Protein 9GTU (pdb70)

Solvent-accessible surface area: 28976 Å² total; per-residue (Å²): 134,22,54,63,14,94,44,62,94,16,34,59,7,8,94,52,0,64,77,100,0,32,35,31,129,49,127,179,76,15,0,28,6,1,1,0,0,0,0,0,4,1,1,1,72,65,11,84,142,96,37,12,26,81,14,67,68,4,2,24,36,0,0,75,68,0,52,10,9,96,62,69,8,7,44,2,0,32,0,1,1,1,1,0,13,62,61,9,30,36,47,1,45,15,48,23,6,125,112,53,76,56,1,32,80,64,2,119,90,26,145,40,81,63,38,88,107,115,23,22,2,33,49,0,0,27,31,0,5,35,15,20,10,5,36,5,23,34,27,101,2,23,11,47,2,0,0,0,1,5,14,32,81,13,173,86,47,100,120,3,90,39,2,7,8,21,1,6,17,24,22,0,15,13,3,0,0,2,116,104,97,5,146,57,0,39,71,10,5,108,18,69,0,16,2,38,12,84,10,12,71,20,45,88,52,172,62,18,113,97,16,29,95,63,0,13,36,5,12,1,21,46,4,5,24,117,13,62,127,108,27,75,42,63,94,109,4,51,22,74,28,46,29,35,80,72,80,42,74,32,34,0,1,2,0,0,0,0,1,0,33,78,56,0,84,127,115,27,4,46,11,0,20,65,2,0,7,20,5,1,86,84,24,26,29,0,110,70,10,114,77,28,109,99,56,0,2,4,0,0,0,0,0,2,26,69,119,19,107,146,73,79,98,53,62,26,2,89,52,24,2,31,4,24,88,54,28,44,64,114,114,4,21,39,43,0,69,180,40,14,77,37,29,124,6,49,23,31,1,1,42,0,0,82,53,0,8,96,75,0,3,78,85,7,42,55,86,6,106,34,21,0,0,2,0,0,2,4,0,75,7,54,146,154,21,22,99,57,0,62,117,8,2,83,86,0,70,111,101,30,10,59,0,2,0,1,2,0,24,126,128,3,33,28,84,98,0,10,88,5,0,16,109,12,17,22,0,3,2,24,36,3,31,92,4,58,33,0,15,81,79,96,11,26,28,1,2,7,0,1,17,22,11,38,86,41,25,10,53,104,30,29,0,33,12,16,0,22,3,9,14,17,47,35,142,86,84,82,43,54,138,55,87,45,49,25,44,50,27,23,6,15,16,2,0,0,0,1,1,2,0,0,10,114,94,22,23,120,107,24,7,60,61,6,43,128,5,0,37,90,1,1,102,67,14,41,12,4,108,108,56,98,0,61,46,5,8,1,1,0,3,1,4,1,1,21,88,58,140,9,104,65,22,13,47,0,11,42,76,72,106,32,2,59,90,14,6,112,98,19,143,39,58,56,38,127,4,54,0,0,21,1,0,48,23,0,3,80,28,0,33,144,19,150,133,6,24,20,23,111,74,7,17,8,1,0,0,0,8,1,11,3,68,22,26,88,93,41,26,129,90,3,15,104,21,1,73,120,43,35,0,41,4,1,1,0,1,20,8,106,75,19,72,106,101,13,3,51,48,5,2,12,38,41,172,51,3,15,32,86,14,154,66,86,63,5,6,81,71,106,43,11,23,33,131,0,10,77,20,0,12,96,123,96,6,75,60,14,15,65,81,101,38,23,41,83,17,5,104,138,39,6,80,77,44,108

Foldseek 3Di:
DDDDDDDDAPLVVVVVDCVVDPPRPDDQAQQFLEEAEEEAAELEPPQDPVNSVVSLVLVLVQLVSWADDQDLDRDTYQYWYWYFFPHIGTQGASVNPNDSVVVSVSSVPPDPDRDHGHHPVLNVLLCCLPPRLPDDDDDQSYAAEYEYEEEDADDQDVSLLLSLVSCVLSRYQYEYQYQDDHPNNQVSLPLAWLRGYHYHHDDPDDPCPVVSVLCRQCGRRDVASPRVVVNPCNRSHYGPTFGDDPVPQQQEEEEEEEEAPAQCPPVLLLLVLVLVLLLLVLAWAALQQQPDQIGYFYWYKYAAAAPPPVHPPDPRIDTQAARRRDNDSVVVSVCSNPVDDHHHHHHLPLSNLLSCCVCRQVVGPNHTQAYEYEYEAAAADDPVSLVSNLVSLVVCVVSHYAYAYEYAADHYDCPRCLVSGDPPSVLRYHYDNHSNVSVDSSNSNSSRCVSSSD/DDPADPVNVVVVCCPPPHQDDPDDPDDDPCPFDQDDQAEAEEEEEAELALVCDDVLLVLVLVLLLVLLVVFQDADDLPGRTTYWYFYWYFADDLQTDTLDETDNPSVSNNVSSVVDDRNNHAGEPLSRLVNCCCPHQVNPGSHDDPSHAYEYEANDLAPHHHPCLLVSLVVCVVSRYQYQYENADDPHDVVSVCSVRSHDPVSYHYDPHSNSSPDPVNSVVVSSVRD/DDDDDPPDDDPRVVVVVCVVPVPDD

Sequence (706 aa):
RGNRGDSIDQCALIQSIKDKCPCCYGPLECPVFPTELAFALDTSEGVNQDTFGRMRDVVLSIVNVLTIAESNCPTGARVAVVTYNNEVTTEIRFADSKRKSVLLDKIKNLQVALTSKQQSLETAMSFVARNTFKRVRNGFLMRKVAVFFSNTPTRRASPQLREAVLKLSDAGITPLFLTRQEDRRQLINALQINNTAVGHALVLPAGRDLTDFLENVLTCHVCLDICNIDPSCGFGSWRPSFRDAAAAGSDVDIDMAFILDSAETTTLFQFNEMKKYIAYLVRQLDMSPDPKASQHFARVAVVQHAPSESVDNASMPPVKVEFSLTDYGSKEKLVDFLSRGMTQLQGTRALGSAIEYTIENVFESAPNPRDLKIVVLMLTGEVPEQQLEEAQRVILQAKCKGYFFVVLGIGRKVNIKEVYTFASEPNDVFFKLVDKSTELNEEPLMRFGRLLPSFVDPGLTECDVMTYVRETCGCCDPDLPCQTELSVAQCTQRPVDIVFLLDGSERLGEQNFHKARRFVEQVARRLTLARRDDDPLNARVALLQFGGPGEQQVAFPLSHNLTAIHEALETTQYLNSFSHVGAGVVHAINAIVRSPRGGARRHAELSFVFLTDGVTGNDSLHESAHSMRNENVVPTVLALGSDVDMDVLTTLSLGDRAAVFHEKDYDSLAQPGFFDRFIRWICGHQGPPGPDECEILDIIMKMCSCCE

Organism: Homo sapiens (NCBI:txid9606)

Structure (mmCIF, N/CA/C/O backbone):
data_9GTU
#
_entry.id   9GTU
#
_cell.length_a   1.00
_cell.length_b   1.00
_cell.length_c   1.00
_cell.angle_alpha   90.00
_cell.angle_beta   90.00
_cell.angle_gamma   90.00
#
_symmetry.space_group_name_H-M   'P 1'
#
loop_
_entity.id
_entity.type
_entity.pdbx_description
1 polymer 'Collagen alpha-3(VI) chain'
2 polymer 'Collagen alpha-2(VI) chain'
3 polymer 'Collagen alpha-1(VI) chain'
4 branched 2-acetamido-2-deoxy-beta-D-glucopyranose-(1-4)-[alpha-L-fucopyranose-(1-6)]2-acetamido-2-deoxy-beta-D-glucopyranose
5 non-polymer 2-acetamido-2-deoxy-beta-D-glucopyranose
6 water water
#
loop_
_atom_site.group_PDB
_atom_site.id
_atom_site.type_symbol
_atom_site.label_atom_id
_atom_site.label_alt_id
_atom_site.label_comp_id
_atom_site.label_asym_id
_atom_site.label_entity_id
_atom_site.label_seq_id
_atom_site.pdbx_PDB_ins_code
_atom_site.Cartn_x
_atom_site.Cartn_y
_atom_site.Cartn_z
_atom_site.occupancy
_atom_site.B_iso_or_equiv
_atom_site.auth_seq_id
_atom_site.auth_comp_id
_atom_site.auth_asym_id
_atom_site.auth_atom_id
_atom_site.pdbx_PDB_model_num
ATOM 1 N N . ARG A 1 39 ? 108.527 141.870 110.471 1.00 63.57 2367 ARG C N 1
ATOM 2 C CA . ARG A 1 39 ? 109.471 140.835 110.874 1.00 64.96 2367 ARG C CA 1
ATOM 3 C C . ARG A 1 39 ? 110.708 141.461 111.520 1.00 66.02 2367 ARG C C 1
ATOM 4 O O . ARG A 1 39 ? 110.682 141.823 112.696 1.00 64.93 2367 ARG C O 1
ATOM 7 N N . GLY A 1 40 ? 111.782 141.584 110.754 1.00 75.90 2368 GLY C N 1
ATOM 8 C CA . GLY A 1 40 ? 112.999 142.194 111.269 1.00 76.35 2368 GLY C CA 1
ATOM 9 C C . GLY A 1 40 ? 113.928 141.181 111.906 1.00 76.13 2368 GLY C C 1
ATOM 10 O O . GLY A 1 40 ? 113.509 140.176 112.479 1.00 75.51 2368 GLY C O 1
ATOM 14 N N . ASN A 1 41 ? 115.228 141.457 111.797 1.00 66.20 2369 ASN C N 1
ATOM 15 C CA . ASN A 1 41 ? 116.226 140.581 112.414 1.00 63.44 2369 ASN C CA 1
ATOM 16 C C . ASN A 1 41 ? 116.407 140.929 113.889 1.00 62.93 2369 ASN C C 1
ATOM 17 O O . ASN A 1 41 ? 116.085 140.128 114.772 1.00 64.25 2369 ASN C O 1
ATOM 28 N N . ARG A 1 42 ? 116.909 142.132 114.171 1.00 57.56 2370 ARG C N 1
ATOM 29 C CA . ARG A 1 42 ? 117.031 142.621 115.540 1.00 60.04 2370 ARG C CA 1
ATOM 30 C C . ARG A 1 42 ? 117.557 144.050 115.549 1.00 64.27 2370 ARG C C 1
ATOM 31 O O . ARG A 1 42 ? 118.030 144.552 114.525 1.00 64.43 2370 ARG C O 1
ATOM 52 N N . GLY A 1 43 ? 117.474 144.711 116.699 1.00 70.88 2371 GLY C N 1
ATOM 53 C CA . GLY A 1 43 ? 117.917 146.081 116.829 1.00 68.45 2371 GLY C CA 1
ATOM 54 C C . GLY A 1 43 ? 119.394 146.181 117.155 1.00 69.42 2371 GLY C C 1
ATOM 55 O O . GLY A 1 43 ? 120.126 145.193 117.223 1.00 66.81 2371 GLY C O 1
ATOM 59 N N . ASP A 1 44 ? 119.833 147.419 117.361 1.00 79.59 2372 ASP C N 1
ATOM 60 C CA . ASP A 1 44 ? 121.220 147.729 117.676 1.00 79.89 2372 ASP C CA 1
ATOM 61 C C . ASP A 1 44 ? 121.306 148.160 119.133 1.00 79.60 2372 ASP C C 1
ATOM 62 O O . ASP A 1 44 ? 120.603 149.084 119.554 1.00 77.93 2372 ASP C O 1
ATOM 71 N N . SER A 1 45 ? 122.164 147.489 119.896 1.00 86.55 2373 SER C N 1
ATOM 72 C CA . SER A 1 45 ? 122.334 147.829 121.301 1.00 88.05 2373 SER C CA 1
ATOM 73 C C . SER A 1 45 ? 123.049 149.166 121.440 1.00 89.47 2373 SER C C 1
ATOM 74 O O . SER A 1 45 ? 123.998 149.462 120.709 1.00 87.45 2373 SER C O 1
ATOM 82 N N . ILE A 1 46 ? 122.586 149.977 122.389 1.00 85.09 2374 ILE C N 1
ATOM 83 C CA . ILE A 1 46 ? 123.190 151.281 122.645 1.00 83.07 2374 ILE C CA 1
ATOM 84 C C . ILE A 1 46 ? 124.533 151.070 123.330 1.00 80.98 2374 ILE C C 1
ATOM 85 O O . ILE A 1 46 ? 124.832 149.970 123.809 1.00 80.46 2374 ILE C O 1
ATOM 101 N N . ASP A 1 47 ? 125.353 152.117 123.373 1.00 74.27 2375 ASP C N 1
ATOM 102 C CA . ASP A 1 47 ? 126.662 152.013 124.004 1.00 73.93 2375 ASP C CA 1
ATOM 103 C C . ASP A 1 47 ? 126.510 151.664 125.479 1.00 72.42 2375 ASP C C 1
ATOM 104 O O . ASP A 1 47 ? 125.724 152.284 126.200 1.00 70.83 2375 ASP C O 1
ATOM 113 N N . GLN A 1 48 ? 127.272 150.664 125.926 1.00 60.68 2376 GLN C N 1
ATOM 114 C CA . GLN A 1 48 ? 127.166 150.221 127.312 1.00 56.51 2376 GLN C CA 1
ATOM 115 C C . GLN A 1 48 ? 127.625 151.303 128.281 1.00 57.69 2376 GLN C C 1
ATOM 116 O O . GLN A 1 48 ? 126.969 151.547 129.300 1.00 60.46 2376 GLN C O 1
ATOM 130 N N . CYS A 1 49 ? 128.750 151.959 127.988 1.00 63.38 2377 CYS C N 1
ATOM 131 C CA . CYS A 1 49 ? 129.260 152.976 128.902 1.00 66.11 2377 CYS C CA 1
ATOM 132 C C . CYS A 1 49 ? 128.303 154.154 129.008 1.00 67.64 2377 CYS C C 1
ATOM 133 O O . CYS A 1 49 ? 128.128 154.721 130.092 1.00 69.05 2377 CYS C O 1
ATOM 140 N N . ALA A 1 50 ? 127.686 154.550 127.895 1.00 71.26 2378 ALA C N 1
ATOM 141 C CA . ALA A 1 50 ? 126.730 155.649 127.952 1.00 71.80 2378 ALA C CA 1
ATOM 142 C C . ALA A 1 50 ? 125.569 155.311 128.876 1.00 68.79 2378 ALA C C 1
ATOM 143 O O . ALA A 1 50 ? 125.157 156.138 129.698 1.00 68.64 2378 ALA C O 1
ATOM 150 N N . LEU A 1 51 ? 125.032 154.094 128.764 1.00 63.45 2379 LEU C N 1
ATOM 151 C CA . LEU A 1 51 ? 123.934 153.693 129.636 1.00 65.82 2379 LEU C CA 1
ATOM 152 C C . LEU A 1 51 ? 124.385 153.611 131.088 1.00 67.19 2379 LEU C C 1
ATOM 153 O O . LEU A 1 51 ? 123.663 154.040 131.993 1.00 66.29 2379 LEU C O 1
ATOM 169 N N . ILE A 1 52 ? 125.578 153.067 131.335 1.00 60.61 2380 ILE C N 1
ATOM 170 C CA . ILE A 1 52 ? 126.064 152.969 132.709 1.00 54.69 2380 ILE C CA 1
ATOM 171 C C . ILE A 1 52 ? 126.209 154.357 133.318 1.00 55.43 2380 ILE C C 1
ATOM 172 O O . ILE A 1 52 ? 125.837 154.585 134.476 1.00 56.91 2380 ILE C O 1
ATOM 188 N N . GLN A 1 53 ? 126.757 155.305 132.555 1.00 60.57 2381 GLN C N 1
ATOM 189 C CA . GLN A 1 53 ? 126.888 156.669 133.054 1.00 61.58 2381 GLN C CA 1
ATOM 190 C C . GLN A 1 53 ? 125.523 157.298 133.299 1.00 67.13 2381 GLN C C 1
ATOM 191 O O . GLN A 1 53 ? 125.304 157.935 134.336 1.00 68.84 2381 GLN C O 1
ATOM 205 N N . SER A 1 54 ? 124.590 157.131 132.359 1.00 69.36 2382 SER C N 1
ATOM 206 C CA . SER A 1 54 ? 123.239 157.637 132.567 1.00 67.51 2382 SER C CA 1
ATOM 207 C C . SER A 1 54 ? 122.581 157.000 133.779 1.00 62.92 2382 SER C C 1
ATOM 208 O O . SER A 1 54 ? 121.654 157.585 134.349 1.00 63.51 2382 SER C O 1
ATOM 216 N N . ILE A 1 55 ? 123.029 155.811 134.174 1.00 58.78 2383 ILE C N 1
ATOM 217 C CA . ILE A 1 55 ? 122.478 155.173 135.362 1.00 59.84 2383 ILE C CA 1
ATOM 218 C C . ILE A 1 55 ? 123.092 155.761 136.625 1.00 58.82 2383 ILE C C 1
ATOM 219 O O . ILE A 1 55 ? 122.378 156.251 137.506 1.00 59.76 2383 ILE C O 1
ATOM 235 N N . LYS A 1 56 ? 124.411 155.762 136.719 1.00 55.23 2384 LYS C N 1
ATOM 236 C CA . LYS A 1 56 ? 125.070 156.144 137.969 1.00 54.64 2384 LYS C CA 1
ATOM 237 C C . LYS A 1 56 ? 124.955 157.639 138.284 1.00 54.48 2384 LYS C C 1
ATOM 238 O O . LYS A 1 56 ? 125.665 158.090 139.192 1.00 55.14 2384 LYS C O 1
ATOM 257 N N . ASP A 1 57 ? 124.117 158.411 137.588 1.00 66.86 2385 ASP C N 1
ATOM 258 C CA . ASP A 1 57 ? 123.849 159.798 137.945 1.00 70.27 2385 ASP C CA 1
ATOM 259 C C . ASP A 1 57 ? 122.376 160.080 138.200 1.00 69.85 2385 ASP C C 1
ATOM 260 O O . ASP A 1 57 ? 122.042 161.203 138.598 1.00 69.73 2385 ASP C O 1
ATOM 269 N N . LYS A 1 58 ? 121.492 159.110 137.981 1.00 70.27 2386 LYS C N 1
ATOM 270 C CA . LYS A 1 58 ? 120.070 159.219 138.281 1.00 71.78 2386 LYS C CA 1
ATOM 271 C C . LYS A 1 58 ? 119.626 157.995 139.070 1.00 71.82 2386 LYS C C 1
ATOM 272 O O . LYS A 1 58 ? 118.615 157.356 138.756 1.00 73.96 2386 LYS C O 1
ATOM 291 N N . CYS A 1 59 ? 120.399 157.653 140.099 1.00 72.06 2387 CYS C N 1
ATOM 292 C CA . CYS A 1 59 ? 120.262 156.407 140.835 1.00 71.89 2387 CYS C CA 1
ATOM 293 C C . CYS A 1 59 ? 120.524 156.626 142.321 1.00 76.16 2387 CYS C C 1
ATOM 294 O O . CYS A 1 59 ? 121.686 156.758 142.724 1.00 77.75 2387 CYS C O 1
ATOM 301 N N . PRO A 1 60 ? 119.506 156.624 143.175 1.00 82.92 2388 PRO C N 1
ATOM 302 C CA . PRO A 1 60 ? 119.778 156.756 144.611 1.00 81.73 2388 PRO C CA 1
ATOM 303 C C . PRO A 1 60 ? 120.223 155.441 145.236 1.00 80.18 2388 PRO C C 1
ATOM 304 O O . PRO A 1 60 ? 119.819 155.106 146.351 1.00 80.16 2388 PRO C O 1
ATOM 315 N N . CYS A 1 61 ? 121.073 154.697 144.524 1.00 76.61 2389 CYS C N 1
ATOM 316 C CA . CYS A 1 61 ? 121.674 153.486 145.060 1.00 75.90 2389 CYS C CA 1
ATOM 317 C C . CYS A 1 61 ? 123.125 153.311 144.638 1.00 76.95 2389 CYS C C 1
ATOM 318 O O . CYS A 1 61 ? 123.726 152.288 144.980 1.00 75.47 2389 CYS C O 1
ATOM 322 N N . CYS A 1 62 ? 123.704 154.266 143.915 1.00 85.74 2390 CYS C N 1
ATOM 323 C CA . CYS A 1 62 ? 125.059 154.154 143.392 1.00 85.26 2390 CYS C CA 1
ATOM 324 C C . CYS A 1 62 ? 126.007 155.204 143.945 1.00 87.18 2390 CYS C C 1
ATOM 325 O O . CYS A 1 62 ? 127.169 154.892 144.218 1.00 87.42 2390 CYS C O 1
ATOM 329 N N . TYR A 1 63 ? 125.551 156.443 144.122 1.00 92.83 2391 TYR C N 1
ATOM 330 C CA . TYR A 1 63 ? 126.418 157.506 144.635 1.00 94.18 2391 TYR C CA 1
ATOM 331 C C . TYR A 1 63 ? 126.410 157.507 146.165 1.00 92.42 2391 TYR C C 1
ATOM 332 O O . TYR A 1 63 ? 125.960 158.443 146.825 1.00 92.28 2391 TYR C O 1
ATOM 350 N N . GLY A 1 64 ? 126.927 156.415 146.719 1.00 85.24 2392 GLY C N 1
ATOM 351 C CA . GLY A 1 64 ? 127.143 156.296 148.141 1.00 85.41 2392 GLY C CA 1
ATOM 352 C C . GLY A 1 64 ? 128.589 155.941 148.430 1.00 86.46 2392 GLY C C 1
ATOM 353 O O . GLY A 1 64 ? 129.509 156.668 148.043 1.00 85.24 2392 GLY C O 1
ATOM 357 N N . PRO A 1 65 ? 128.827 154.822 149.111 1.00 80.68 2393 PRO C N 1
ATOM 358 C CA . PRO A 1 65 ? 130.208 154.365 149.297 1.00 78.92 2393 PRO C CA 1
ATOM 359 C C . PRO A 1 65 ? 130.812 153.893 147.983 1.00 78.10 2393 PRO C C 1
ATOM 360 O O . PRO A 1 65 ? 130.112 153.511 147.043 1.00 77.23 2393 PRO C O 1
ATOM 371 N N . LEU A 1 66 ? 132.143 153.931 147.928 1.00 70.12 2394 LEU C N 1
ATOM 372 C CA . LEU A 1 66 ? 132.884 153.550 146.727 1.00 67.73 2394 LEU C CA 1
ATOM 373 C C . LEU A 1 66 ? 133.356 152.107 146.884 1.00 65.66 2394 LEU C C 1
ATOM 374 O O . LEU A 1 66 ? 134.495 151.829 147.259 1.00 63.89 2394 LEU C O 1
ATOM 390 N N . GLU A 1 67 ? 132.452 151.177 146.589 1.00 56.62 2395 GLU C N 1
ATOM 391 C CA . GLU A 1 67 ? 132.813 149.768 146.578 1.00 54.58 2395 GLU C CA 1
ATOM 392 C C . GLU A 1 67 ? 133.813 149.500 145.461 1.00 52.76 2395 GLU C C 1
ATOM 393 O O . GLU A 1 67 ? 133.738 150.096 144.384 1.00 54.41 2395 GLU C O 1
ATOM 405 N N . CYS A 1 68 ? 134.763 148.593 145.723 1.00 40.14 2396 CYS C N 1
ATOM 406 C CA . CYS A 1 68 ? 135.783 148.306 144.713 1.00 41.69 2396 CYS C CA 1
ATOM 407 C C . CYS A 1 68 ? 135.219 147.497 143.555 1.00 46.12 2396 CYS C C 1
ATOM 408 O O . CYS A 1 68 ? 135.332 147.940 142.398 1.00 48.98 2396 CYS C O 1
ATOM 415 N N . PRO A 1 69 ? 134.601 146.322 143.772 1.00 34.43 2397 PRO C N 1
ATOM 416 C CA . PRO A 1 69 ? 134.211 145.445 142.661 1.00 33.12 2397 PRO C CA 1
ATOM 417 C C . PRO A 1 69 ? 132.946 145.901 141.938 1.00 39.16 2397 PRO C C 1
ATOM 418 O O . PRO A 1 69 ? 132.008 145.129 141.738 1.00 38.54 2397 PRO C O 1
ATOM 429 N N . VAL A 1 70 ? 132.923 147.175 141.539 1.00 43.72 2398 VAL C N 1
ATOM 430 C CA . VAL A 1 70 ? 131.802 147.669 140.759 1.00 45.80 2398 VAL C CA 1
ATOM 431 C C . VAL A 1 70 ? 131.723 146.883 139.451 1.00 43.61 2398 VAL C C 1
ATOM 432 O O . VAL A 1 70 ? 132.696 146.263 139.005 1.00 43.84 2398 VAL C O 1
ATOM 445 N N . PHE A 1 71 ? 130.546 146.916 138.826 1.00 35.41 2399 PHE C N 1
ATOM 446 C CA . PHE A 1 71 ? 130.318 146.068 137.663 1.00 32.64 2399 PHE C CA 1
ATOM 447 C C . PHE A 1 71 ? 130.612 144.622 138.049 1.00 34.32 2399 PHE C C 1
ATOM 448 O O . PHE A 1 71 ? 131.680 144.098 137.710 1.00 39.40 2399 PHE C O 1
ATOM 465 N N . PRO A 1 72 ? 129.694 143.956 138.776 1.00 22.93 2400 PRO C N 1
ATOM 466 C CA . PRO A 1 72 ? 130.029 142.692 139.452 1.00 20.92 2400 PRO C CA 1
ATOM 467 C C . PRO A 1 72 ? 130.936 141.772 138.659 1.00 16.92 2400 PRO C C 1
ATOM 468 O O . PRO A 1 72 ? 130.808 141.657 137.437 1.00 30.56 2400 PRO C O 1
ATOM 479 N N . THR A 1 73 ? 131.856 141.109 139.353 1.00 17.98 2401 THR C N 1
ATOM 480 C CA . THR A 1 73 ? 132.863 140.279 138.717 1.00 23.10 2401 THR C CA 1
ATOM 481 C C . THR A 1 73 ? 132.942 138.920 139.398 1.00 27.83 2401 THR C C 1
ATOM 482 O O . THR A 1 73 ? 132.662 138.779 140.592 1.00 33.17 2401 THR C O 1
ATOM 493 N N . GLU A 1 74 ? 133.320 137.919 138.614 1.00 24.98 2402 GLU C N 1
ATOM 494 C CA . GLU A 1 74 ? 133.713 136.616 139.131 1.00 21.37 2402 GLU C CA 1
ATOM 495 C C . GLU A 1 74 ? 135.234 136.597 139.167 1.00 21.94 2402 GLU C C 1
ATOM 496 O O . GLU A 1 74 ? 135.884 136.545 138.119 1.00 33.54 2402 GLU C O 1
ATOM 508 N N . LEU A 1 75 ? 135.799 136.647 140.366 1.00 18.58 2403 LEU C N 1
ATOM 509 C CA . LEU A 1 75 ? 137.240 136.752 140.543 1.00 22.60 2403 LEU C CA 1
ATOM 510 C C . LEU A 1 75 ? 137.805 135.374 140.852 1.00 19.09 2403 LEU C C 1
ATOM 511 O O . LEU A 1 75 ? 137.504 134.796 141.900 1.00 19.70 2403 LEU C O 1
ATOM 527 N N . ALA A 1 76 ? 138.628 134.857 139.947 1.00 15.55 2404 ALA C N 1
ATOM 528 C CA . ALA A 1 76 ? 139.279 133.571 140.128 1.00 13.03 2404 ALA C CA 1
ATOM 529 C C . ALA A 1 76 ? 140.733 133.797 140.516 1.00 16.70 2404 ALA C C 1
ATOM 530 O O . ALA A 1 76 ? 141.452 134.540 139.842 1.00 31.93 2404 ALA C O 1
ATOM 537 N N . PHE A 1 77 ? 141.157 133.159 141.599 1.00 17.13 2405 PHE C N 1
ATOM 538 C CA . PHE A 1 77 ? 142.518 133.280 142.108 1.00 16.67 2405 PHE C CA 1
ATOM 539 C C . PHE A 1 77 ? 143.219 131.946 141.903 1.00 18.54 2405 PHE C C 1
ATOM 540 O O . PHE A 1 77 ? 142.911 130.967 142.589 1.00 34.52 2405 PHE C O 1
ATOM 557 N N . ALA A 1 78 ? 144.165 131.909 140.965 1.00 16.13 2406 ALA C N 1
ATOM 558 C CA . ALA A 1 78 ? 144.884 130.683 140.627 1.00 27.26 2406 ALA C CA 1
ATOM 559 C C . ALA A 1 78 ? 146.206 130.675 141.391 1.00 28.69 2406 ALA C C 1
ATOM 560 O O . ALA A 1 78 ? 147.264 131.027 140.873 1.00 29.11 2406 ALA C O 1
ATOM 567 N N . LEU A 1 79 ? 146.128 130.257 142.651 1.00 31.43 2407 LEU C N 1
ATOM 568 C CA . LEU A 1 79 ? 147.303 130.220 143.509 1.00 29.75 2407 LEU C CA 1
ATOM 569 C C . LEU A 1 79 ? 148.357 129.280 142.940 1.00 27.34 2407 LEU C C 1
ATOM 570 O O . LEU A 1 79 ? 148.060 128.143 142.557 1.00 31.50 2407 LEU C O 1
ATOM 586 N N . ASP A 1 80 ? 149.598 129.754 142.907 1.00 35.82 2408 ASP C N 1
ATOM 587 C CA . ASP A 1 80 ? 150.710 128.995 142.348 1.00 35.40 2408 ASP C CA 1
ATOM 588 C C . ASP A 1 80 ? 151.285 128.082 143.422 1.00 44.57 2408 ASP C C 1
ATOM 589 O O . ASP A 1 80 ? 152.027 128.534 144.300 1.00 53.73 2408 ASP C O 1
ATOM 598 N N . THR A 1 81 ? 150.956 126.796 143.353 1.00 42.72 2409 THR C N 1
ATOM 599 C CA . THR A 1 81 ? 151.481 125.793 144.273 1.00 45.10 2409 THR C CA 1
ATOM 600 C C . THR A 1 81 ? 152.516 124.914 143.581 1.00 46.43 2409 THR C C 1
ATOM 601 O O . THR A 1 81 ? 152.613 123.714 143.840 1.00 48.11 2409 THR C O 1
ATOM 612 N N . SER A 1 82 ? 153.303 125.510 142.691 1.00 48.77 2410 SER C N 1
ATOM 613 C CA . SER A 1 82 ? 154.275 124.788 141.890 1.00 51.89 2410 SER C CA 1
ATOM 614 C C . SER A 1 82 ? 155.638 124.798 142.578 1.00 54.31 2410 SER C C 1
ATOM 615 O O . SER A 1 82 ? 155.802 125.296 143.695 1.00 55.70 2410 SER C O 1
ATOM 623 N N . GLU A 1 83 ? 156.631 124.236 141.894 1.00 62.19 2411 GLU C N 1
ATOM 624 C CA . GLU A 1 83 ? 157.991 124.247 142.411 1.00 62.04 2411 GLU C CA 1
ATOM 625 C C . GLU A 1 83 ? 158.500 125.678 142.518 1.00 62.53 2411 GLU C C 1
ATOM 626 O O . GLU A 1 83 ? 158.090 126.567 141.766 1.00 63.45 2411 GLU C O 1
ATOM 638 N N . GLY A 1 84 ? 159.403 125.899 143.468 1.00 58.67 2412 GLY C N 1
ATOM 639 C CA . GLY A 1 84 ? 159.899 127.227 143.747 1.00 60.49 2412 GLY C CA 1
ATOM 640 C C . GLY A 1 84 ? 159.020 128.050 144.661 1.00 61.76 2412 GLY C C 1
ATOM 641 O O . GLY A 1 84 ? 159.362 129.204 144.946 1.00 61.04 2412 GLY C O 1
ATOM 645 N N . VAL A 1 85 ? 157.902 127.499 145.127 1.00 57.14 2413 VAL C N 1
ATOM 646 C CA . VAL A 1 85 ? 157.016 128.166 146.073 1.00 55.10 2413 VAL C CA 1
ATOM 647 C C . VAL A 1 85 ? 157.174 127.470 147.416 1.00 54.49 2413 VAL C C 1
ATOM 648 O O . VAL A 1 85 ? 156.849 126.284 147.552 1.00 55.18 2413 VAL C O 1
ATOM 661 N N . ASN A 1 86 ? 157.671 128.205 148.403 1.00 58.09 2414 ASN C N 1
ATOM 662 C CA . ASN A 1 86 ? 157.899 127.703 149.747 1.00 60.52 2414 ASN C CA 1
ATOM 663 C C . ASN A 1 86 ? 156.883 128.315 150.709 1.00 61.57 2414 ASN C C 1
ATOM 664 O O . ASN A 1 86 ? 155.959 129.030 150.303 1.00 59.39 2414 ASN C O 1
ATOM 675 N N . GLN A 1 87 ? 157.059 128.030 152.000 1.00 66.42 2415 GLN C N 1
ATOM 676 C CA . GLN A 1 87 ? 156.148 128.560 153.009 1.00 67.74 2415 GLN C CA 1
ATOM 677 C C . GLN A 1 87 ? 156.053 130.078 152.918 1.00 66.70 2415 GLN C C 1
ATOM 678 O O . GLN A 1 87 ? 154.957 130.646 152.938 1.00 65.20 2415 GLN C O 1
ATOM 692 N N . ASP A 1 88 ? 157.200 130.754 152.818 1.00 66.82 2416 ASP C N 1
ATOM 693 C CA . ASP A 1 88 ? 157.197 132.213 152.762 1.00 67.56 2416 ASP C CA 1
ATOM 694 C C . ASP A 1 88 ? 156.519 132.722 151.495 1.00 65.86 2416 ASP C C 1
ATOM 695 O O . ASP A 1 88 ? 155.749 133.689 151.543 1.00 65.70 2416 ASP C O 1
ATOM 704 N N . THR A 1 89 ? 156.803 132.097 150.350 1.00 57.44 2417 THR C N 1
ATOM 705 C CA . THR A 1 89 ? 156.207 132.553 149.099 1.00 53.34 2417 THR C CA 1
ATOM 706 C C . THR A 1 89 ? 154.695 132.386 149.118 1.00 56.31 2417 THR C C 1
ATOM 707 O O . THR A 1 89 ? 153.956 133.293 148.712 1.00 53.12 2417 THR C O 1
ATOM 718 N N . PHE A 1 90 ? 154.212 131.232 149.583 1.00 54.36 2418 PHE C N 1
ATOM 719 C CA . PHE A 1 90 ? 152.771 131.029 149.662 1.00 49.38 2418 PHE C CA 1
ATOM 720 C C . PHE A 1 90 ? 152.159 131.984 150.677 1.00 50.46 2418 PHE C C 1
ATOM 721 O O . PHE A 1 90 ? 151.067 132.511 150.456 1.00 50.46 2418 PHE C O 1
ATOM 738 N N . GLY A 1 91 ? 152.850 132.238 151.787 1.00 60.72 2419 GLY C N 1
ATOM 739 C CA . GLY A 1 91 ? 152.353 133.222 152.733 1.00 60.82 2419 GLY C CA 1
ATOM 740 C C . GLY A 1 91 ? 152.173 134.586 152.095 1.00 56.57 2419 GLY C C 1
ATOM 741 O O . GLY A 1 91 ? 151.138 135.233 152.262 1.00 57.93 2419 GLY C O 1
ATOM 745 N N . ARG A 1 92 ? 153.178 135.033 151.339 1.00 51.37 2420 ARG C N 1
ATOM 746 C CA . ARG A 1 92 ? 153.080 136.327 150.668 1.00 51.88 2420 ARG C CA 1
ATOM 747 C C . ARG A 1 92 ? 151.940 136.340 149.658 1.00 45.86 2420 ARG C C 1
ATOM 748 O O . ARG A 1 92 ? 151.176 137.310 149.579 1.00 52.50 2420 ARG C O 1
ATOM 769 N N . MET A 1 93 ? 151.814 135.271 148.873 1.00 31.72 2421 MET C N 1
ATOM 770 C CA . MET A 1 93 ? 150.772 135.213 147.853 1.00 33.29 2421 MET C CA 1
ATOM 771 C C . MET A 1 93 ? 149.386 135.228 148.488 1.00 36.80 2421 MET C C 1
ATOM 772 O O . MET A 1 93 ? 148.483 135.949 148.041 1.00 31.11 2421 MET C O 1
ATOM 786 N N . ARG A 1 94 ? 149.203 134.434 149.544 1.00 43.71 2422 ARG C N 1
ATOM 787 C CA . ARG A 1 94 ? 147.932 134.400 150.250 1.00 37.13 2422 ARG C CA 1
ATOM 788 C C . ARG A 1 94 ? 147.637 135.728 150.924 1.00 39.18 2422 ARG C C 1
ATOM 789 O O . ARG A 1 94 ? 146.475 136.118 151.026 1.00 43.66 2422 ARG C O 1
ATOM 810 N N . ASP A 1 95 ? 148.666 136.439 151.387 1.00 46.28 2423 ASP C N 1
ATOM 811 C CA . ASP A 1 95 ? 148.438 137.761 151.959 1.00 39.96 2423 ASP C CA 1
ATOM 812 C C . ASP A 1 95 ? 148.003 138.755 150.890 1.00 33.41 2423 ASP C C 1
ATOM 813 O O . ASP A 1 95 ? 147.156 139.616 151.146 1.00 39.85 2423 ASP C O 1
ATOM 822 N N . VAL A 1 96 ? 148.573 138.659 149.689 1.00 28.20 2424 VAL C N 1
ATOM 823 C CA . VAL A 1 96 ? 148.120 139.516 148.594 1.00 32.92 2424 VAL C CA 1
ATOM 824 C C . VAL A 1 96 ? 146.658 139.227 148.278 1.00 36.90 2424 VAL C C 1
ATOM 825 O O . VAL A 1 96 ? 145.836 140.143 148.118 1.00 40.30 2424 VAL C O 1
ATOM 838 N N . VAL A 1 97 ? 146.311 137.941 148.191 1.00 37.74 2425 VAL C N 1
ATOM 839 C CA . VAL A 1 97 ? 144.924 137.560 147.937 1.00 33.70 2425 VAL C CA 1
ATOM 840 C C . VAL A 1 97 ? 144.022 138.070 149.052 1.00 36.26 2425 VAL C C 1
ATOM 841 O O . VAL A 1 97 ? 142.905 138.539 148.806 1.00 29.57 2425 VAL C O 1
ATOM 854 N N . LEU A 1 98 ? 144.488 137.972 150.298 1.00 38.28 2426 LEU C N 1
ATOM 855 C CA . LEU A 1 98 ? 143.691 138.416 151.433 1.00 29.30 2426 LEU C CA 1
ATOM 856 C C . LEU A 1 98 ? 143.462 139.916 151.387 1.00 29.80 2426 LEU C C 1
ATOM 857 O O . LEU A 1 98 ? 142.359 140.387 151.673 1.00 35.90 2426 LEU C O 1
ATOM 873 N N . SER A 1 99 ? 144.489 140.688 151.036 1.00 30.55 2427 SER C N 1
ATOM 874 C CA . SER A 1 99 ? 144.312 142.131 150.908 1.00 33.28 2427 SER C CA 1
ATOM 875 C C . SER A 1 99 ? 143.291 142.453 149.825 1.00 32.14 2427 SER C C 1
ATOM 876 O O . SER A 1 99 ? 142.375 143.264 150.031 1.00 38.60 2427 SER C O 1
ATOM 884 N N . ILE A 1 100 ? 143.417 141.803 148.667 1.00 27.81 2428 ILE C N 1
ATOM 885 C CA . ILE A 1 100 ? 142.490 142.079 147.573 1.00 28.92 2428 ILE C CA 1
ATOM 886 C C . ILE A 1 100 ? 141.061 141.758 147.999 1.00 33.13 2428 ILE C C 1
ATOM 887 O O . ILE A 1 100 ? 140.152 142.579 147.841 1.00 30.21 2428 ILE C O 1
ATOM 903 N N . VAL A 1 101 ? 140.845 140.570 148.570 1.00 36.14 2429 VAL C N 1
ATOM 904 C CA . VAL A 1 101 ? 139.487 140.178 148.944 1.00 32.29 2429 VAL C CA 1
ATOM 905 C C . VAL A 1 101 ? 138.974 141.030 150.098 1.00 30.63 2429 VAL C C 1
ATOM 906 O O . VAL A 1 101 ? 137.764 141.255 150.220 1.00 36.54 2429 VAL C O 1
ATOM 919 N N . ASN A 1 102 ? 139.868 141.512 150.964 1.00 27.35 2430 ASN C N 1
ATOM 920 C CA . ASN A 1 102 ? 139.462 142.458 151.994 1.00 31.71 2430 ASN C CA 1
ATOM 921 C C . ASN A 1 102 ? 138.904 143.722 151.365 1.00 36.20 2430 ASN C C 1
ATOM 922 O O . ASN A 1 102 ? 137.906 144.276 151.841 1.00 40.63 2430 ASN C O 1
ATOM 933 N N . VAL A 1 103 ? 139.538 144.194 150.291 1.00 30.00 2431 VAL C N 1
ATOM 934 C CA . VAL A 1 103 ? 139.023 145.373 149.602 1.00 24.48 2431 VAL C CA 1
ATOM 935 C C . VAL A 1 103 ? 137.638 145.096 149.024 1.00 31.04 2431 VAL C C 1
ATOM 936 O O . VAL A 1 103 ? 136.730 145.929 149.128 1.00 32.40 2431 VAL C O 1
ATOM 949 N N . LEU A 1 104 ? 137.449 143.926 148.414 1.00 36.34 2432 LEU C N 1
ATOM 950 C CA . LEU A 1 104 ? 136.213 143.636 147.697 1.00 32.05 2432 LEU C CA 1
ATOM 951 C C . LEU A 1 104 ? 135.029 143.533 148.656 1.00 30.42 2432 LEU C C 1
ATOM 952 O O . LEU A 1 104 ? 135.161 143.625 149.879 1.00 32.82 2432 LEU C O 1
ATOM 968 N N . THR A 1 105 ? 133.849 143.339 148.067 1.00 21.47 2433 THR C N 1
ATOM 969 C CA . THR A 1 105 ? 132.599 143.141 148.794 1.00 25.53 2433 THR C CA 1
ATOM 970 C C . THR A 1 105 ? 131.925 141.909 148.207 1.00 27.17 2433 THR C C 1
ATOM 971 O O . THR A 1 105 ? 131.391 141.962 147.095 1.00 34.00 2433 THR C O 1
ATOM 982 N N . ILE A 1 106 ? 131.948 140.807 148.947 1.00 29.46 2434 ILE C N 1
ATOM 983 C CA . ILE A 1 106 ? 131.484 139.525 148.428 1.00 24.82 2434 ILE C CA 1
ATOM 984 C C . ILE A 1 106 ? 129.964 139.513 148.369 1.00 29.73 2434 ILE C C 1
ATOM 985 O O . ILE A 1 106 ? 129.283 140.012 149.272 1.00 32.35 2434 ILE C O 1
ATOM 1001 N N . ALA A 1 107 ? 129.429 138.938 147.294 1.00 36.48 2435 ALA C N 1
ATOM 1002 C CA . ALA A 1 107 ? 127.985 138.841 147.135 1.00 34.76 2435 ALA C CA 1
ATOM 1003 C C . ALA A 1 107 ? 127.390 137.955 148.220 1.00 44.84 2435 ALA C C 1
ATOM 1004 O O . ALA A 1 107 ? 127.956 136.919 148.581 1.00 47.28 2435 ALA C O 1
ATOM 1011 N N . GLU A 1 108 ? 126.237 138.368 148.741 1.00 53.25 2436 GLU C N 1
ATOM 1012 C CA . GLU A 1 108 ? 125.559 137.648 149.813 1.00 48.98 2436 GLU C CA 1
ATOM 1013 C C . GLU A 1 108 ? 124.067 137.560 149.527 1.00 52.69 2436 GLU C C 1
ATOM 1014 O O . GLU A 1 108 ? 123.232 137.752 150.417 1.00 56.24 2436 GLU C O 1
ATOM 1026 N N . SER A 1 109 ? 123.711 137.268 148.280 1.00 54.30 2437 SER C N 1
ATOM 1027 C CA . SER A 1 109 ? 122.313 137.161 147.885 1.00 54.95 2437 SER C CA 1
ATOM 1028 C C . SER A 1 109 ? 122.260 136.737 146.425 1.00 55.14 2437 SER C C 1
ATOM 1029 O O . SER A 1 109 ? 123.285 136.659 145.743 1.00 58.26 2437 SER C O 1
ATOM 1037 N N . ASN A 1 110 ? 121.043 136.461 145.955 1.00 55.22 2438 ASN C N 1
ATOM 1038 C CA . ASN A 1 110 ? 120.835 136.116 144.556 1.00 54.64 2438 ASN C CA 1
ATOM 1039 C C . ASN A 1 110 ? 121.021 137.306 143.627 1.00 55.32 2438 ASN C C 1
ATOM 1040 O O . ASN A 1 110 ? 121.166 137.107 142.416 1.00 57.27 2438 ASN C O 1
ATOM 1051 N N . CYS A 1 111 ? 121.021 138.523 144.158 1.00 54.56 2439 CYS C N 1
ATOM 1052 C CA . CYS A 1 111 ? 121.067 139.701 143.309 1.00 54.56 2439 CYS C CA 1
ATOM 1053 C C . CYS A 1 111 ? 122.438 139.816 142.644 1.00 47.50 2439 CYS C C 1
ATOM 1054 O O . CYS A 1 111 ? 123.459 139.522 143.272 1.00 44.73 2439 CYS C O 1
ATOM 1061 N N . PRO A 1 112 ? 122.498 140.238 141.375 1.00 40.52 2440 PRO C N 1
ATOM 1062 C CA . PRO A 1 112 ? 123.789 140.258 140.659 1.00 40.70 2440 PRO C CA 1
ATOM 1063 C C . PRO A 1 112 ? 124.633 141.494 140.964 1.00 41.77 2440 PRO C C 1
ATOM 1064 O O . PRO A 1 112 ? 124.655 142.487 140.239 1.00 43.08 2440 PRO C O 1
ATOM 1075 N N . THR A 1 113 ? 125.355 141.431 142.079 1.00 34.03 2441 THR C N 1
ATOM 1076 C CA . THR A 1 113 ? 126.247 142.507 142.481 1.00 26.02 2441 THR C CA 1
ATOM 1077 C C . THR A 1 113 ? 127.363 141.921 143.331 1.00 25.96 2441 THR C C 1
ATOM 1078 O O . THR A 1 113 ? 127.281 140.786 143.805 1.00 28.69 2441 THR C O 1
ATOM 1089 N N . GLY A 1 114 ? 128.414 142.711 143.516 1.00 26.67 2442 GLY C N 1
ATOM 1090 C CA . GLY A 1 114 ? 129.552 142.270 144.295 1.00 24.28 2442 GLY C CA 1
ATOM 1091 C C . GLY A 1 114 ? 130.362 141.222 143.567 1.00 22.84 2442 GLY C C 1
ATOM 1092 O O . GLY A 1 114 ? 129.882 140.617 142.604 1.00 27.73 2442 GLY C O 1
ATOM 1096 N N . ALA A 1 115 ? 131.590 140.993 144.016 1.00 17.29 2443 ALA C N 1
ATOM 1097 C CA . ALA A 1 115 ? 132.493 140.053 143.371 1.00 16.57 2443 ALA C CA 1
ATOM 1098 C C . ALA A 1 115 ? 132.403 138.703 144.064 1.00 25.09 2443 ALA C C 1
ATOM 1099 O O . ALA A 1 115 ? 132.484 138.627 145.294 1.00 31.14 2443 ALA C O 1
ATOM 1106 N N . ARG A 1 116 ? 132.237 137.644 143.277 1.00 35.15 2444 ARG C N 1
ATOM 1107 C CA . ARG A 1 116 ? 132.203 136.284 143.801 1.00 30.82 2444 ARG C CA 1
ATOM 1108 C C . ARG A 1 116 ? 133.564 135.647 143.558 1.00 33.49 2444 ARG C C 1
ATOM 1109 O O . ARG A 1 116 ? 134.040 135.605 142.419 1.00 33.25 2444 ARG C O 1
ATOM 1130 N N . VAL A 1 117 ? 134.189 135.163 144.626 1.00 26.38 2445 VAL C N 1
ATOM 1131 C CA . VAL A 1 117 ? 135.585 134.746 144.601 1.00 25.83 2445 VAL C CA 1
ATOM 1132 C C . VAL A 1 117 ? 135.654 133.228 144.550 1.00 25.77 2445 VAL C C 1
ATOM 1133 O O . VAL A 1 117 ? 135.015 132.539 145.353 1.00 30.46 2445 VAL C O 1
ATOM 1146 N N . ALA A 1 118 ? 136.431 132.710 143.602 1.00 23.91 2446 ALA C N 1
ATOM 1147 C CA . ALA A 1 118 ? 136.738 131.290 143.505 1.00 20.84 2446 ALA C CA 1
ATOM 1148 C C . ALA A 1 118 ? 138.249 131.131 143.545 1.00 21.09 2446 ALA C C 1
ATOM 1149 O O . ALA A 1 118 ? 138.946 131.582 142.632 1.00 38.78 2446 ALA C O 1
ATOM 1156 N N . VAL A 1 119 ? 138.752 130.497 144.595 1.00 21.36 2447 VAL C N 1
ATOM 1157 C CA . VAL A 1 119 ? 140.184 130.315 144.788 1.00 20.65 2447 VAL C CA 1
ATOM 1158 C C . VAL A 1 119 ? 140.517 128.878 144.421 1.00 24.28 2447 VAL C C 1
ATOM 1159 O O . VAL A 1 119 ? 140.103 127.939 145.108 1.00 37.68 2447 VAL C O 1
ATOM 1172 N N . VAL A 1 120 ? 141.262 128.706 143.337 1.00 19.04 2448 VAL C N 1
ATOM 1173 C CA . VAL A 1 120 ? 141.778 127.408 142.940 1.00 21.93 2448 VAL C CA 1
ATOM 1174 C C . VAL A 1 120 ? 143.288 127.456 143.100 1.00 22.48 2448 VAL C C 1
ATOM 1175 O O . VAL A 1 120 ? 143.895 128.526 143.167 1.00 33.02 2448 VAL C O 1
ATOM 1188 N N . THR A 1 121 ? 143.901 126.280 143.172 1.00 26.02 2449 THR C N 1
ATOM 1189 C CA . THR A 1 121 ? 145.352 126.165 143.229 1.00 33.05 2449 THR C CA 1
ATOM 1190 C C . THR A 1 121 ? 145.813 125.312 142.058 1.00 30.47 2449 THR C C 1
ATOM 1191 O O . THR A 1 121 ? 145.298 124.206 141.847 1.00 41.47 2449 THR C O 1
ATOM 1202 N N . TYR A 1 122 ? 146.779 125.825 141.303 1.00 30.43 2450 TYR C N 1
ATOM 1203 C CA . TYR A 1 122 ? 147.183 125.210 140.049 1.00 37.90 2450 TYR C CA 1
ATOM 1204 C C . TYR A 1 122 ? 148.640 124.778 140.103 1.00 35.59 2450 TYR C C 1
ATOM 1205 O O . TYR A 1 122 ? 149.502 125.494 140.621 1.00 41.65 2450 TYR C O 1
ATOM 1223 N N . ASN A 1 123 ? 148.887 123.592 139.566 1.00 42.03 2451 ASN C N 1
ATOM 1224 C CA . ASN A 1 123 ? 150.212 123.033 139.343 1.00 46.79 2451 ASN C CA 1
ATOM 1225 C C . ASN A 1 123 ? 150.086 122.158 138.100 1.00 54.64 2451 ASN C C 1
ATOM 1226 O O . ASN A 1 123 ? 149.186 122.366 137.280 1.00 55.87 2451 ASN C O 1
ATOM 1237 N N . ASN A 1 124 ? 150.997 121.200 137.932 1.00 59.28 2452 ASN C N 1
ATOM 1238 C CA . ASN A 1 124 ? 150.874 120.251 136.830 1.00 53.90 2452 ASN C CA 1
ATOM 1239 C C . ASN A 1 124 ? 149.426 119.795 136.679 1.00 52.10 2452 ASN C C 1
ATOM 1240 O O . ASN A 1 124 ? 148.982 119.477 135.572 1.00 53.22 2452 ASN C O 1
ATOM 1251 N N . GLU A 1 125 ? 148.685 119.763 137.784 1.00 54.72 2453 GLU C N 1
ATOM 1252 C CA . GLU A 1 125 ? 147.237 119.624 137.776 1.00 54.31 2453 GLU C CA 1
ATOM 1253 C C . GLU A 1 125 ? 146.612 120.849 138.436 1.00 51.76 2453 GLU C C 1
ATOM 1254 O O . GLU A 1 125 ? 147.304 121.718 138.972 1.00 54.24 2453 GLU C O 1
ATOM 1266 N N . VAL A 1 126 ? 145.283 120.912 138.395 1.00 33.03 2454 VAL C N 1
ATOM 1267 C CA . VAL A 1 126 ? 144.520 122.022 138.952 1.00 29.24 2454 VAL C CA 1
ATOM 1268 C C . VAL A 1 126 ? 143.510 121.463 139.942 1.00 35.04 2454 VAL C C 1
ATOM 1269 O O . VAL A 1 126 ? 142.922 120.403 139.704 1.00 37.91 2454 VAL C O 1
ATOM 1282 N N . THR A 1 127 ? 143.312 122.170 141.056 1.00 34.15 2455 THR C N 1
ATOM 1283 C CA . THR A 1 127 ? 142.336 121.753 142.051 1.00 31.07 2455 THR C CA 1
ATOM 1284 C C . THR A 1 127 ? 141.576 122.968 142.558 1.00 28.85 2455 THR C C 1
ATOM 1285 O O . THR A 1 127 ? 142.091 124.089 142.557 1.00 38.65 2455 THR C O 1
ATOM 1296 N N . THR A 1 128 ? 140.340 122.733 142.986 1.00 26.49 2456 THR C N 1
ATOM 1297 C CA . THR A 1 128 ? 139.456 123.787 143.464 1.00 25.47 2456 THR C CA 1
ATOM 1298 C C . THR A 1 128 ? 139.402 123.756 144.983 1.00 31.54 2456 THR C C 1
ATOM 1299 O O . THR A 1 128 ? 139.119 122.710 145.578 1.00 34.93 2456 THR C O 1
ATOM 1310 N N . GLU A 1 129 ? 139.670 124.900 145.605 1.00 34.82 2457 GLU C N 1
ATOM 1311 C CA . GLU A 1 129 ? 139.591 125.052 147.052 1.00 33.36 2457 GLU C CA 1
ATOM 1312 C C . GLU A 1 129 ? 138.353 125.806 147.503 1.00 35.22 2457 GLU C C 1
ATOM 1313 O O . GLU A 1 129 ? 137.710 125.401 148.473 1.00 41.85 2457 GLU C O 1
ATOM 1325 N N . ILE A 1 130 ? 138.008 126.894 146.824 1.00 21.44 2458 ILE C N 1
ATOM 1326 C CA . ILE A 1 130 ? 136.787 127.642 147.088 1.00 28.03 2458 ILE C CA 1
ATOM 1327 C C . ILE A 1 130 ? 136.029 127.763 145.776 1.00 30.83 2458 ILE C C 1
ATOM 1328 O O . ILE A 1 130 ? 136.614 128.121 144.749 1.00 39.40 2458 ILE C O 1
ATOM 1344 N N . ARG A 1 131 ? 134.739 127.459 145.807 1.00 34.22 2459 ARG C N 1
ATOM 1345 C CA . ARG A 1 131 ? 133.892 127.544 144.630 1.00 35.73 2459 ARG C CA 1
ATOM 1346 C C . ARG A 1 131 ? 133.119 128.855 144.632 1.00 39.58 2459 ARG C C 1
ATOM 1347 O O . ARG A 1 131 ? 133.002 129.536 145.653 1.00 41.64 2459 ARG C O 1
ATOM 1368 N N . PHE A 1 132 ? 132.587 129.204 143.461 1.00 28.70 2460 PHE C N 1
ATOM 1369 C CA . PHE A 1 132 ? 131.847 130.454 143.340 1.00 30.63 2460 PHE C CA 1
ATOM 1370 C C . PHE A 1 132 ? 130.640 130.469 144.270 1.00 39.28 2460 PHE C C 1
ATOM 1371 O O . PHE A 1 132 ? 130.358 131.485 144.916 1.00 38.96 2460 PHE C O 1
ATOM 1388 N N . ALA A 1 133 ? 129.917 129.353 144.353 1.00 43.54 2461 ALA C N 1
ATOM 1389 C CA . ALA A 1 133 ? 128.752 129.269 145.223 1.00 37.47 2461 ALA C CA 1
ATOM 1390 C C . ALA A 1 133 ? 129.117 129.063 146.687 1.00 42.37 2461 ALA C C 1
ATOM 1391 O O . ALA A 1 133 ? 128.240 129.184 147.548 1.00 46.82 2461 ALA C O 1
ATOM 1398 N N . ASP A 1 134 ? 130.379 128.753 146.991 1.00 46.21 2462 ASP C N 1
ATOM 1399 C CA . ASP A 1 134 ? 130.790 128.572 148.377 1.00 46.98 2462 ASP C CA 1
ATOM 1400 C C . ASP A 1 134 ? 130.916 129.893 149.121 1.00 48.98 2462 ASP C C 1
ATOM 1401 O O . ASP A 1 134 ? 130.875 129.901 150.356 1.00 46.07 2462 ASP C O 1
ATOM 1410 N N . SER A 1 135 ? 131.070 131.007 148.404 1.00 49.66 2463 SER C N 1
ATOM 1411 C CA . SER A 1 135 ? 131.259 132.316 149.027 1.00 47.74 2463 SER C CA 1
ATOM 1412 C C . SER A 1 135 ? 129.897 132.898 149.407 1.00 49.58 2463 SER C C 1
ATOM 1413 O O . SER A 1 135 ? 129.394 133.855 148.815 1.00 48.33 2463 SER C O 1
ATOM 1421 N N . LYS A 1 136 ? 129.293 132.288 150.428 1.00 60.54 2464 LYS C N 1
ATOM 1422 C CA . LYS A 1 136 ? 127.996 132.758 150.902 1.00 65.54 2464 LYS C CA 1
ATOM 1423 C C . LYS A 1 136 ? 128.126 134.055 151.691 1.00 65.11 2464 LYS C C 1
ATOM 1424 O O . LYS A 1 136 ? 127.261 134.932 151.593 1.00 66.28 2464 LYS C O 1
ATOM 1443 N N . ARG A 1 137 ? 129.193 134.193 152.476 1.00 58.05 2465 ARG C N 1
ATOM 1444 C CA . ARG A 1 137 ? 129.423 135.387 153.274 1.00 58.77 2465 ARG C CA 1
ATOM 1445 C C . ARG A 1 137 ? 130.886 135.786 153.165 1.00 57.06 2465 ARG C C 1
ATOM 1446 O O . ARG A 1 137 ? 131.758 134.949 152.922 1.00 57.48 2465 ARG C O 1
ATOM 1467 N N . LYS A 1 138 ? 131.148 137.082 153.343 1.00 43.40 2466 LYS C N 1
ATOM 1468 C CA . LYS A 1 138 ? 132.524 137.563 153.298 1.00 37.33 2466 LYS C CA 1
ATOM 1469 C C . LYS A 1 138 ? 133.342 136.995 154.448 1.00 34.97 2466 LYS C C 1
ATOM 1470 O O . LYS A 1 138 ? 134.509 136.631 154.267 1.00 37.13 2466 LYS C O 1
ATOM 1489 N N . SER A 1 139 ? 132.752 136.920 155.641 1.00 43.28 2467 SER C N 1
ATOM 1490 C CA . SER A 1 139 ? 133.505 136.483 156.812 1.00 44.86 2467 SER C CA 1
ATOM 1491 C C . SER A 1 139 ? 133.961 135.036 156.667 1.00 47.22 2467 SER C C 1
ATOM 1492 O O . SER A 1 139 ? 135.126 134.712 156.926 1.00 51.55 2467 SER C O 1
ATOM 1500 N N . VAL A 1 140 ? 133.056 134.147 156.254 1.00 45.38 2468 VAL C N 1
ATOM 1501 C CA . VAL A 1 140 ? 133.426 132.742 156.114 1.00 43.16 2468 VAL C CA 1
ATOM 1502 C C . VAL A 1 140 ? 134.411 132.563 154.966 1.00 46.50 2468 VAL C C 1
ATOM 1503 O O . VAL A 1 140 ? 135.310 131.718 155.031 1.00 49.30 2468 VAL C O 1
ATOM 1516 N N . LEU A 1 141 ? 134.262 133.348 153.897 1.00 40.31 2469 LEU C N 1
ATOM 1517 C CA . LEU A 1 141 ? 135.223 133.283 152.801 1.00 37.31 2469 LEU C CA 1
ATOM 1518 C C . LEU A 1 141 ? 136.615 133.690 153.268 1.00 40.15 2469 LEU C C 1
ATOM 1519 O O . LEU A 1 141 ? 137.610 133.035 152.934 1.00 37.04 2469 LEU C O 1
ATOM 1535 N N . LEU A 1 142 ? 136.705 134.774 154.040 1.00 40.67 2470 LEU C N 1
ATOM 1536 C CA . LEU A 1 142 ? 137.998 135.205 154.557 1.00 36.54 2470 LEU C CA 1
ATOM 1537 C C . LEU A 1 142 ? 138.575 134.171 155.509 1.00 34.30 2470 LEU C C 1
ATOM 1538 O O . LEU A 1 142 ? 139.786 133.927 155.511 1.00 46.21 2470 LEU C O 1
ATOM 1554 N N . ASP A 1 143 ? 137.727 133.559 156.337 1.00 37.20 2471 ASP C N 1
ATOM 1555 C CA . ASP A 1 143 ? 138.206 132.509 157.229 1.00 45.10 2471 ASP C CA 1
ATOM 1556 C C . ASP A 1 143 ? 138.751 131.329 156.437 1.00 47.11 2471 ASP C C 1
ATOM 1557 O O . ASP A 1 143 ? 139.793 130.765 156.788 1.00 48.22 2471 ASP C O 1
ATOM 1566 N N . LYS A 1 144 ? 138.059 130.940 155.364 1.00 40.78 2472 LYS C N 1
ATOM 1567 C CA . LYS A 1 144 ? 138.541 129.844 154.531 1.00 39.63 2472 LYS C CA 1
ATOM 1568 C C . LYS A 1 144 ? 139.874 130.190 153.882 1.00 39.45 2472 LYS C C 1
ATOM 1569 O O . LYS A 1 144 ? 140.786 129.357 153.838 1.00 40.42 2472 LYS C O 1
ATOM 1588 N N . ILE A 1 145 ? 140.007 131.414 153.368 1.00 42.61 2473 ILE C N 1
ATOM 1589 C CA . ILE A 1 145 ? 141.257 131.807 152.722 1.00 45.32 2473 ILE C CA 1
ATOM 1590 C C . ILE A 1 145 ? 142.396 131.825 153.734 1.00 46.23 2473 ILE C C 1
ATOM 1591 O O . ILE A 1 145 ? 143.495 131.326 153.462 1.00 43.26 2473 ILE C O 1
ATOM 1607 N N . LYS A 1 146 ? 142.157 132.398 154.916 1.00 47.31 2474 LYS C N 1
ATOM 1608 C CA . LYS A 1 146 ? 143.196 132.445 155.939 1.00 42.98 2474 LYS C CA 1
ATOM 1609 C C . LYS A 1 146 ? 143.592 131.044 156.383 1.00 49.60 2474 LYS C C 1
ATOM 1610 O O . LYS A 1 146 ? 144.780 130.750 156.554 1.00 53.44 2474 LYS C O 1
ATOM 1629 N N . ASN A 1 147 ? 142.608 130.167 156.579 1.00 50.04 2475 ASN C N 1
ATOM 1630 C CA . ASN A 1 147 ? 142.870 128.798 156.996 1.00 50.66 2475 ASN C CA 1
ATOM 1631 C C . ASN A 1 147 ? 143.277 127.899 155.840 1.00 53.00 2475 ASN C C 1
ATOM 1632 O O . ASN A 1 147 ? 143.658 126.748 156.078 1.00 53.27 2475 ASN C O 1
ATOM 1643 N N . LEU A 1 148 ? 143.206 128.387 154.602 1.00 51.61 2476 LEU C N 1
ATOM 1644 C CA . LEU A 1 148 ? 143.630 127.592 153.459 1.00 53.38 2476 LEU C CA 1
ATOM 1645 C C . LEU A 1 148 ? 145.106 127.250 153.587 1.00 53.78 2476 LEU C C 1
ATOM 1646 O O . LEU A 1 148 ? 145.967 128.131 153.503 1.00 49.86 2476 LEU C O 1
ATOM 1662 N N . GLN A 1 149 ? 145.404 125.971 153.794 1.00 66.98 2477 GLN C N 1
ATOM 1663 C CA . GLN A 1 149 ? 146.762 125.487 154.007 1.00 67.85 2477 GLN C CA 1
ATOM 1664 C C . GLN A 1 149 ? 147.055 124.327 153.068 1.00 66.98 2477 GLN C C 1
ATOM 1665 O O . GLN A 1 149 ? 147.563 123.278 153.469 1.00 68.07 2477 GLN C O 1
ATOM 1679 N N . VAL A 1 150 ? 146.722 124.506 151.788 1.00 58.21 2478 VAL C N 1
ATOM 1680 C CA . VAL A 1 150 ? 146.959 123.454 150.809 1.00 59.67 2478 VAL C CA 1
ATOM 1681 C C . VAL A 1 150 ? 148.436 123.095 150.808 1.00 60.58 2478 VAL C C 1
ATOM 1682 O O . VAL A 1 150 ? 149.309 123.972 150.778 1.00 54.99 2478 VAL C O 1
ATOM 1695 N N . ALA A 1 151 ? 148.722 121.797 150.850 1.00 68.46 2479 ALA C N 1
ATOM 1696 C CA . ALA A 1 151 ? 150.102 121.343 150.930 1.00 66.64 2479 ALA C CA 1
ATOM 1697 C C . ALA A 1 151 ? 150.875 121.749 149.683 1.00 65.43 2479 ALA C C 1
ATOM 1698 O O . ALA A 1 151 ? 150.357 121.698 148.564 1.00 63.12 2479 ALA C O 1
ATOM 1705 N N . LEU A 1 152 ? 152.125 122.157 149.883 1.00 62.64 2480 LEU C N 1
ATOM 1706 C CA . LEU A 1 152 ? 152.980 122.524 148.765 1.00 59.56 2480 LEU C CA 1
ATOM 1707 C C . LEU A 1 152 ? 153.325 121.292 147.938 1.00 59.66 2480 LEU C C 1
ATOM 1708 O O . LEU A 1 152 ? 153.637 120.228 148.479 1.00 57.19 2480 LEU C O 1
ATOM 1724 N N . THR A 1 153 ? 153.269 121.442 146.620 1.00 63.54 2481 THR C N 1
ATOM 1725 C CA . THR A 1 153 ? 153.571 120.361 145.696 1.00 60.00 2481 THR C CA 1
ATOM 1726 C C . THR A 1 153 ? 154.998 120.493 145.176 1.00 62.14 2481 THR C C 1
ATOM 1727 O O . THR A 1 153 ? 155.654 121.526 145.325 1.00 61.13 2481 THR C O 1
ATOM 1738 N N . SER A 1 154 ? 155.473 119.418 144.555 1.00 73.33 2482 SER C N 1
ATOM 1739 C CA . SER A 1 154 ? 156.801 119.353 143.962 1.00 70.94 2482 SER C CA 1
ATOM 1740 C C . SER A 1 154 ? 156.710 119.029 142.477 1.00 69.83 2482 SER C C 1
ATOM 1741 O O . SER A 1 154 ? 157.449 118.191 141.956 1.00 69.95 2482 SER C O 1
ATOM 1749 N N . LYS A 1 155 ? 155.793 119.694 141.777 1.00 62.92 2483 LYS C N 1
ATOM 1750 C CA . LYS A 1 155 ? 155.560 119.454 140.362 1.00 62.44 2483 LYS C CA 1
ATOM 1751 C C . LYS A 1 155 ? 155.599 120.775 139.606 1.00 63.25 2483 LYS C C 1
ATOM 1752 O O . LYS A 1 155 ? 155.376 121.848 140.172 1.00 61.58 2483 LYS C O 1
ATOM 1771 N N . GLN A 1 156 ? 155.882 120.677 138.309 1.00 60.24 2484 GLN C N 1
ATOM 1772 C CA . GLN A 1 156 ? 156.132 121.854 137.493 1.00 55.94 2484 GLN C CA 1
ATOM 1773 C C . GLN A 1 156 ? 154.901 122.760 137.448 1.00 50.71 2484 GLN C C 1
ATOM 1774 O O . GLN A 1 156 ? 153.809 122.406 137.895 1.00 51.63 2484 GLN C O 1
ATOM 1788 N N . GLN A 1 157 ? 155.104 123.952 136.893 1.00 41.75 2485 GLN C N 1
ATOM 1789 C CA . GLN A 1 157 ? 154.065 124.974 136.784 1.00 44.23 2485 GLN C CA 1
ATOM 1790 C C . GLN A 1 157 ? 153.414 124.852 135.411 1.00 48.84 2485 GLN C C 1
ATOM 1791 O O . GLN A 1 157 ? 153.986 125.271 134.401 1.00 49.73 2485 GLN C O 1
ATOM 1805 N N . SER A 1 158 ? 152.218 124.276 135.375 1.00 46.35 2486 SER C N 1
ATOM 1806 C CA . SER A 1 158 ? 151.427 124.201 134.147 1.00 41.00 2486 SER C CA 1
ATOM 1807 C C . SER A 1 158 ? 150.427 125.354 134.097 1.00 38.97 2486 SER C C 1
ATOM 1808 O O . SER A 1 158 ? 149.210 125.174 134.125 1.00 38.02 2486 SER C O 1
ATOM 1816 N N . LEU A 1 159 ? 150.978 126.566 134.018 1.00 35.42 2487 LEU C N 1
ATOM 1817 C CA . LEU A 1 159 ? 150.143 127.761 134.042 1.00 33.57 2487 LEU C CA 1
ATOM 1818 C C . LEU A 1 159 ? 149.144 127.754 132.891 1.00 37.82 2487 LEU C C 1
ATOM 1819 O O . LEU A 1 159 ? 148.007 128.216 133.042 1.00 40.56 2487 LEU C O 1
ATOM 1835 N N . GLU A 1 160 ? 149.550 127.229 131.732 1.00 43.29 2488 GLU C N 1
ATOM 1836 C CA . GLU A 1 160 ? 148.630 127.120 130.603 1.00 39.81 2488 GLU C CA 1
ATOM 1837 C C . GLU A 1 160 ? 147.461 126.203 130.939 1.00 42.46 2488 GLU C C 1
ATOM 1838 O O . GLU A 1 160 ? 146.309 126.492 130.586 1.00 45.44 2488 GLU C O 1
ATOM 1850 N N . THR A 1 161 ? 147.739 125.086 131.613 1.00 41.24 2489 THR C N 1
ATOM 1851 C CA . THR A 1 161 ? 146.662 124.223 132.082 1.00 40.53 2489 THR C CA 1
ATOM 1852 C C . THR A 1 161 ? 145.749 124.977 133.036 1.00 36.50 2489 THR C C 1
ATOM 1853 O O . THR A 1 161 ? 144.528 124.789 133.019 1.00 34.42 2489 THR C O 1
ATOM 1864 N N . ALA A 1 162 ? 146.325 125.833 133.881 1.00 37.31 2490 ALA C N 1
ATOM 1865 C CA . ALA A 1 162 ? 145.508 126.638 134.780 1.00 33.97 2490 ALA C CA 1
ATOM 1866 C C . ALA A 1 162 ? 144.574 127.550 134.000 1.00 29.56 2490 ALA C C 1
ATOM 1867 O O . ALA A 1 162 ? 143.385 127.652 134.323 1.00 28.77 2490 ALA C O 1
ATOM 1874 N N . MET A 1 163 ? 145.089 128.217 132.963 1.00 34.46 2491 MET C N 1
ATOM 1875 C CA . MET A 1 163 ? 144.227 129.085 132.165 1.00 32.93 2491 MET C CA 1
ATOM 1876 C C . MET A 1 163 ? 143.118 128.288 131.495 1.00 33.64 2491 MET C C 1
ATOM 1877 O O . MET A 1 163 ? 141.958 128.714 131.485 1.00 37.90 2491 MET C O 1
ATOM 1891 N N . SER A 1 164 ? 143.456 127.134 130.919 1.00 31.20 2492 SER C N 1
ATOM 1892 C CA . SER A 1 164 ? 142.441 126.333 130.240 1.00 30.31 2492 SER C CA 1
ATOM 1893 C C . SER A 1 164 ? 141.362 125.883 131.217 1.00 29.16 2492 SER C C 1
ATOM 1894 O O . SER A 1 164 ? 140.162 125.998 130.935 1.00 27.63 2492 SER C O 1
ATOM 1902 N N . PHE A 1 165 ? 141.773 125.379 132.382 1.00 28.90 2493 PHE C N 1
ATOM 1903 C CA . PHE A 1 165 ? 140.813 124.906 133.372 1.00 27.44 2493 PHE C CA 1
ATOM 1904 C C . PHE A 1 165 ? 139.934 126.041 133.876 1.00 26.14 2493 PHE C C 1
ATOM 1905 O O . PHE A 1 165 ? 138.724 125.864 134.058 1.00 35.24 2493 PHE C O 1
ATOM 1922 N N . VAL A 1 166 ? 140.521 127.215 134.114 1.00 21.11 2494 VAL C N 1
ATOM 1923 C CA . VAL A 1 166 ? 139.736 128.336 134.617 1.00 19.61 2494 VAL C CA 1
ATOM 1924 C C . VAL A 1 166 ? 138.753 128.815 133.558 1.00 28.17 2494 VAL C C 1
ATOM 1925 O O . VAL A 1 166 ? 137.595 129.125 133.862 1.00 30.64 2494 VAL C O 1
ATOM 1938 N N . ALA A 1 167 ? 139.193 128.887 132.301 1.00 30.13 2495 ALA C N 1
ATOM 1939 C CA . ALA A 1 167 ? 138.311 129.347 131.236 1.00 24.57 2495 ALA C CA 1
ATOM 1940 C C . ALA A 1 167 ? 137.162 128.376 131.008 1.00 29.29 2495 ALA C C 1
ATOM 1941 O O . ALA A 1 167 ? 136.017 128.798 130.806 1.00 29.01 2495 ALA C O 1
ATOM 1948 N N . ARG A 1 168 ? 137.443 127.073 131.036 1.00 32.54 2496 ARG C N 1
ATOM 1949 C CA . ARG A 1 168 ? 136.449 126.076 130.653 1.00 31.74 2496 ARG C CA 1
ATOM 1950 C C . ARG A 1 168 ? 135.597 125.628 131.839 1.00 28.81 2496 ARG C C 1
ATOM 1951 O O . ARG A 1 168 ? 134.367 125.730 131.798 1.00 36.96 2496 ARG C O 1
ATOM 1972 N N . ASN A 1 169 ? 136.234 125.133 132.899 1.00 18.71 2497 ASN C N 1
ATOM 1973 C CA . ASN A 1 169 ? 135.508 124.512 134.003 1.00 20.94 2497 ASN C CA 1
ATOM 1974 C C . ASN A 1 169 ? 135.074 125.527 135.059 1.00 26.30 2497 ASN C C 1
ATOM 1975 O O . ASN A 1 169 ? 133.882 125.652 135.353 1.00 26.78 2497 ASN C O 1
ATOM 1986 N N . THR A 1 170 ? 136.031 126.257 135.637 1.00 26.28 2498 THR C N 1
ATOM 1987 C CA . THR A 1 170 ? 135.710 127.124 136.767 1.00 18.81 2498 THR C CA 1
ATOM 1988 C C . THR A 1 170 ? 134.690 128.186 136.380 1.00 16.01 2498 THR C C 1
ATOM 1989 O O . THR A 1 170 ? 133.751 128.459 137.136 1.00 19.14 2498 THR C O 1
ATOM 2000 N N . PHE A 1 171 ? 134.855 128.795 135.209 1.00 20.42 2499 PHE C N 1
ATOM 2001 C CA . PHE A 1 171 ? 133.960 129.843 134.743 1.00 22.13 2499 PHE C CA 1
ATOM 2002 C C . PHE A 1 171 ? 132.829 129.303 133.874 1.00 32.59 2499 PHE C C 1
ATOM 2003 O O . PHE A 1 171 ? 132.222 130.068 133.115 1.00 32.05 2499 PHE C O 1
ATOM 2020 N N . LYS A 1 172 ? 132.529 128.007 133.969 1.00 31.00 2500 LYS C N 1
ATOM 2021 C CA . LYS A 1 172 ? 131.447 127.440 133.172 1.00 23.81 2500 LYS C CA 1
ATOM 2022 C C . LYS A 1 172 ? 130.100 127.996 133.616 1.00 31.68 2500 LYS C C 1
ATOM 2023 O O . LYS A 1 172 ? 129.398 128.654 132.840 1.00 36.69 2500 LYS C O 1
ATOM 2042 N N . ARG A 1 173 ? 129.724 127.744 134.867 1.00 31.81 2501 ARG C N 1
ATOM 2043 C CA . ARG A 1 173 ? 128.480 128.251 135.435 1.00 25.53 2501 ARG C CA 1
ATOM 2044 C C . ARG A 1 173 ? 128.789 129.542 136.185 1.00 31.61 2501 ARG C C 1
ATOM 2045 O O . ARG A 1 173 ? 129.390 129.513 137.263 1.00 35.80 2501 ARG C O 1
ATOM 2066 N N . VAL A 1 174 ? 128.380 130.672 135.610 1.00 28.43 2502 VAL C N 1
ATOM 2067 C CA . VAL A 1 174 ? 128.547 131.978 136.227 1.00 23.97 2502 VAL C CA 1
ATOM 2068 C C . VAL A 1 174 ? 127.223 132.722 136.128 1.00 28.26 2502 VAL C C 1
ATOM 2069 O O . VAL A 1 174 ? 126.348 132.375 135.333 1.00 38.59 2502 VAL C O 1
ATOM 2082 N N . ARG A 1 175 ? 127.087 133.759 136.948 1.00 27.97 2503 ARG C N 1
ATOM 2083 C CA . ARG A 1 175 ? 125.824 134.479 137.019 1.00 32.03 2503 ARG C CA 1
ATOM 2084 C C . ARG A 1 175 ? 125.510 135.146 135.685 1.00 35.68 2503 ARG C C 1
ATOM 2085 O O . ARG A 1 175 ? 126.405 135.570 134.949 1.00 30.89 2503 ARG C O 1
ATOM 2106 N N . ASN A 1 176 ? 124.219 135.232 135.376 1.00 51.42 2504 ASN C N 1
ATOM 2107 C CA . ASN A 1 176 ? 123.782 135.922 134.170 1.00 50.39 2504 ASN C CA 1
ATOM 2108 C C . ASN A 1 176 ? 124.002 137.421 134.316 1.00 49.82 2504 ASN C C 1
ATOM 2109 O O . ASN A 1 176 ? 123.650 138.014 135.341 1.00 51.29 2504 ASN C O 1
ATOM 2120 N N . GLY A 1 177 ? 124.586 138.032 133.291 1.00 42.26 2505 GLY C N 1
ATOM 2121 C CA . GLY A 1 177 ? 124.768 139.469 133.276 1.00 41.43 2505 GLY C CA 1
ATOM 2122 C C . GLY A 1 177 ? 125.517 139.937 132.047 1.00 41.44 2505 GLY C C 1
ATOM 2123 O O . GLY A 1 177 ? 126.522 139.334 131.661 1.00 43.54 2505 GLY C O 1
ATOM 2127 N N . PHE A 1 178 ? 125.035 141.009 131.416 1.00 43.26 2506 PHE C N 1
ATOM 2128 C CA . PHE A 1 178 ? 125.720 141.530 130.238 1.00 46.41 2506 PHE C CA 1
ATOM 2129 C C . PHE A 1 178 ? 126.953 142.339 130.617 1.00 42.90 2506 PHE C C 1
ATOM 2130 O O . PHE A 1 178 ? 127.979 142.263 129.931 1.00 47.87 2506 PHE C O 1
ATOM 2147 N N . LEU A 1 179 ? 126.879 143.116 131.698 1.00 37.59 2507 LEU C N 1
ATOM 2148 C CA . LEU A 1 179 ? 128.013 143.901 132.167 1.00 39.68 2507 LEU C CA 1
ATOM 2149 C C . LEU A 1 179 ? 128.739 143.229 133.325 1.00 33.19 2507 LEU C C 1
ATOM 2150 O O . LEU A 1 179 ? 129.517 143.883 134.027 1.00 32.12 2507 LEU C O 1
ATOM 2166 N N . MET A 1 180 ? 128.496 141.940 133.543 1.00 30.61 2508 MET C N 1
ATOM 2167 C CA . MET A 1 180 ? 129.330 141.169 134.450 1.00 25.73 2508 MET C CA 1
ATOM 2168 C C . MET A 1 180 ? 130.732 141.028 133.872 1.00 25.88 2508 MET C C 1
ATOM 2169 O O . MET A 1 180 ? 130.927 141.020 132.654 1.00 32.07 2508 MET C O 1
ATOM 2183 N N . ARG A 1 181 ? 131.714 140.916 134.759 1.00 22.74 2509 ARG C N 1
ATOM 2184 C CA . ARG A 1 181 ? 133.113 140.821 134.372 1.00 24.51 2509 ARG C CA 1
ATOM 2185 C C . ARG A 1 181 ? 133.695 139.501 134.851 1.00 14.08 2509 ARG C C 1
ATOM 2186 O O . ARG A 1 181 ? 133.330 139.001 135.918 1.00 26.06 2509 ARG C O 1
ATOM 2207 N N . LYS A 1 182 ? 134.595 138.936 134.052 1.00 14.77 2510 LYS C N 1
ATOM 2208 C CA . LYS A 1 182 ? 135.293 137.701 134.390 1.00 19.52 2510 LYS C CA 1
ATOM 2209 C C . LYS A 1 182 ? 136.777 138.020 134.488 1.00 19.47 2510 LYS C C 1
ATOM 2210 O O . LYS A 1 182 ? 137.421 138.313 133.475 1.00 28.41 2510 LYS C O 1
ATOM 2229 N N . VAL A 1 183 ? 137.315 137.969 135.703 1.00 10.81 2511 VAL C N 1
ATOM 2230 C CA . VAL A 1 183 ? 138.701 138.330 135.971 1.00 18.23 2511 VAL C CA 1
ATOM 2231 C C . VAL A 1 183 ? 139.367 137.176 136.701 1.00 15.59 2511 VAL C C 1
ATOM 2232 O O . VAL A 1 183 ? 138.801 136.627 137.652 1.00 20.60 2511 VAL C O 1
ATOM 2245 N N . ALA A 1 184 ? 140.561 136.804 136.251 1.00 17.77 2512 ALA C N 1
ATOM 2246 C CA . ALA A 1 184 ? 141.373 135.784 136.897 1.00 20.38 2512 ALA C CA 1
ATOM 2247 C C . ALA A 1 184 ? 142.732 136.378 137.226 1.00 23.03 2512 ALA C C 1
ATOM 2248 O O . ALA A 1 184 ? 143.367 136.993 136.365 1.00 34.61 2512 ALA C O 1
ATOM 2255 N N . VAL A 1 185 ? 143.175 136.192 138.467 1.00 14.79 2513 VAL C N 1
ATOM 2256 C CA . VAL A 1 185 ? 144.467 136.710 138.900 1.00 14.35 2513 VAL C CA 1
ATOM 2257 C C . VAL A 1 185 ? 145.431 135.547 139.064 1.00 11.05 2513 VAL C C 1
ATOM 2258 O O . VAL A 1 185 ? 145.530 134.953 140.143 1.00 19.54 2513 VAL C O 1
ATOM 2271 N N . PHE A 1 186 ? 146.152 135.221 137.999 1.00 10.46 2514 PHE C N 1
ATOM 2272 C CA . PHE A 1 186 ? 147.152 134.168 138.059 1.00 21.23 2514 PHE C CA 1
ATOM 2273 C C . PHE A 1 186 ? 148.423 134.698 138.701 1.00 18.91 2514 PHE C C 1
ATOM 2274 O O . PHE A 1 186 ? 148.872 135.807 138.402 1.00 28.70 2514 PHE C O 1
ATOM 2291 N N . PHE A 1 187 ? 149.000 133.902 139.591 1.00 24.43 2515 PHE C N 1
ATOM 2292 C CA . PHE A 1 187 ? 150.277 134.211 140.214 1.00 21.48 2515 PHE C CA 1
ATOM 2293 C C . PHE A 1 187 ? 151.331 133.285 139.629 1.00 27.96 2515 PHE C C 1
ATOM 2294 O O . PHE A 1 187 ? 151.094 132.081 139.491 1.00 33.22 2515 PHE C O 1
ATOM 2311 N N . SER A 1 188 ? 152.483 133.846 139.273 1.00 36.15 2516 SER C N 1
ATOM 2312 C CA . SER A 1 188 ? 153.555 133.074 138.665 1.00 39.03 2516 SER C CA 1
ATOM 2313 C C . SER A 1 188 ? 154.880 133.438 139.314 1.00 39.72 2516 SER C C 1
ATOM 2314 O O . SER A 1 188 ? 155.154 134.614 139.566 1.00 39.86 2516 SER C O 1
ATOM 2322 N N . ASN A 1 189 ? 155.696 132.423 139.578 1.00 51.24 2517 ASN C N 1
ATOM 2323 C CA . ASN A 1 189 ? 157.027 132.605 140.143 1.00 54.82 2517 ASN C CA 1
ATOM 2324 C C . ASN A 1 189 ? 158.129 132.077 139.241 1.00 56.45 2517 ASN C C 1
ATOM 2325 O O . ASN A 1 189 ? 159.168 132.728 139.100 1.00 55.27 2517 ASN C O 1
ATOM 2336 N N . THR A 1 190 ? 157.932 130.912 138.626 1.00 58.02 2518 THR C N 1
ATOM 2337 C CA . THR A 1 190 ? 158.905 130.365 137.691 1.00 55.32 2518 THR C CA 1
ATOM 2338 C C . THR A 1 190 ? 158.600 130.885 136.292 1.00 56.25 2518 THR C C 1
ATOM 2339 O O . THR A 1 190 ? 157.480 130.685 135.805 1.00 58.00 2518 THR C O 1
ATOM 2350 N N . PRO A 1 191 ? 159.542 131.544 135.615 1.00 59.87 2519 PRO C N 1
ATOM 2351 C CA . PRO A 1 191 ? 159.217 132.148 134.317 1.00 57.43 2519 PRO C CA 1
ATOM 2352 C C . PRO A 1 191 ? 158.723 131.107 133.323 1.00 57.78 2519 PRO C C 1
ATOM 2353 O O . PRO A 1 191 ? 159.182 129.963 133.310 1.00 56.77 2519 PRO C O 1
ATOM 2364 N N . THR A 1 192 ? 157.776 131.520 132.485 1.00 54.78 2520 THR C N 1
ATOM 2365 C CA . THR A 1 192 ? 157.123 130.611 131.552 1.00 54.62 2520 THR C CA 1
ATOM 2366 C C . THR A 1 192 ? 158.049 130.332 130.370 1.00 54.04 2520 THR C C 1
ATOM 2367 O O . THR A 1 192 ? 159.206 130.760 130.333 1.00 53.60 2520 THR C O 1
ATOM 2378 N N . ARG A 1 193 ? 157.534 129.600 129.384 1.00 52.67 2521 ARG C N 1
ATOM 2379 C CA A ARG A 1 193 ? 158.277 129.262 128.180 0.44 53.82 2521 ARG C CA 1
ATOM 2380 C CA B ARG A 1 193 ? 158.276 129.261 128.180 0.56 53.94 2521 ARG C CA 1
ATOM 2381 C C . ARG A 1 193 ? 157.416 129.552 126.959 1.00 55.19 2521 ARG C C 1
ATOM 2382 O O . ARG A 1 193 ? 156.186 129.485 127.017 1.00 56.05 2521 ARG C O 1
ATOM 2423 N N . ALA A 1 194 ? 158.078 129.878 125.852 1.00 53.13 2522 ALA C N 1
ATOM 2424 C CA . ALA A 1 194 ? 157.388 130.200 124.604 1.00 55.35 2522 ALA C CA 1
ATOM 2425 C C . ALA A 1 194 ? 157.012 128.900 123.905 1.00 58.49 2522 ALA C C 1
ATOM 2426 O O . ALA A 1 194 ? 157.856 128.239 123.298 1.00 59.53 2522 ALA C O 1
ATOM 2433 N N . SER A 1 195 ? 155.738 128.531 123.991 1.00 55.79 2523 SER C N 1
ATOM 2434 C CA . SER A 1 195 ? 155.216 127.330 123.358 1.00 53.92 2523 SER C CA 1
ATOM 2435 C C . SER A 1 195 ? 153.872 127.646 122.722 1.00 52.70 2523 SER C C 1
ATOM 2436 O O . SER A 1 195 ? 153.185 128.581 123.152 1.00 51.34 2523 SER C O 1
ATOM 2444 N N . PRO A 1 196 ? 153.473 126.893 121.694 1.00 54.25 2524 PRO C N 1
ATOM 2445 C CA . PRO A 1 196 ? 152.156 127.141 121.086 1.00 53.56 2524 PRO C CA 1
ATOM 2446 C C . PRO A 1 196 ? 151.004 126.970 122.059 1.00 50.70 2524 PRO C C 1
ATOM 2447 O O . PRO A 1 196 ? 150.013 127.705 121.969 1.00 47.15 2524 PRO C O 1
ATOM 2458 N N . GLN A 1 197 ? 151.109 126.023 122.995 1.00 56.00 2525 GLN C N 1
ATOM 2459 C CA . GLN A 1 197 ? 150.028 125.806 123.951 1.00 55.64 2525 GLN C CA 1
ATOM 2460 C C . GLN A 1 197 ? 149.739 127.062 124.759 1.00 53.86 2525 GLN C C 1
ATOM 2461 O O . GLN A 1 197 ? 148.596 127.285 125.170 1.00 53.16 2525 GLN C O 1
ATOM 2475 N N . LEU A 1 198 ? 150.755 127.890 125.002 1.00 47.23 2526 LEU C N 1
ATOM 2476 C CA . LEU A 1 198 ? 150.532 129.146 125.709 1.00 45.07 2526 LEU C CA 1
ATOM 2477 C C . LEU A 1 198 ? 149.600 130.054 124.915 1.00 43.39 2526 LEU C C 1
ATOM 2478 O O . LEU A 1 198 ? 148.656 130.634 125.466 1.00 45.40 2526 LEU C O 1
ATOM 2494 N N . ARG A 1 199 ? 149.840 130.173 123.609 1.00 44.51 2527 ARG C N 1
ATOM 2495 C CA . ARG A 1 199 ? 148.945 130.959 122.769 1.00 44.54 2527 ARG C CA 1
ATOM 2496 C C . ARG A 1 199 ? 147.559 130.330 122.718 1.00 47.99 2527 ARG C C 1
ATOM 2497 O O . ARG A 1 199 ? 146.547 131.039 122.725 1.00 48.68 2527 ARG C O 1
ATOM 2518 N N . GLU A 1 200 ? 147.494 128.999 122.666 1.00 51.70 2528 GLU C N 1
ATOM 2519 C CA . GLU A 1 200 ? 146.201 128.322 122.657 1.00 45.62 2528 GLU C CA 1
ATOM 2520 C C . GLU A 1 200 ? 145.401 128.679 123.904 1.00 45.34 2528 GLU C C 1
ATOM 2521 O O . GLU A 1 200 ? 144.212 129.011 123.828 1.00 45.38 2528 GLU C O 1
ATOM 2533 N N . ALA A 1 201 ? 146.049 128.618 125.069 1.00 42.79 2529 ALA C N 1
ATOM 2534 C CA . ALA A 1 201 ? 145.368 128.915 126.323 1.00 35.77 2529 ALA C CA 1
ATOM 2535 C C . ALA A 1 201 ? 144.977 130.384 126.406 1.00 32.18 2529 ALA C C 1
ATOM 2536 O O . ALA A 1 201 ? 143.915 130.718 126.943 1.00 34.81 2529 ALA C O 1
ATOM 2543 N N . VAL A 1 202 ? 145.824 131.279 125.895 1.00 34.63 2530 VAL C N 1
ATOM 2544 C CA . VAL A 1 202 ? 145.471 132.696 125.888 1.00 37.69 2530 VAL C CA 1
ATOM 2545 C C . VAL A 1 202 ? 144.236 132.926 125.027 1.00 37.24 2530 VAL C C 1
ATOM 2546 O O . VAL A 1 202 ? 143.328 133.683 125.399 1.00 37.90 2530 VAL C O 1
ATOM 2559 N N . LEU A 1 203 ? 144.183 132.282 123.860 1.00 37.48 2531 LEU C N 1
ATOM 2560 C CA . LEU A 1 203 ? 143.007 132.401 123.005 1.00 38.16 2531 LEU C CA 1
ATOM 2561 C C . LEU A 1 203 ? 141.774 131.831 123.692 1.00 34.86 2531 LEU C C 1
ATOM 2562 O O . LEU A 1 203 ? 140.675 132.374 123.552 1.00 31.91 2531 LEU C O 1
ATOM 2578 N N . LYS A 1 204 ? 141.932 130.726 124.423 1.00 37.37 2532 LYS C N 1
ATOM 2579 C CA . LYS A 1 204 ? 140.801 130.170 125.162 1.00 34.50 2532 LYS C CA 1
ATOM 2580 C C . LYS A 1 204 ? 140.300 131.150 126.216 1.00 32.63 2532 LYS C C 1
ATOM 2581 O O . LYS A 1 204 ? 139.088 131.349 126.366 1.00 29.51 2532 LYS C O 1
ATOM 2600 N N . LEU A 1 205 ? 141.220 131.771 126.957 1.00 37.90 2533 LEU C N 1
ATOM 2601 C CA . LEU A 1 205 ? 140.827 132.794 127.921 1.00 29.48 2533 LEU C CA 1
ATOM 2602 C C . LEU A 1 205 ? 140.048 133.907 127.237 1.00 31.09 2533 LEU C C 1
ATOM 2603 O O . LEU A 1 205 ? 138.977 134.311 127.702 1.00 32.09 2533 LEU C O 1
ATOM 2619 N N . SER A 1 206 ? 140.570 134.411 126.119 1.00 36.50 2534 SER C N 1
ATOM 2620 C CA . SER A 1 206 ? 139.895 135.501 125.422 1.00 31.20 2534 SER C CA 1
ATOM 2621 C C . SER A 1 206 ? 138.509 135.080 124.949 1.00 35.93 2534 SER C C 1
ATOM 2622 O O . SER A 1 206 ? 137.542 135.839 125.078 1.00 36.76 2534 SER C O 1
ATOM 2630 N N . ASP A 1 207 ? 138.392 133.871 124.398 1.00 39.50 2535 ASP C N 1
ATOM 2631 C CA . ASP A 1 207 ? 137.104 133.397 123.904 1.00 36.77 2535 ASP C CA 1
ATOM 2632 C C . ASP A 1 207 ? 136.096 133.269 125.037 1.00 35.82 2535 ASP C C 1
ATOM 2633 O O . ASP A 1 207 ? 134.931 133.657 124.888 1.00 34.31 2535 ASP C O 1
ATOM 2642 N N . ALA A 1 208 ? 136.524 132.732 126.180 1.00 34.62 2536 ALA C N 1
ATOM 2643 C CA . ALA A 1 208 ? 135.614 132.539 127.301 1.00 29.92 2536 ALA C CA 1
ATOM 2644 C C . ALA A 1 208 ? 135.141 133.850 127.912 1.00 30.48 2536 ALA C C 1
ATOM 2645 O O . ALA A 1 208 ? 134.212 133.830 128.724 1.00 38.90 2536 ALA C O 1
ATOM 2652 N N . GLY A 1 209 ? 135.746 134.977 127.548 1.00 26.85 2537 GLY C N 1
ATOM 2653 C CA . GLY A 1 209 ? 135.359 136.256 128.106 1.00 24.51 2537 GLY C CA 1
ATOM 2654 C C . GLY A 1 209 ? 136.041 136.615 129.403 1.00 26.20 2537 GLY C C 1
ATOM 2655 O O . GLY A 1 209 ? 135.509 137.438 130.157 1.00 33.76 2537 GLY C O 1
ATOM 2659 N N . ILE A 1 210 ? 137.204 136.037 129.684 1.00 25.09 2538 ILE C N 1
ATOM 2660 C CA . ILE A 1 210 ? 137.900 136.213 130.953 1.00 23.34 2538 ILE C CA 1
ATOM 2661 C C . ILE A 1 210 ? 139.151 137.042 130.702 1.00 26.16 2538 ILE C C 1
ATOM 2662 O O . ILE A 1 210 ? 139.964 136.706 129.833 1.00 37.15 2538 ILE C O 1
ATOM 2678 N N . THR A 1 211 ? 139.304 138.126 131.465 1.00 21.09 2539 THR C N 1
ATOM 2679 C CA . THR A 1 211 ? 140.444 139.015 131.317 1.00 14.68 2539 THR C CA 1
ATOM 2680 C C . THR A 1 211 ? 141.520 138.602 132.309 1.00 18.46 2539 THR C C 1
ATOM 2681 O O . THR A 1 211 ? 141.319 138.765 133.521 1.00 27.53 2539 THR C O 1
ATOM 2692 N N . PRO A 1 212 ? 142.664 138.086 131.868 1.00 27.24 2540 PRO C N 1
ATOM 2693 C CA . PRO A 1 212 ? 143.656 137.571 132.814 1.00 26.63 2540 PRO C CA 1
ATOM 2694 C C . PRO A 1 212 ? 144.493 138.687 133.427 1.00 23.99 2540 PRO C C 1
ATOM 2695 O O . PRO A 1 212 ? 144.450 139.846 133.012 1.00 22.07 2540 PRO C O 1
ATOM 2706 N N . LEU A 1 213 ? 145.268 138.305 134.440 1.00 18.32 2541 LEU C N 1
ATOM 2707 C CA . LEU A 1 213 ? 146.163 139.238 135.119 1.00 14.16 2541 LEU C CA 1
ATOM 2708 C C . LEU A 1 213 ? 147.224 138.409 135.827 1.00 15.74 2541 LEU C C 1
ATOM 2709 O O . LEU A 1 213 ? 146.910 137.694 136.783 1.00 22.21 2541 LEU C O 1
ATOM 2725 N N . PHE A 1 214 ? 148.467 138.502 135.364 1.00 22.87 2542 PHE C N 1
ATOM 2726 C CA . PHE A 1 214 ? 149.558 137.659 135.842 1.00 24.29 2542 PHE C CA 1
ATOM 2727 C C . PHE A 1 214 ? 150.488 138.494 136.713 1.00 29.14 2542 PHE C C 1
ATOM 2728 O O . PHE A 1 214 ? 151.292 139.279 136.200 1.00 30.37 2542 PHE C O 1
ATOM 2745 N N . LEU A 1 215 ? 150.382 138.317 138.029 1.00 23.59 2543 LEU C N 1
ATOM 2746 C CA . LEU A 1 215 ? 151.236 139.031 138.977 1.00 21.91 2543 LEU C CA 1
ATOM 2747 C C . LEU A 1 215 ? 152.556 138.275 139.122 1.00 30.61 2543 LEU C C 1
ATOM 2748 O O . LEU A 1 215 ? 152.885 137.704 140.162 1.00 47.12 2543 LEU C O 1
ATOM 2764 N N . THR A 1 216 ? 153.321 138.286 138.034 1.00 31.33 2544 THR C N 1
ATOM 2765 C CA . THR A 1 216 ? 154.564 137.528 137.985 1.00 34.92 2544 THR C CA 1
ATOM 2766 C C . THR A 1 216 ? 155.554 138.041 139.023 1.00 41.69 2544 THR C C 1
ATOM 2767 O O . THR A 1 216 ? 155.609 139.237 139.317 1.00 45.16 2544 THR C O 1
ATOM 2778 N N . ARG A 1 217 ? 156.333 137.118 139.589 1.00 50.59 2545 ARG C N 1
ATOM 2779 C CA . ARG A 1 217 ? 157.423 137.516 140.474 1.00 51.92 2545 ARG C CA 1
ATOM 2780 C C . ARG A 1 217 ? 158.578 138.114 139.681 1.00 55.31 2545 ARG C C 1
ATOM 2781 O O . ARG A 1 217 ? 159.199 139.090 140.116 1.00 58.78 2545 ARG C O 1
ATOM 2802 N N . GLN A 1 218 ? 158.878 137.541 138.518 1.00 59.59 2546 GLN C N 1
ATOM 2803 C CA . GLN A 1 218 ? 159.962 138.000 137.665 1.00 60.17 2546 GLN C CA 1
ATOM 2804 C C . GLN A 1 218 ? 159.431 138.225 136.257 1.00 57.10 2546 GLN C C 1
ATOM 2805 O O . GLN A 1 218 ? 158.412 137.658 135.856 1.00 60.73 2546 GLN C O 1
ATOM 2819 N N . GLU A 1 219 ? 160.137 139.065 135.507 1.00 50.37 2547 GLU C N 1
ATOM 2820 C CA . GLU A 1 219 ? 159.710 139.428 134.162 1.00 53.20 2547 GLU C CA 1
ATOM 2821 C C . GLU A 1 219 ? 160.146 138.352 133.174 1.00 56.48 2547 GLU C C 1
ATOM 2822 O O . GLU A 1 219 ? 161.346 138.124 132.985 1.00 57.67 2547 GLU C O 1
ATOM 2834 N N . ASP A 1 220 ? 159.174 137.694 132.547 1.00 56.03 2548 ASP C N 1
ATOM 2835 C CA . ASP A 1 220 ? 159.424 136.724 131.487 1.00 55.51 2548 ASP C CA 1
ATOM 2836 C C . ASP A 1 220 ? 158.878 137.292 130.185 1.00 56.03 2548 ASP C C 1
ATOM 2837 O O . ASP A 1 220 ? 157.675 137.551 130.072 1.00 51.11 2548 ASP C O 1
ATOM 2846 N N . ARG A 1 221 ? 159.763 137.481 129.205 1.00 55.91 2549 ARG C N 1
ATOM 2847 C CA A ARG A 1 221 ? 159.351 138.098 127.950 0.58 53.38 2549 ARG C CA 1
ATOM 2848 C CA B ARG A 1 221 ? 159.350 138.098 127.949 0.42 53.35 2549 ARG C CA 1
ATOM 2849 C C . ARG A 1 221 ? 158.419 137.194 127.153 1.00 53.14 2549 ARG C C 1
ATOM 2850 O O . ARG A 1 221 ? 157.509 137.689 126.477 1.00 56.97 2549 ARG C O 1
ATOM 2891 N N . GLN A 1 222 ? 158.626 135.878 127.213 1.00 53.62 2550 GLN C N 1
ATOM 2892 C CA . GLN A 1 222 ? 157.800 134.966 126.428 1.00 55.54 2550 GLN C CA 1
ATOM 2893 C C . GLN A 1 222 ? 156.321 135.143 126.753 1.00 54.83 2550 GLN C C 1
ATOM 2894 O O . GLN A 1 222 ? 155.482 135.244 125.850 1.00 57.81 2550 GLN C O 1
ATOM 2908 N N . LEU A 1 223 ? 155.979 135.197 128.042 1.00 46.23 2551 LEU C N 1
ATOM 2909 C CA . LEU A 1 223 ? 154.575 135.310 128.420 1.00 41.19 2551 LEU C CA 1
ATOM 2910 C C . LEU A 1 223 ? 153.986 136.628 127.938 1.00 36.67 2551 LEU C C 1
ATOM 2911 O O . LEU A 1 223 ? 152.974 136.645 127.230 1.00 39.98 2551 LEU C O 1
ATOM 2927 N N . ILE A 1 224 ? 154.631 137.745 128.279 1.00 39.47 2552 ILE C N 1
ATOM 2928 C CA . ILE A 1 224 ? 154.077 139.048 127.923 1.00 45.69 2552 ILE C CA 1
ATOM 2929 C C . ILE A 1 224 ? 153.964 139.181 126.412 1.00 48.23 2552 ILE C C 1
ATOM 2930 O O . ILE A 1 224 ? 153.087 139.892 125.907 1.00 49.66 2552 ILE C O 1
ATOM 2946 N N . ASN A 1 225 ? 154.843 138.509 125.665 1.00 54.05 2553 ASN C N 1
ATOM 2947 C CA . ASN A 1 225 ? 154.673 138.444 124.219 1.00 49.24 2553 ASN C CA 1
ATOM 2948 C C . ASN A 1 225 ? 153.439 137.628 123.852 1.00 48.94 2553 ASN C C 1
ATOM 2949 O O . ASN A 1 225 ? 152.708 137.981 122.920 1.00 52.04 2553 ASN C O 1
ATOM 2960 N N . ALA A 1 226 ? 153.192 136.534 124.576 1.00 45.83 2554 ALA C N 1
ATOM 2961 C CA . ALA A 1 226 ? 152.025 135.706 124.287 1.00 41.77 2554 ALA C CA 1
ATOM 2962 C C . ALA A 1 226 ? 150.729 136.466 124.538 1.00 41.88 2554 ALA C C 1
ATOM 2963 O O . ALA A 1 226 ? 149.779 136.362 123.754 1.00 43.75 2554 ALA C O 1
ATOM 2970 N N . LEU A 1 227 ? 150.665 137.234 125.628 1.00 43.86 2555 LEU C N 1
ATOM 2971 C CA . LEU A 1 227 ? 149.486 138.056 125.876 1.00 38.68 2555 LEU C CA 1
ATOM 2972 C C . LEU A 1 227 ? 149.288 139.117 124.806 1.00 42.77 2555 LEU C C 1
ATOM 2973 O O . LEU A 1 227 ? 148.200 139.695 124.720 1.00 45.85 2555 LEU C O 1
ATOM 2989 N N . GLN A 1 228 ? 150.304 139.387 123.990 1.00 49.38 2556 GLN C N 1
ATOM 2990 C CA . GLN A 1 228 ? 150.212 140.479 123.031 1.00 48.83 2556 GLN C CA 1
ATOM 2991 C C . GLN A 1 228 ? 149.440 140.067 121.786 1.00 53.70 2556 GLN C C 1
ATOM 2992 O O . GLN A 1 228 ? 149.909 140.265 120.662 1.00 55.12 2556 GLN C O 1
ATOM 3006 N N . ILE A 1 229 ? 148.258 139.492 121.980 1.00 52.97 2557 ILE C N 1
ATOM 3007 C CA . ILE A 1 229 ? 147.223 139.446 120.957 1.00 55.63 2557 ILE C CA 1
ATOM 3008 C C . ILE A 1 229 ? 146.173 140.436 121.447 1.00 49.71 2557 ILE C C 1
ATOM 3009 O O . ILE A 1 229 ? 145.409 140.156 122.372 1.00 47.94 2557 ILE C O 1
ATOM 3025 N N . ASN A 1 230 ? 146.193 141.643 120.893 1.00 60.57 2558 ASN C N 1
ATOM 3026 C CA . ASN A 1 230 ? 145.525 142.772 121.525 1.00 64.59 2558 ASN C CA 1
ATOM 3027 C C . ASN A 1 230 ? 144.148 142.977 120.904 1.00 63.33 2558 ASN C C 1
ATOM 3028 O O . ASN A 1 230 ? 144.017 143.205 119.698 1.00 58.74 2558 ASN C O 1
ATOM 3038 N N . ASN A 1 231 ? 143.129 142.864 121.748 1.00 50.06 2559 ASN C N 1
ATOM 3039 C CA . ASN A 1 231 ? 141.760 143.225 121.436 1.00 44.72 2559 ASN C CA 1
ATOM 3040 C C . ASN A 1 231 ? 141.238 143.995 122.641 1.00 46.68 2559 ASN C C 1
ATOM 3041 O O . ASN A 1 231 ? 142.007 144.399 123.518 1.00 53.03 2559 ASN C O 1
ATOM 3052 N N . THR A 1 232 ? 139.931 144.195 122.709 1.00 45.40 2560 THR C N 1
ATOM 3053 C CA . THR A 1 232 ? 139.351 144.886 123.851 1.00 43.59 2560 THR C CA 1
ATOM 3054 C C . THR A 1 232 ? 139.258 144.005 125.095 1.00 43.26 2560 THR C C 1
ATOM 3055 O O . THR A 1 232 ? 138.596 144.396 126.060 1.00 48.15 2560 THR C O 1
ATOM 3066 N N . ALA A 1 233 ? 139.898 142.834 125.097 1.00 39.99 2561 ALA C N 1
ATOM 3067 C CA . ALA A 1 233 ? 139.938 141.958 126.264 1.00 39.80 2561 ALA C CA 1
ATOM 3068 C C . ALA A 1 233 ? 141.333 141.378 126.450 1.00 39.70 2561 ALA C C 1
ATOM 3069 O O . ALA A 1 233 ? 141.494 140.188 126.736 1.00 42.22 2561 ALA C O 1
ATOM 3076 N N . VAL A 1 234 ? 142.358 142.203 126.292 1.00 40.57 2562 VAL C N 1
ATOM 3077 C CA . VAL A 1 234 ? 143.740 141.740 126.354 1.00 37.90 2562 VAL C CA 1
ATOM 3078 C C . VAL A 1 234 ? 144.213 141.762 127.799 1.00 41.34 2562 VAL C C 1
ATOM 3079 O O . VAL A 1 234 ? 143.868 142.665 128.570 1.00 44.53 2562 VAL C O 1
ATOM 3092 N N . GLY A 1 235 ? 145.007 140.755 128.173 1.00 31.69 2563 GLY C N 1
ATOM 3093 C CA . GLY A 1 235 ? 145.542 140.660 129.514 1.00 25.58 2563 GLY C CA 1
ATOM 3094 C C . GLY A 1 235 ? 146.842 141.428 129.677 1.00 33.48 2563 GLY C C 1
ATOM 3095 O O . GLY A 1 235 ? 147.361 142.046 128.750 1.00 34.38 2563 GLY C O 1
ATOM 3099 N N . HIS A 1 236 ? 147.374 141.375 130.897 1.00 36.63 2564 HIS C N 1
ATOM 3100 C CA . HIS A 1 236 ? 148.608 142.073 131.223 1.00 34.79 2564 HIS C CA 1
ATOM 3101 C C . HIS A 1 236 ? 149.346 141.304 132.308 1.00 30.16 2564 HIS C C 1
ATOM 3102 O O . HIS A 1 236 ? 148.765 140.482 133.020 1.00 34.78 2564 HIS C O 1
ATOM 3116 N N . ALA A 1 237 ? 150.642 141.582 132.424 1.00 31.77 2565 ALA C N 1
ATOM 3117 C CA . ALA A 1 237 ? 151.505 140.947 133.409 1.00 32.67 2565 ALA C CA 1
ATOM 3118 C C . ALA A 1 237 ? 152.190 142.018 134.244 1.00 38.63 2565 ALA C C 1
ATOM 3119 O O . ALA A 1 237 ? 152.755 142.970 133.697 1.00 44.48 2565 ALA C O 1
ATOM 3126 N N . LEU A 1 238 ? 152.138 141.860 135.562 1.00 32.43 2566 LEU C N 1
ATOM 3127 C CA . LEU A 1 238 ? 152.775 142.763 136.508 1.00 29.43 2566 LEU C CA 1
ATOM 3128 C C . LEU A 1 238 ? 153.989 142.077 137.127 1.00 38.54 2566 LEU C C 1
ATOM 3129 O O . LEU A 1 238 ? 154.298 140.919 136.833 1.00 45.03 2566 LEU C O 1
ATOM 3145 N N . VAL A 1 239 ? 154.682 142.809 137.995 1.00 43.06 2567 VAL C N 1
ATOM 3146 C CA . VAL A 1 239 ? 155.835 142.297 138.725 1.00 43.57 2567 VAL C CA 1
ATOM 3147 C C . VAL A 1 239 ? 155.537 142.406 140.213 1.00 46.80 2567 VAL C C 1
ATOM 3148 O O . VAL A 1 239 ? 155.142 143.474 140.695 1.00 45.82 2567 VAL C O 1
ATOM 3161 N N . LEU A 1 240 ? 155.722 141.302 140.937 1.00 49.25 2568 LEU C N 1
ATOM 3162 C CA . LEU A 1 240 ? 155.452 141.271 142.368 1.00 47.75 2568 LEU C CA 1
ATOM 3163 C C . LEU A 1 240 ? 156.708 141.693 143.119 1.00 48.93 2568 LEU C C 1
ATOM 3164 O O . LEU A 1 240 ? 157.710 140.963 143.083 1.00 50.38 2568 LEU C O 1
ATOM 3180 N N . PRO A 1 241 ? 156.710 142.835 143.815 1.00 48.82 2569 PRO C N 1
ATOM 3181 C CA . PRO A 1 241 ? 157.923 143.252 144.531 1.00 51.33 2569 PRO C CA 1
ATOM 3182 C C . PRO A 1 241 ? 158.228 142.362 145.725 1.00 52.99 2569 PRO C C 1
ATOM 3183 O O . PRO A 1 241 ? 157.543 141.361 145.954 1.00 51.84 2569 PRO C O 1
ATOM 3194 N N . ALA A 1 242 ? 159.260 142.716 146.486 1.00 62.72 2570 ALA C N 1
ATOM 3195 C CA . ALA A 1 242 ? 159.704 141.925 147.624 1.00 65.01 2570 ALA C CA 1
ATOM 3196 C C . ALA A 1 242 ? 159.301 142.597 148.930 1.00 65.03 2570 ALA C C 1
ATOM 3197 O O . ALA A 1 242 ? 159.430 143.815 149.082 1.00 64.84 2570 ALA C O 1
ATOM 3204 N N . GLY A 1 243 ? 158.810 141.792 149.869 1.00 74.31 2571 GLY C N 1
ATOM 3205 C CA . GLY A 1 243 ? 158.485 142.313 151.186 1.00 76.73 2571 GLY C CA 1
ATOM 3206 C C . GLY A 1 243 ? 157.418 143.387 151.112 1.00 76.67 2571 GLY C C 1
ATOM 3207 O O . GLY A 1 243 ? 156.357 143.203 150.508 1.00 73.99 2571 GLY C O 1
ATOM 3211 N N . ARG A 1 244 ? 157.699 144.529 151.738 1.00 81.37 2572 ARG C N 1
ATOM 3212 C CA . ARG A 1 244 ? 156.746 145.630 151.789 1.00 81.12 2572 ARG C CA 1
ATOM 3213 C C . ARG A 1 244 ? 156.785 146.421 150.487 1.00 79.16 2572 ARG C C 1
ATOM 3214 O O . ARG A 1 244 ? 157.394 145.980 149.508 1.00 76.97 2572 ARG C O 1
ATOM 3235 N N . ASP A 1 245 ? 156.137 147.587 150.471 1.00 78.64 2573 ASP C N 1
ATOM 3236 C CA . ASP A 1 245 ? 155.942 148.403 149.277 1.00 77.93 2573 ASP C CA 1
ATOM 3237 C C . ASP A 1 245 ? 154.788 147.900 148.423 1.00 76.57 2573 ASP C C 1
ATOM 3238 O O . ASP A 1 245 ? 154.748 148.157 147.214 1.00 75.07 2573 ASP C O 1
ATOM 3242 N N . LEU A 1 246 ? 153.841 147.191 149.032 1.00 63.54 2574 LEU C N 1
ATOM 3243 C CA . LEU A 1 246 ? 152.679 146.666 148.332 1.00 58.04 2574 LEU C CA 1
ATOM 3244 C C . LEU A 1 246 ? 151.516 147.645 148.295 1.00 55.78 2574 LEU C C 1
ATOM 3245 O O . LEU A 1 246 ? 150.457 147.298 147.771 1.00 55.14 2574 LEU C O 1
ATOM 3261 N N . THR A 1 247 ? 151.679 148.855 148.829 1.00 59.16 2575 THR C N 1
ATOM 3262 C CA . THR A 1 247 ? 150.603 149.839 148.762 1.00 59.35 2575 THR C CA 1
ATOM 3263 C C . THR A 1 247 ? 150.355 150.278 147.322 1.00 59.62 2575 THR C C 1
ATOM 3264 O O . THR A 1 247 ? 149.254 150.105 146.784 1.00 59.03 2575 THR C O 1
ATOM 3275 N N . ASP A 1 248 ? 151.376 150.846 146.677 1.00 62.24 2576 ASP C N 1
ATOM 3276 C CA . ASP A 1 248 ? 151.231 151.250 145.283 1.00 58.51 2576 ASP C CA 1
ATOM 3277 C C . ASP A 1 248 ? 151.032 150.047 144.371 1.00 58.41 2576 ASP C C 1
ATOM 3278 O O . ASP A 1 248 ? 150.318 150.144 143.366 1.00 60.36 2576 ASP C O 1
ATOM 3287 N N . PHE A 1 249 ? 151.650 148.910 144.695 1.00 49.26 2577 PHE C N 1
ATOM 3288 C CA . PHE A 1 249 ? 151.440 147.711 143.891 1.00 46.04 2577 PHE C CA 1
ATOM 3289 C C . PHE A 1 249 ? 149.984 147.266 143.940 1.00 47.03 2577 PHE C C 1
ATOM 3290 O O . PHE A 1 249 ? 149.405 146.895 142.913 1.00 48.44 2577 PHE C O 1
ATOM 3307 N N . LEU A 1 250 ? 149.375 147.289 145.127 1.00 43.86 2578 LEU C N 1
ATOM 3308 C CA . LEU A 1 250 ? 147.964 146.946 145.236 1.00 36.75 2578 LEU C CA 1
ATOM 3309 C C . LEU A 1 250 ? 147.103 147.979 144.529 1.00 35.52 2578 LEU C C 1
ATOM 3310 O O . LEU A 1 250 ? 146.095 147.632 143.907 1.00 45.11 2578 LEU C O 1
ATOM 3326 N N . GLU A 1 251 ? 147.475 149.254 144.620 1.00 39.25 2579 GLU C N 1
ATOM 3327 C CA . GLU A 1 251 ? 146.759 150.275 143.864 1.00 44.63 2579 GLU C CA 1
ATOM 3328 C C . GLU A 1 251 ? 146.751 149.926 142.381 1.00 43.32 2579 GLU C C 1
ATOM 3329 O O . GLU A 1 251 ? 145.703 149.956 141.726 1.00 47.82 2579 GLU C O 1
ATOM 3341 N N . ASN A 1 252 ? 147.918 149.571 141.842 1.00 45.99 2580 ASN C N 1
ATOM 3342 C CA . ASN A 1 252 ? 148.012 149.236 140.425 1.00 46.00 2580 ASN C CA 1
ATOM 3343 C C . ASN A 1 252 ? 147.205 147.988 140.089 1.00 45.44 2580 ASN C C 1
ATOM 3344 O O . ASN A 1 252 ? 146.505 147.948 139.071 1.00 50.34 2580 ASN C O 1
ATOM 3355 N N . VAL A 1 253 ? 147.291 146.954 140.931 1.00 35.85 2581 VAL C N 1
ATOM 3356 C CA . VAL A 1 253 ? 146.632 145.683 140.633 1.00 33.51 2581 VAL C CA 1
ATOM 3357 C C . VAL A 1 253 ? 145.136 145.709 140.898 1.00 37.24 2581 VAL C C 1
ATOM 3358 O O . VAL A 1 253 ? 144.426 144.797 140.459 1.00 40.62 2581 VAL C O 1
ATOM 3371 N N . LEU A 1 254 ? 144.634 146.719 141.608 1.00 37.44 2582 LEU C N 1
ATOM 3372 C CA . LEU A 1 254 ? 143.211 146.829 141.907 1.00 27.95 2582 LEU C CA 1
ATOM 3373 C C . LEU A 1 254 ? 142.521 147.854 141.014 1.00 34.68 2582 LEU C C 1
ATOM 3374 O O . LEU A 1 254 ? 141.529 147.538 140.352 1.00 40.67 2582 LEU C O 1
ATOM 3390 N N . THR A 1 255 ? 143.030 149.088 140.990 1.00 44.60 2583 THR C N 1
ATOM 3391 C CA . THR A 1 255 ? 142.331 150.160 140.289 1.00 49.30 2583 THR C CA 1
ATOM 3392 C C . THR A 1 255 ? 142.265 149.900 138.790 1.00 50.13 2583 THR C C 1
ATOM 3393 O O . THR A 1 255 ? 141.221 150.111 138.162 1.00 49.95 2583 THR C O 1
ATOM 3404 N N . CYS A 1 256 ? 143.367 149.445 138.197 1.00 52.42 2584 CYS C N 1
ATOM 3405 C CA . CYS A 1 256 ? 143.433 149.283 136.752 1.00 52.30 2584 CYS C CA 1
ATOM 3406 C C . CYS A 1 256 ? 142.919 147.934 136.267 1.00 54.83 2584 CYS C C 1
ATOM 3407 O O . CYS A 1 256 ? 142.609 147.803 135.078 1.00 61.80 2584 CYS C O 1
ATOM 3414 N N . HIS A 1 257 ? 142.814 146.936 137.142 1.00 39.41 2585 HIS C N 1
ATOM 3415 C CA . HIS A 1 257 ? 142.525 145.574 136.708 1.00 32.16 2585 HIS C CA 1
ATOM 3416 C C . HIS A 1 257 ? 141.286 144.965 137.343 1.00 31.76 2585 HIS C C 1
ATOM 3417 O O . HIS A 1 257 ? 140.517 144.298 136.647 1.00 32.79 2585 HIS C O 1
ATOM 3431 N N . VAL A 1 258 ? 141.057 145.173 138.638 1.00 39.46 2586 VAL C N 1
ATOM 3432 C CA . VAL A 1 258 ? 139.960 144.529 139.359 1.00 33.53 2586 VAL C CA 1
ATOM 3433 C C . VAL A 1 258 ? 138.864 145.528 139.716 1.00 35.64 2586 VAL C C 1
ATOM 3434 O O . VAL A 1 258 ? 137.701 145.338 139.359 1.00 34.78 2586 VAL C O 1
ATOM 3447 N N . CYS A 1 259 ? 139.217 146.601 140.426 1.00 47.14 2587 CYS C N 1
ATOM 3448 C CA . CYS A 1 259 ? 138.200 147.482 140.991 1.00 44.27 2587 CYS C CA 1
ATOM 3449 C C . CYS A 1 259 ? 137.297 148.049 139.901 1.00 51.16 2587 CYS C C 1
ATOM 3450 O O . CYS A 1 259 ? 136.091 147.776 139.873 1.00 55.20 2587 CYS C O 1
ATOM 3457 N N . LEU A 1 260 ? 137.859 148.844 138.990 1.00 47.61 2588 LEU C N 1
ATOM 3458 C CA . LEU A 1 260 ? 137.092 149.414 137.889 1.00 51.23 2588 LEU C CA 1
ATOM 3459 C C . LEU A 1 260 ? 137.553 148.886 136.537 1.00 44.61 2588 LEU C C 1
ATOM 3460 O O . LEU A 1 260 ? 136.765 148.278 135.812 1.00 42.42 2588 LEU C O 1
ATOM 3476 N N . ASP A 1 261 ? 138.818 149.101 136.180 1.00 50.63 2589 ASP C N 1
ATOM 3477 C CA . ASP A 1 261 ? 139.407 148.461 135.009 1.00 51.94 2589 ASP C CA 1
ATOM 3478 C C . ASP A 1 261 ? 138.712 148.851 133.707 1.00 56.88 2589 ASP C C 1
ATOM 3479 O O . ASP A 1 261 ? 139.052 148.323 132.643 1.00 59.09 2589 ASP C O 1
ATOM 3488 N N . ILE A 1 262 ? 137.749 149.772 133.756 1.00 59.88 2590 ILE C N 1
ATOM 3489 C CA . ILE A 1 262 ? 136.926 150.032 132.579 1.00 58.75 2590 ILE C CA 1
ATOM 3490 C C . ILE A 1 262 ? 136.110 151.310 132.737 1.00 57.68 2590 ILE C C 1
ATOM 3491 O O . ILE A 1 262 ? 135.720 151.674 133.852 1.00 61.85 2590 ILE C O 1
ATOM 3507 N N . CYS A 1 263 ? 135.838 151.995 131.622 1.00 58.27 2591 CYS C N 1
ATOM 3508 C CA . CYS A 1 263 ? 134.789 153.010 131.605 1.00 59.67 2591 CYS C CA 1
ATOM 3509 C C . CYS A 1 263 ? 135.070 154.123 132.610 1.00 57.98 2591 CYS C C 1
ATOM 3510 O O . CYS A 1 263 ? 134.494 154.124 133.702 1.00 65.04 2591 CYS C O 1
ATOM 3517 N N . ASN A 1 264 ? 135.956 155.064 132.265 1.00 51.99 2592 ASN C N 1
ATOM 3518 C CA . ASN A 1 264 ? 136.656 155.893 133.244 1.00 55.76 2592 ASN C CA 1
ATOM 3519 C C . ASN A 1 264 ? 137.705 155.052 133.955 1.00 57.31 2592 ASN C C 1
ATOM 3520 O O . ASN A 1 264 ? 137.609 154.777 135.154 1.00 59.23 2592 ASN C O 1
ATOM 3531 N N . ILE A 1 265 ? 138.723 154.661 133.191 1.00 61.12 2593 ILE C N 1
ATOM 3532 C CA . ILE A 1 265 ? 139.681 153.625 133.553 1.00 60.67 2593 ILE C CA 1
ATOM 3533 C C . ILE A 1 265 ? 140.882 154.219 134.276 1.00 66.12 2593 ILE C C 1
ATOM 3534 O O . ILE A 1 265 ? 141.953 153.603 134.321 1.00 67.05 2593 ILE C O 1
ATOM 3550 N N . ASP A 1 266 ? 140.724 155.418 134.845 1.00 79.15 2594 ASP C N 1
ATOM 3551 C CA . ASP A 1 266 ? 141.834 156.047 135.551 1.00 79.03 2594 ASP C CA 1
ATOM 3552 C C . ASP A 1 266 ? 142.989 156.278 134.585 1.00 79.26 2594 ASP C C 1
ATOM 3553 O O . ASP A 1 266 ? 143.978 155.535 134.614 1.00 78.43 2594 ASP C O 1
ATOM 3562 N N . PRO A 1 267 ? 142.888 157.292 133.704 1.00 86.85 2595 PRO C N 1
ATOM 3563 C CA . PRO A 1 267 ? 143.867 157.464 132.619 1.00 88.67 2595 PRO C CA 1
ATOM 3564 C C . PRO A 1 267 ? 145.293 157.088 132.987 1.00 87.74 2595 PRO C C 1
ATOM 3565 O O . PRO A 1 267 ? 146.033 156.570 132.144 1.00 85.86 2595 PRO C O 1
ATOM 3576 N N . SER A 1 268 ? 145.696 157.338 134.232 1.00 84.55 2596 SER C N 1
ATOM 3577 C CA . SER A 1 268 ? 147.022 156.944 134.705 1.00 84.23 2596 SER C CA 1
ATOM 3578 C C . SER A 1 268 ? 147.057 155.441 135.007 1.00 83.41 2596 SER C C 1
ATOM 3579 O O . SER A 1 268 ? 147.380 154.996 136.108 1.00 82.73 2596 SER C O 1
ATOM 3587 N N . CYS A 1 269 ? 146.709 154.655 133.984 1.00 79.68 2597 CYS C N 1
ATOM 3588 C CA . CYS A 1 269 ? 146.790 153.203 134.034 1.00 79.90 2597 CYS C CA 1
ATOM 3589 C C . CYS A 1 269 ? 147.602 152.607 132.896 1.00 80.50 2597 CYS C C 1
ATOM 3590 O O . CYS A 1 269 ? 148.104 151.488 133.043 1.00 80.86 2597 CYS C O 1
ATOM 3597 N N . GLY A 1 270 ? 147.747 153.316 131.776 1.00 74.97 2598 GLY C N 1
ATOM 3598 C CA . GLY A 1 270 ? 148.458 152.812 130.622 1.00 73.83 2598 GLY C CA 1
ATOM 3599 C C . GLY A 1 270 ? 147.606 152.039 129.640 1.00 71.55 2598 GLY C C 1
ATOM 3600 O O . GLY A 1 270 ? 148.102 151.679 128.564 1.00 71.56 2598 GLY C O 1
ATOM 3604 N N . PHE A 1 271 ? 146.342 151.773 129.971 1.00 65.39 2599 PHE C N 1
ATOM 3605 C CA . PHE A 1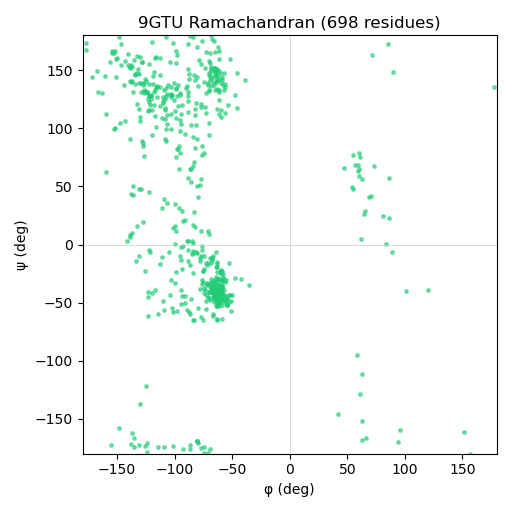 271 ? 145.490 150.994 129.078 1.00 65.47 2599 PHE C CA 1
ATOM 3606 C C . PHE A 1 271 ? 145.231 151.732 127.772 1.00 67.68 2599 PHE C C 1
ATOM 3607 O O . PHE A 1 271 ? 145.242 151.123 126.696 1.00 67.90 2599 PHE C O 1
ATOM 3624 N N . GLY A 1 272 ? 145.005 153.039 127.841 1.00 75.46 2600 GLY C N 1
ATOM 3625 C CA . GLY A 1 272 ? 144.577 153.780 126.668 1.00 75.22 2600 GLY C CA 1
ATOM 3626 C C . GLY A 1 272 ? 143.176 153.423 126.222 1.00 73.71 2600 GLY C C 1
ATOM 3627 O O . GLY A 1 272 ? 142.925 153.301 125.016 1.00 72.61 2600 GLY C O 1
ATOM 3631 N N . SER A 1 273 ? 142.255 153.251 127.169 1.00 72.92 2601 SER C N 1
ATOM 3632 C CA . SER A 1 273 ? 140.868 152.899 126.868 1.00 73.45 2601 SER C CA 1
ATOM 3633 C C . SER A 1 273 ? 140.805 151.643 126.002 1.00 75.65 2601 SER C C 1
ATOM 3634 O O . SER A 1 273 ? 140.133 151.595 124.970 1.00 75.61 2601 SER C O 1
ATOM 3642 N N . TRP A 1 274 ? 141.525 150.610 126.439 1.00 74.44 2602 TRP C N 1
ATOM 3643 C CA . TRP A 1 274 ? 141.627 149.351 125.713 1.00 72.47 2602 TRP C CA 1
ATOM 3644 C C . TRP A 1 274 ? 140.924 148.211 126.443 1.00 69.88 2602 TRP C C 1
ATOM 3645 O O . TRP A 1 274 ? 141.353 147.058 126.360 1.00 69.84 2602 TRP C O 1
ATOM 3666 N N . ARG A 1 275 ? 139.849 148.513 127.169 1.00 62.18 2603 ARG C N 1
ATOM 3667 C CA . ARG A 1 275 ? 139.102 147.464 127.852 1.00 62.81 2603 ARG C CA 1
ATOM 3668 C C . ARG A 1 275 ? 137.685 147.909 128.199 1.00 58.42 2603 ARG C C 1
ATOM 3669 O O . ARG A 1 275 ? 137.334 147.977 129.384 1.00 58.39 2603 ARG C O 1
ATOM 3673 N N . PRO A 1 276 ? 136.847 148.218 127.215 1.00 57.08 2604 PRO C N 1
ATOM 3674 C CA . PRO A 1 276 ? 135.424 148.432 127.483 1.00 56.65 2604 PRO C CA 1
ATOM 3675 C C . PRO A 1 276 ? 134.631 147.131 127.397 1.00 51.68 2604 PRO C C 1
ATOM 3676 O O . PRO A 1 276 ? 135.140 146.082 127.000 1.00 47.84 2604 PRO C O 1
ATOM 3687 N N . SER A 1 277 ? 133.362 147.224 127.787 1.00 48.67 2605 SER C N 1
ATOM 3688 C CA . SER A 1 277 ? 132.443 146.102 127.688 1.00 48.53 2605 SER C CA 1
ATOM 3689 C C . SER A 1 277 ? 132.001 145.936 126.237 1.00 55.19 2605 SER C C 1
ATOM 3690 O O . SER A 1 277 ? 132.339 146.738 125.362 1.00 57.11 2605 SER C O 1
ATOM 3698 N N . PHE A 1 278 ? 131.229 144.883 125.968 1.00 57.49 2606 PHE C N 1
ATOM 3699 C CA . PHE A 1 278 ? 130.785 144.591 124.610 1.00 52.90 2606 PHE C CA 1
ATOM 3700 C C . PHE A 1 278 ? 132.000 144.386 123.704 1.00 52.77 2606 PHE C C 1
ATOM 3701 O O . PHE A 1 278 ? 132.248 145.140 122.763 1.00 56.27 2606 PHE C O 1
ATOM 3718 N N . ARG A 1 279 ? 132.762 143.342 124.020 1.00 43.45 2607 ARG C N 1
ATOM 3719 C CA . ARG A 1 279 ? 134.098 143.185 123.462 1.00 41.33 2607 ARG C CA 1
ATOM 3720 C C . ARG A 1 279 ? 134.067 143.193 121.939 1.00 45.38 2607 ARG C C 1
ATOM 3721 O O . ARG A 1 279 ? 133.188 142.596 121.312 1.00 47.45 2607 ARG C O 1
ATOM 3742 N N . ASP A 1 280 ? 135.038 143.886 121.348 1.00 43.59 2608 ASP C N 1
ATOM 3743 C CA . ASP A 1 280 ? 135.238 143.903 119.906 1.00 41.95 2608 ASP C CA 1
ATOM 3744 C C . ASP A 1 280 ? 136.728 143.726 119.643 1.00 42.22 2608 ASP C C 1
ATOM 3745 O O . ASP A 1 280 ? 137.518 143.497 120.564 1.00 43.29 2608 ASP C O 1
ATOM 3754 N N . ALA A 1 281 ? 137.118 143.829 118.377 1.00 47.29 2609 ALA C N 1
ATOM 3755 C CA . ALA A 1 281 ? 138.522 143.817 118.003 1.00 52.08 2609 ALA C CA 1
ATOM 3756 C C . ALA A 1 281 ? 139.070 145.241 118.089 1.00 59.40 2609 ALA C C 1
ATOM 3757 O O . ALA A 1 281 ? 138.395 146.161 118.558 1.00 59.10 2609 ALA C O 1
ATOM 3764 N N . ALA A 1 282 ? 140.305 145.440 117.638 1.00 75.90 2610 ALA C N 1
ATOM 3765 C CA . ALA A 1 282 ? 140.880 146.774 117.640 1.00 75.51 2610 ALA C CA 1
ATOM 3766 C C . ALA A 1 282 ? 140.108 147.681 116.682 1.00 78.91 2610 ALA C C 1
ATOM 3767 O O . ALA A 1 282 ? 139.317 147.230 115.850 1.00 74.91 2610 ALA C O 1
ATOM 3774 N N . ALA A 1 283 ? 140.346 148.983 116.813 1.00 90.52 2611 ALA C N 1
ATOM 3775 C CA . ALA A 1 283 ? 139.627 149.971 116.026 1.00 88.12 2611 ALA C CA 1
ATOM 3776 C C . ALA A 1 283 ? 140.131 149.974 114.585 1.00 88.31 2611 ALA C C 1
ATOM 3777 O O . ALA A 1 283 ? 141.020 149.208 114.202 1.00 88.36 2611 ALA C O 1
ATOM 3784 N N . ALA A 1 284 ? 139.550 150.857 113.769 1.00 91.59 2612 ALA C N 1
ATOM 3785 C CA . ALA A 1 284 ? 139.942 150.951 112.369 1.00 90.82 2612 ALA C CA 1
ATOM 3786 C C . ALA A 1 284 ? 141.414 151.302 112.205 1.00 92.07 2612 ALA C C 1
ATOM 3787 O O . ALA A 1 284 ? 141.995 151.014 111.153 1.00 92.65 2612 ALA C O 1
ATOM 3794 N N . GLY A 1 285 ? 142.031 151.916 113.218 1.00 92.86 2613 GLY C N 1
ATOM 3795 C CA . GLY A 1 285 ? 143.446 152.227 113.142 1.00 91.65 2613 GLY C CA 1
ATOM 3796 C C . GLY A 1 285 ? 144.322 151.007 112.956 1.00 90.85 2613 GLY C C 1
ATOM 3797 O O . GLY A 1 285 ? 145.458 151.133 112.487 1.00 89.82 2613 GLY C O 1
ATOM 3801 N N . SER A 1 286 ? 143.821 149.827 113.313 1.00 90.19 2614 SER C N 1
ATOM 3802 C CA . SER A 1 286 ? 144.544 148.580 113.094 1.00 90.26 2614 SER C CA 1
ATOM 3803 C C . SER A 1 286 ? 144.317 148.136 111.655 1.00 88.77 2614 SER C C 1
ATOM 3804 O O . SER A 1 286 ? 143.203 147.750 111.285 1.00 85.14 2614 SER C O 1
ATOM 3812 N N . ASP A 1 287 ? 145.370 148.192 110.841 1.00 83.91 2615 ASP C N 1
ATOM 3813 C CA . ASP A 1 287 ? 145.286 147.802 109.434 1.00 82.50 2615 ASP C CA 1
ATOM 3814 C C . ASP A 1 287 ? 145.264 146.278 109.364 1.00 81.20 2615 ASP C C 1
ATOM 3815 O O . ASP A 1 287 ? 146.255 145.616 109.043 1.00 81.76 2615 ASP C O 1
ATOM 3824 N N . VAL A 1 288 ? 144.101 145.714 109.674 1.00 65.72 2616 VAL C N 1
ATOM 3825 C CA . VAL A 1 288 ? 143.934 144.264 109.692 1.00 61.17 2616 VAL C CA 1
ATOM 3826 C C . VAL A 1 288 ? 143.709 143.783 108.264 1.00 61.73 2616 VAL C C 1
ATOM 3827 O O . VAL A 1 288 ? 142.773 144.221 107.588 1.00 58.99 2616 VAL C O 1
ATOM 3840 N N . ASP A 1 289 ? 144.581 142.888 107.797 1.00 65.26 2617 ASP C N 1
ATOM 3841 C CA . ASP A 1 289 ? 144.502 142.349 106.441 1.00 66.39 2617 ASP C CA 1
ATOM 3842 C C . ASP A 1 289 ? 143.827 140.982 106.507 1.00 64.44 2617 ASP C C 1
ATOM 3843 O O . ASP A 1 289 ? 144.458 139.934 106.376 1.00 63.95 2617 ASP C O 1
ATOM 3852 N N . ILE A 1 290 ? 142.513 141.006 106.702 1.00 51.63 2618 ILE C N 1
ATOM 3853 C CA . ILE A 1 290 ? 141.721 139.794 106.822 1.00 50.65 2618 ILE C CA 1
ATOM 3854 C C . ILE A 1 290 ? 141.054 139.508 105.483 1.00 53.43 2618 ILE C C 1
ATOM 3855 O O . ILE A 1 290 ? 140.839 140.399 104.659 1.00 55.37 2618 ILE C O 1
ATOM 3871 N N . ASP A 1 291 ? 140.721 138.235 105.264 1.00 49.14 2619 ASP C N 1
ATOM 3872 C CA . ASP A 1 291 ? 140.043 137.815 104.038 1.00 44.71 2619 ASP C CA 1
ATOM 3873 C C . ASP A 1 291 ? 139.215 136.583 104.388 1.00 43.99 2619 ASP C C 1
ATOM 3874 O O . ASP A 1 291 ? 139.755 135.478 104.468 1.00 45.31 2619 ASP C O 1
ATOM 3883 N N . MET A 1 292 ? 137.916 136.776 104.596 1.00 35.06 2620 MET C N 1
ATOM 3884 C CA . MET A 1 292 ? 137.034 135.732 105.100 1.00 35.29 2620 MET C CA 1
ATOM 3885 C C . MET A 1 292 ? 136.135 135.223 103.983 1.00 35.39 2620 MET C C 1
ATOM 3886 O O . MET A 1 292 ? 135.489 136.015 103.292 1.00 36.47 2620 MET C O 1
ATOM 3900 N N . ALA A 1 293 ? 136.090 133.903 103.815 1.00 26.20 2621 ALA C N 1
ATOM 3901 C CA . ALA A 1 293 ? 135.190 133.264 102.862 1.00 25.52 2621 ALA C CA 1
ATOM 3902 C C . ALA A 1 293 ? 134.304 132.266 103.591 1.00 27.42 2621 ALA C C 1
ATOM 3903 O O . ALA A 1 293 ? 134.809 131.366 104.268 1.00 27.63 2621 ALA C O 1
ATOM 3910 N N . PHE A 1 294 ? 132.991 132.413 103.434 1.00 23.83 2622 PHE C N 1
ATOM 3911 C CA . PHE A 1 294 ? 132.017 131.544 104.078 1.00 19.32 2622 PHE C CA 1
ATOM 3912 C C . PHE A 1 294 ? 131.505 130.505 103.089 1.00 22.74 2622 PHE C C 1
ATOM 3913 O O . PHE A 1 294 ? 131.245 130.817 101.924 1.00 25.79 2622 PHE C O 1
ATOM 3930 N N . ILE A 1 295 ? 131.360 129.271 103.561 1.00 25.04 2623 ILE C N 1
ATOM 3931 C CA . ILE A 1 295 ? 130.886 128.155 102.752 1.00 19.40 2623 ILE C CA 1
ATOM 3932 C C . ILE A 1 295 ? 129.651 127.596 103.442 1.00 19.20 2623 ILE C C 1
ATOM 3933 O O . ILE A 1 295 ? 129.740 127.077 104.561 1.00 31.18 2623 ILE C O 1
ATOM 3949 N N . LEU A 1 296 ? 128.505 127.695 102.779 1.00 19.71 2624 LEU C N 1
ATOM 3950 C CA . LEU A 1 296 ? 127.228 127.303 103.347 1.00 20.39 2624 LEU C CA 1
ATOM 3951 C C . LEU A 1 296 ? 126.816 125.936 102.806 1.00 27.46 2624 LEU C C 1
ATOM 3952 O O . LEU A 1 296 ? 127.574 125.268 102.098 1.00 33.05 2624 LEU C O 1
ATOM 3968 N N . ASP A 1 297 ? 125.599 125.510 103.142 1.00 31.85 2625 ASP C N 1
ATOM 3969 C CA . ASP A 1 297 ? 125.072 124.221 102.728 1.00 31.43 2625 ASP C CA 1
ATOM 3970 C C . ASP A 1 297 ? 123.848 124.407 101.841 1.00 32.93 2625 ASP C C 1
ATOM 3971 O O . ASP A 1 297 ? 123.209 125.463 101.831 1.00 29.25 2625 ASP C O 1
ATOM 3980 N N . SER A 1 298 ? 123.538 123.357 101.087 1.00 36.56 2626 SER C N 1
ATOM 3981 C CA . SER A 1 298 ? 122.438 123.373 100.132 1.00 38.52 2626 SER C CA 1
ATOM 3982 C C . SER A 1 298 ? 121.120 123.143 100.871 1.00 37.65 2626 SER C C 1
ATOM 3983 O O . SER A 1 298 ? 121.060 123.172 102.102 1.00 41.74 2626 SER C O 1
ATOM 3991 N N . ALA A 1 299 ? 120.039 122.900 100.125 1.00 36.79 2627 ALA C N 1
ATOM 3992 C CA . ALA A 1 299 ? 118.739 122.669 100.742 1.00 36.22 2627 ALA C CA 1
ATOM 3993 C C . ALA A 1 299 ? 118.699 121.383 101.551 1.00 39.88 2627 ALA C C 1
ATOM 3994 O O . ALA A 1 299 ? 117.724 121.157 102.275 1.00 39.90 2627 ALA C O 1
ATOM 4001 N N . GLU A 1 300 ? 119.722 120.539 101.443 1.00 48.23 2628 GLU C N 1
ATOM 4002 C CA . GLU A 1 300 ? 119.803 119.336 102.256 1.00 51.17 2628 GLU C CA 1
ATOM 4003 C C . GLU A 1 300 ? 120.083 119.715 103.704 1.00 51.38 2628 GLU C C 1
ATOM 4004 O O . GLU A 1 300 ? 121.241 119.905 104.090 1.00 47.10 2628 GLU C O 1
ATOM 4016 N N . THR A 1 301 ? 119.027 119.835 104.510 1.00 52.77 2629 THR C N 1
ATOM 4017 C CA . THR A 1 301 ? 119.149 120.163 105.932 1.00 52.20 2629 THR C CA 1
ATOM 4018 C C . THR A 1 301 ? 119.601 121.612 106.132 1.00 43.43 2629 THR C C 1
ATOM 4019 O O . THR A 1 301 ? 120.442 121.909 106.980 1.00 50.62 2629 THR C O 1
ATOM 4030 N N . THR A 1 302 ? 119.041 122.513 105.331 1.00 29.04 2630 THR C N 1
ATOM 4031 C CA . THR A 1 302 ? 119.231 123.951 105.503 1.00 30.93 2630 THR C CA 1
ATOM 4032 C C . THR A 1 302 ? 117.896 124.664 105.342 1.00 37.27 2630 THR C C 1
ATOM 4033 O O . THR A 1 302 ? 117.763 125.615 104.570 1.00 35.35 2630 THR C O 1
ATOM 4044 N N . THR A 1 303 ? 116.879 124.183 106.055 1.00 42.53 2631 THR C N 1
ATOM 4045 C CA . THR A 1 303 ? 115.550 124.774 105.958 1.00 44.77 2631 THR C CA 1
ATOM 4046 C C . THR A 1 303 ? 115.642 126.292 106.033 1.00 41.43 2631 THR C C 1
ATOM 4047 O O . THR A 1 303 ? 116.518 126.849 106.700 1.00 40.82 2631 THR C O 1
ATOM 4058 N N . LEU A 1 304 ? 114.722 126.963 105.333 1.00 38.30 2632 LEU C N 1
ATOM 4059 C CA . LEU A 1 304 ? 114.794 128.415 105.200 1.00 34.75 2632 LEU C CA 1
ATOM 4060 C C . LEU A 1 304 ? 115.046 129.098 106.535 1.00 38.88 2632 LEU C C 1
ATOM 4061 O O . LEU A 1 304 ? 115.647 130.176 106.579 1.00 42.63 2632 LEU C O 1
ATOM 4077 N N . PHE A 1 305 ? 114.603 128.487 107.633 1.00 39.31 2633 PHE C N 1
ATOM 4078 C CA . PHE A 1 305 ? 114.902 129.025 108.955 1.00 42.11 2633 PHE C CA 1
ATOM 4079 C C . PHE A 1 305 ? 116.407 129.044 109.206 1.00 44.12 2633 PHE C C 1
ATOM 4080 O O . PHE A 1 305 ? 116.988 130.087 109.544 1.00 42.47 2633 PHE C O 1
ATOM 4097 N N . GLN A 1 306 ? 117.061 127.897 109.013 1.00 31.89 2634 GLN C N 1
ATOM 4098 C CA . GLN A 1 306 ? 118.497 127.814 109.250 1.00 21.22 2634 GLN C CA 1
ATOM 4099 C C . GLN A 1 306 ? 119.268 128.701 108.282 1.00 34.70 2634 GLN C C 1
ATOM 4100 O O . GLN A 1 306 ? 120.258 129.334 108.665 1.00 46.94 2634 GLN C O 1
ATOM 4114 N N . PHE A 1 307 ? 118.844 128.747 107.016 1.00 33.89 2635 PHE C N 1
ATOM 4115 C CA . PHE A 1 307 ? 119.530 129.592 106.043 1.00 23.72 2635 PHE C CA 1
ATOM 4116 C C . PHE A 1 307 ? 119.399 131.065 106.402 1.00 24.96 2635 PHE C C 1
ATOM 4117 O O . PHE A 1 307 ? 120.370 131.827 106.302 1.00 31.53 2635 PHE C O 1
ATOM 4134 N N . ASN A 1 308 ? 118.203 131.488 106.811 1.00 28.25 2636 ASN C N 1
ATOM 4135 C CA . ASN A 1 308 ? 118.026 132.865 107.249 1.00 31.18 2636 ASN C CA 1
ATOM 4136 C C . ASN A 1 308 ? 118.945 133.174 108.419 1.00 36.36 2636 ASN C C 1
ATOM 4137 O O . ASN A 1 308 ? 119.585 134.232 108.454 1.00 35.79 2636 ASN C O 1
ATOM 4148 N N . GLU A 1 309 ? 119.037 132.254 109.381 1.00 40.04 2637 GLU C N 1
ATOM 4149 C CA . GLU A 1 309 ? 119.909 132.489 110.527 1.00 38.60 2637 GLU C CA 1
ATOM 4150 C C . GLU A 1 309 ? 121.373 132.590 110.107 1.00 41.86 2637 GLU C C 1
ATOM 4151 O O . GLU A 1 309 ? 122.102 133.471 110.580 1.00 44.63 2637 GLU C O 1
ATOM 4163 N N . MET A 1 310 ? 121.828 131.695 109.226 1.00 29.04 2638 MET C N 1
ATOM 4164 C CA . MET A 1 310 ? 123.232 131.731 108.828 1.00 23.72 2638 MET C CA 1
ATOM 4165 C C . MET A 1 310 ? 123.558 133.010 108.067 1.00 29.55 2638 MET C C 1
ATOM 4166 O O . MET A 1 310 ? 124.611 133.621 108.294 1.00 35.16 2638 MET C O 1
ATOM 4180 N N . LYS A 1 311 ? 122.676 133.440 107.162 1.00 36.89 2639 LYS C N 1
ATOM 4181 C CA . LYS A 1 311 ? 122.960 134.673 106.438 1.00 29.46 2639 LYS C CA 1
ATOM 4182 C C . LYS A 1 311 ? 122.881 135.884 107.358 1.00 21.33 2639 LYS C C 1
ATOM 4183 O O . LYS A 1 311 ? 123.634 136.846 107.173 1.00 21.59 2639 LYS C O 1
ATOM 4202 N N . LYS A 1 312 ? 121.999 135.855 108.361 1.00 24.63 2640 LYS C N 1
ATOM 4203 C CA . LYS A 1 312 ? 121.985 136.924 109.354 1.00 27.31 2640 LYS C CA 1
ATOM 4204 C C . LYS A 1 312 ? 123.311 136.989 110.099 1.00 30.88 2640 LYS C C 1
ATOM 4205 O O . LYS A 1 312 ? 123.857 138.077 110.324 1.00 38.27 2640 LYS C O 1
ATOM 4224 N N . TYR A 1 313 ? 123.842 135.830 110.491 1.00 25.09 2641 TYR C N 1
ATOM 4225 C CA . TYR A 1 313 ? 125.127 135.807 111.181 1.00 19.42 2641 TYR C CA 1
ATOM 4226 C C . TYR A 1 313 ? 126.237 136.352 110.293 1.00 17.94 2641 TYR C C 1
ATOM 4227 O O . TYR A 1 313 ? 127.080 137.133 110.750 1.00 29.83 2641 TYR C O 1
ATOM 4245 N N . ILE A 1 314 ? 126.255 135.954 109.020 1.00 25.60 2642 ILE C N 1
ATOM 4246 C CA . ILE A 1 314 ? 127.293 136.439 108.112 1.00 19.15 2642 ILE C CA 1
ATOM 4247 C C . ILE A 1 314 ? 127.186 137.949 107.940 1.00 20.78 2642 ILE C C 1
ATOM 4248 O O . ILE A 1 314 ? 128.197 138.663 107.925 1.00 28.42 2642 ILE C O 1
ATOM 4264 N N . ALA A 1 315 ? 125.962 138.457 107.782 1.00 28.81 2643 ALA C N 1
ATOM 4265 C CA . ALA A 1 315 ? 125.778 139.894 107.614 1.00 24.84 2643 ALA C CA 1
ATOM 4266 C C . ALA A 1 315 ? 126.244 140.652 108.848 1.00 26.44 2643 ALA C C 1
ATOM 4267 O O . ALA A 1 315 ? 126.909 141.688 108.733 1.00 32.26 2643 ALA C O 1
ATOM 4274 N N . TYR A 1 316 ? 125.906 140.154 110.039 1.00 21.37 2644 TYR C N 1
ATOM 4275 C CA . TYR A 1 316 ? 126.380 140.803 111.256 1.00 20.15 2644 TYR C CA 1
ATOM 4276 C C . TYR A 1 316 ? 127.900 140.781 111.324 1.00 23.75 2644 TYR C C 1
ATOM 4277 O O . TYR A 1 316 ? 128.528 141.774 111.705 1.00 35.47 2644 TYR C O 1
ATOM 4295 N N . LEU A 1 317 ? 128.509 139.652 110.959 1.00 27.95 2645 LEU C N 1
ATOM 4296 C CA . LEU A 1 317 ? 129.964 139.560 110.982 1.00 22.69 2645 LEU C CA 1
ATOM 4297 C C . LEU A 1 317 ? 130.592 140.591 110.057 1.00 30.00 2645 LEU C C 1
ATOM 4298 O O . LEU A 1 317 ? 131.575 141.246 110.420 1.00 31.44 2645 LEU C O 1
ATOM 4314 N N . VAL A 1 318 ? 130.037 140.749 108.855 1.00 36.28 2646 VAL C N 1
ATOM 4315 C CA . VAL A 1 318 ? 130.561 141.750 107.930 1.00 29.64 2646 VAL C CA 1
ATOM 4316 C C . VAL A 1 318 ? 130.383 143.148 108.507 1.00 31.22 2646 VAL C C 1
ATOM 4317 O O . VAL A 1 318 ? 131.288 143.987 108.429 1.00 35.89 2646 VAL C O 1
ATOM 4330 N N . ARG A 1 319 ? 129.216 143.420 109.098 1.00 36.27 2647 ARG C N 1
ATOM 4331 C CA . ARG A 1 319 ? 128.948 144.753 109.629 1.00 35.77 2647 ARG C CA 1
ATOM 4332 C C . ARG A 1 319 ? 129.979 145.167 110.670 1.00 37.61 2647 ARG C C 1
ATOM 4333 O O . ARG A 1 319 ? 130.253 146.361 110.828 1.00 41.07 2647 ARG C O 1
ATOM 4354 N N . GLN A 1 320 ? 130.559 144.203 111.386 1.00 39.23 2648 GLN C N 1
ATOM 4355 C CA . GLN A 1 320 ? 131.529 144.476 112.439 1.00 41.95 2648 GLN C CA 1
ATOM 4356 C C . GLN A 1 320 ? 132.966 144.352 111.943 1.00 43.22 2648 GLN C C 1
ATOM 4357 O O . GLN A 1 320 ? 133.863 143.988 112.711 1.00 39.19 2648 GLN C O 1
ATOM 4371 N N . LEU A 1 321 ? 133.202 144.656 110.667 1.00 47.98 2649 LEU C N 1
ATOM 4372 C CA . LEU A 1 321 ? 134.537 144.582 110.089 1.00 50.42 2649 LEU C CA 1
ATOM 4373 C C . LEU A 1 321 ? 134.847 145.869 109.333 1.00 50.37 2649 LEU C C 1
ATOM 4374 O O . LEU A 1 321 ? 134.078 146.832 109.402 1.00 49.97 2649 LEU C O 1
ATOM 4390 N N . ASP A 1 322 ? 135.967 145.899 108.609 1.00 56.63 2650 ASP C N 1
ATOM 4391 C CA . ASP A 1 322 ? 136.414 147.088 107.880 1.00 56.26 2650 ASP C CA 1
ATOM 4392 C C . ASP A 1 322 ? 136.704 146.692 106.433 1.00 58.70 2650 ASP C C 1
ATOM 4393 O O . ASP A 1 322 ? 137.835 146.334 106.093 1.00 55.94 2650 ASP C O 1
ATOM 4402 N N . MET A 1 323 ? 135.680 146.760 105.585 1.00 60.09 2651 MET C N 1
ATOM 4403 C CA . MET A 1 323 ? 135.868 146.508 104.164 1.00 60.56 2651 MET C CA 1
ATOM 4404 C C . MET A 1 323 ? 136.700 147.618 103.536 1.00 58.18 2651 MET C C 1
ATOM 4405 O O . MET A 1 323 ? 136.575 148.791 103.898 1.00 58.92 2651 MET C O 1
ATOM 4419 N N . SER A 1 324 ? 137.553 147.243 102.589 1.00 54.77 2652 SER C N 1
ATOM 4420 C CA . SER A 1 324 ? 138.325 148.238 101.863 1.00 56.36 2652 SER C CA 1
ATOM 4421 C C . SER A 1 324 ? 137.392 149.098 101.013 1.00 59.45 2652 SER C C 1
ATOM 4422 O O . SER A 1 324 ? 136.444 148.579 100.416 1.00 59.92 2652 SER C O 1
ATOM 4430 N N . PRO A 1 325 ? 137.621 150.413 100.943 1.00 60.20 2653 PRO C N 1
ATOM 4431 C CA . PRO A 1 325 ? 136.757 151.241 100.084 1.00 59.36 2653 PRO C CA 1
ATOM 4432 C C . PRO A 1 325 ? 136.790 150.811 98.630 1.00 57.81 2653 PRO C C 1
ATOM 4433 O O . PRO A 1 325 ? 135.763 150.867 97.943 1.00 57.67 2653 PRO C O 1
ATOM 4444 N N . ASP A 1 326 ? 137.952 150.380 98.141 1.00 61.82 2654 ASP C N 1
ATOM 4445 C CA . ASP A 1 326 ? 138.109 149.860 96.785 1.00 62.97 2654 ASP C CA 1
ATOM 4446 C C . ASP A 1 326 ? 138.792 148.506 96.923 1.00 61.70 2654 ASP C C 1
ATOM 4447 O O . ASP A 1 326 ? 140.025 148.410 96.861 1.00 62.36 2654 ASP C O 1
ATOM 4456 N N . PRO A 1 327 ? 138.026 147.439 97.156 1.00 58.85 2655 PRO C N 1
ATOM 4457 C CA . PRO A 1 327 ? 138.655 146.123 97.351 1.00 60.65 2655 PRO C CA 1
ATOM 4458 C C . PRO A 1 327 ? 139.387 145.612 96.125 1.00 61.18 2655 PRO C C 1
ATOM 4459 O O . PRO A 1 327 ? 140.243 144.728 96.258 1.00 58.30 2655 PRO C O 1
ATOM 4470 N N . LYS A 1 328 ? 139.082 146.135 94.936 1.00 66.61 2656 LYS C N 1
ATOM 4471 C CA . LYS A 1 328 ? 139.714 145.623 93.725 1.00 66.25 2656 LYS C CA 1
ATOM 4472 C C . LYS A 1 328 ? 141.186 146.014 93.652 1.00 68.13 2656 LYS C C 1
ATOM 4473 O O . LYS A 1 328 ? 142.039 145.175 93.338 1.00 71.84 2656 LYS C O 1
ATOM 4492 N N . ALA A 1 329 ? 141.507 147.277 93.939 1.00 67.05 2657 ALA C N 1
ATOM 4493 C CA . ALA A 1 329 ? 142.865 147.781 93.787 1.00 68.31 2657 ALA C CA 1
ATOM 4494 C C . ALA A 1 329 ? 143.555 148.103 95.104 1.00 69.13 2657 ALA C C 1
ATOM 4495 O O . ALA A 1 329 ? 144.768 148.340 95.102 1.00 69.64 2657 ALA C O 1
ATOM 4502 N N . SER A 1 330 ? 142.831 148.124 96.219 1.00 70.64 2658 SER C N 1
ATOM 4503 C CA . SER A 1 330 ? 143.448 148.447 97.497 1.00 69.49 2658 SER C CA 1
ATOM 4504 C C . SER A 1 330 ? 144.372 147.321 97.943 1.00 70.66 2658 SER C C 1
ATOM 4505 O O . SER A 1 330 ? 144.114 146.142 97.685 1.00 69.01 2658 SER C O 1
ATOM 4513 N N . GLN A 1 331 ? 145.459 147.695 98.618 1.00 72.34 2659 GLN C N 1
ATOM 4514 C CA . GLN A 1 331 ? 146.422 146.727 99.125 1.00 72.43 2659 GLN C CA 1
ATOM 4515 C C . GLN A 1 331 ? 146.142 146.309 100.562 1.00 72.93 2659 GLN C C 1
ATOM 4516 O O . GLN A 1 331 ? 146.596 145.237 100.979 1.00 73.06 2659 GLN C O 1
ATOM 4530 N N . HIS A 1 332 ? 145.403 147.112 101.318 1.00 70.87 2660 HIS C N 1
ATOM 4531 C CA . HIS A 1 332 ? 145.165 146.872 102.734 1.00 70.82 2660 HIS C CA 1
ATOM 4532 C C . HIS A 1 332 ? 143.682 146.588 102.970 1.00 71.27 2660 HIS C C 1
ATOM 4533 O O . HIS A 1 332 ? 142.888 146.474 102.033 1.00 72.52 2660 HIS C O 1
ATOM 4547 N N . PHE A 1 333 ? 143.320 146.465 104.248 1.00 66.41 2661 PHE C N 1
ATOM 4548 C CA . PHE A 1 333 ? 141.936 146.276 104.671 1.00 66.54 2661 PHE C CA 1
ATOM 4549 C C . PHE A 1 333 ? 141.400 144.926 104.199 1.00 65.56 2661 PHE C C 1
ATOM 4550 O O . PHE A 1 333 ? 142.173 144.064 103.770 1.00 66.05 2661 PHE C O 1
ATOM 4567 N N . ALA A 1 334 ? 140.084 144.733 104.270 1.00 59.90 2662 ALA C N 1
ATOM 4568 C CA . ALA A 1 334 ? 139.481 143.410 104.269 1.00 59.64 2662 ALA C CA 1
ATOM 4569 C C . ALA A 1 334 ? 138.603 143.186 103.045 1.00 57.86 2662 ALA C C 1
ATOM 4570 O O . ALA A 1 334 ? 138.183 144.126 102.366 1.00 63.22 2662 ALA C O 1
ATOM 4577 N N . ARG A 1 335 ? 138.334 141.908 102.779 1.00 44.16 2663 ARG C N 1
ATOM 4578 C CA . ARG A 1 335 ? 137.388 141.491 101.755 1.00 43.68 2663 ARG C CA 1
ATOM 4579 C C . ARG A 1 335 ? 136.708 140.214 102.227 1.00 42.93 2663 ARG C C 1
ATOM 4580 O O . ARG A 1 335 ? 137.268 139.462 103.030 1.00 39.05 2663 ARG C O 1
ATOM 4601 N N . VAL A 1 336 ? 135.497 139.970 101.720 1.00 39.38 2664 VAL C N 1
ATOM 4602 C CA . VAL A 1 336 ? 134.703 138.816 102.124 1.00 36.47 2664 VAL C CA 1
ATOM 4603 C C . VAL A 1 336 ? 134.092 138.152 100.898 1.00 31.99 2664 VAL C C 1
ATOM 4604 O O . VAL A 1 336 ? 133.945 138.762 99.837 1.00 31.59 2664 VAL C O 1
ATOM 4617 N N . ALA A 1 337 ? 133.728 136.882 101.063 1.00 21.25 2665 ALA C N 1
ATOM 4618 C CA . ALA A 1 337 ? 133.039 136.122 100.030 1.00 21.63 2665 ALA C CA 1
ATOM 4619 C C . ALA A 1 337 ? 132.169 135.070 100.698 1.00 27.40 2665 ALA C C 1
ATOM 4620 O O . ALA A 1 337 ? 132.550 134.507 101.727 1.00 32.60 2665 ALA C O 1
ATOM 4627 N N . VAL A 1 338 ? 131.003 134.811 100.114 1.00 27.17 2666 VAL C N 1
ATOM 4628 C CA . VAL A 1 338 ? 130.072 133.808 100.619 1.00 26.09 2666 VAL C CA 1
ATOM 4629 C C . VAL A 1 338 ? 129.790 132.815 99.503 1.00 24.45 2666 VAL C C 1
ATOM 4630 O O . VAL A 1 338 ? 129.481 133.212 98.374 1.00 18.28 2666 VAL C O 1
ATOM 4643 N N . VAL A 1 339 ? 129.887 131.529 99.823 1.00 29.67 2667 VAL C N 1
ATOM 4644 C CA . VAL A 1 339 ? 129.785 130.455 98.846 1.00 23.47 2667 VAL C CA 1
ATOM 4645 C C . VAL A 1 339 ? 128.799 129.415 99.361 1.00 33.42 2667 VAL C C 1
ATOM 4646 O O . VAL A 1 339 ? 128.787 129.095 100.554 1.00 38.32 2667 VAL C O 1
ATOM 4659 N N . GLN A 1 340 ? 127.969 128.896 98.462 1.00 23.03 2668 GLN C N 1
ATOM 4660 C CA . GLN A 1 340 ? 127.015 127.843 98.777 1.00 17.82 2668 GLN C CA 1
ATOM 4661 C C . GLN A 1 340 ? 127.510 126.503 98.245 1.00 18.13 2668 GLN C C 1
ATOM 4662 O O . GLN A 1 340 ? 128.314 126.437 97.314 1.00 29.38 2668 GLN C O 1
ATOM 4676 N N . HIS A 1 341 ? 127.010 125.425 98.843 1.00 28.43 2669 HIS C N 1
ATOM 4677 C CA . HIS A 1 341 ? 127.442 124.096 98.442 1.00 37.33 2669 HIS C CA 1
ATOM 4678 C C . HIS A 1 341 ? 126.947 123.786 97.030 1.00 41.77 2669 HIS C C 1
ATOM 4679 O O . HIS A 1 341 ? 126.280 124.594 96.380 1.00 41.03 2669 HIS C O 1
ATOM 4693 N N . ALA A 1 342 ? 127.285 122.590 96.555 1.00 54.18 2670 ALA C N 1
ATOM 4694 C CA . ALA A 1 342 ? 127.111 122.263 95.150 1.00 54.68 2670 ALA C CA 1
ATOM 4695 C C . ALA A 1 342 ? 125.632 122.250 94.764 1.00 48.46 2670 ALA C C 1
ATOM 4696 O O . ALA A 1 342 ? 124.770 121.938 95.588 1.00 51.85 2670 ALA C O 1
ATOM 4703 N N . PRO A 1 343 ? 125.308 122.601 93.507 1.00 48.62 2671 PRO C N 1
ATOM 4704 C CA . PRO A 1 343 ? 123.925 122.446 93.038 1.00 54.98 2671 PRO C CA 1
ATOM 4705 C C . PRO A 1 343 ? 123.644 121.033 92.554 1.00 57.91 2671 PRO C C 1
ATOM 4706 O O . PRO A 1 343 ? 124.538 120.181 92.549 1.00 57.92 2671 PRO C O 1
ATOM 4717 N N . SER A 1 344 ? 122.402 120.776 92.140 1.00 66.21 2672 SER C N 1
ATOM 4718 C CA . SER A 1 344 ? 122.030 119.431 91.713 1.00 69.31 2672 SER C CA 1
ATOM 4719 C C . SER A 1 344 ? 122.823 118.998 90.486 1.00 68.42 2672 SER C C 1
ATOM 4720 O O . SER A 1 344 ? 123.292 117.856 90.413 1.00 66.92 2672 SER C O 1
ATOM 4728 N N . GLU A 1 345 ? 122.988 119.894 89.514 1.00 74.83 2673 GLU C N 1
ATOM 4729 C CA . GLU A 1 345 ? 123.629 119.553 88.244 1.00 76.34 2673 GLU C CA 1
ATOM 4730 C C . GLU A 1 345 ? 125.144 119.744 88.336 1.00 77.92 2673 GLU C C 1
ATOM 4731 O O . GLU A 1 345 ? 125.761 120.489 87.575 1.00 77.92 2673 GLU C O 1
ATOM 4743 N N . SER A 1 346 ? 125.742 119.043 89.302 1.00 79.06 2674 SER C N 1
ATOM 4744 C CA . SER A 1 346 ? 127.188 119.078 89.479 1.00 79.32 2674 SER C CA 1
ATOM 4745 C C . SER A 1 346 ? 127.767 117.704 89.793 1.00 79.16 2674 SER C C 1
ATOM 4746 O O . SER A 1 346 ? 128.966 117.608 90.084 1.00 80.43 2674 SER C O 1
ATOM 4754 N N . VAL A 1 347 ? 126.965 116.645 89.741 1.00 84.67 2675 VAL C N 1
ATOM 4755 C CA . VAL A 1 347 ? 127.432 115.297 90.033 1.00 86.28 2675 VAL C CA 1
ATOM 4756 C C . VAL A 1 347 ? 127.853 114.564 88.766 1.00 88.55 2675 VAL C C 1
ATOM 4757 O O . VAL A 1 347 ? 128.899 113.915 88.741 1.00 88.67 2675 VAL C O 1
ATOM 4770 N N . ASP A 1 348 ? 127.049 114.659 87.706 1.00 100.52 2676 ASP C N 1
ATOM 4771 C CA . ASP A 1 348 ? 127.378 113.970 86.462 1.00 100.30 2676 ASP C CA 1
ATOM 4772 C C . ASP A 1 348 ? 128.663 114.518 85.856 1.00 100.84 2676 ASP C C 1
ATOM 4773 O O . ASP A 1 348 ? 129.383 113.806 85.146 1.00 101.43 2676 ASP C O 1
ATOM 4782 N N . ASN A 1 349 ? 128.969 115.783 86.128 1.00 98.42 2677 ASN C N 1
ATOM 4783 C CA . ASN A 1 349 ? 130.102 116.469 85.526 1.00 98.11 2677 ASN C CA 1
ATOM 4784 C C . ASN A 1 349 ? 130.654 117.493 86.510 1.00 98.78 2677 ASN C C 1
ATOM 4785 O O . ASN A 1 349 ? 130.139 117.664 87.620 1.00 99.00 2677 ASN C O 1
ATOM 4795 N N . ALA A 1 350 ? 131.718 118.181 86.091 1.00 95.37 2678 ALA C N 1
ATOM 4796 C CA . ALA A 1 350 ? 132.334 119.240 86.882 1.00 94.63 2678 ALA C CA 1
ATOM 4797 C C . ALA A 1 350 ? 132.590 120.493 86.051 1.00 93.27 2678 ALA C C 1
ATOM 4798 O O . ALA A 1 350 ? 133.364 121.360 86.467 1.00 92.26 2678 ALA C O 1
ATOM 4805 N N . SER A 1 351 ? 131.956 120.607 84.882 1.00 93.49 2679 SER C N 1
ATOM 4806 C CA . SER A 1 351 ? 132.147 121.791 84.051 1.00 92.63 2679 SER C CA 1
ATOM 4807 C C . SER A 1 351 ? 131.686 123.046 84.778 1.00 93.60 2679 SER C C 1
ATOM 4808 O O . SER A 1 351 ? 132.388 124.063 84.793 1.00 93.08 2679 SER C O 1
ATOM 4816 N N . MET A 1 352 ? 130.506 122.994 85.387 1.00 84.75 2680 MET C N 1
ATOM 4817 C CA . MET A 1 352 ? 130.028 124.113 86.177 1.00 82.38 2680 MET C CA 1
ATOM 4818 C C . MET A 1 352 ? 130.726 124.130 87.532 1.00 77.32 2680 MET C C 1
ATOM 4819 O O . MET A 1 352 ? 131.203 123.098 88.010 1.00 75.60 2680 MET C O 1
ATOM 4833 N N . PRO A 1 353 ? 130.805 125.293 88.171 1.00 61.38 2681 PRO C N 1
ATOM 4834 C CA . PRO A 1 353 ? 131.476 125.378 89.468 1.00 61.17 2681 PRO C CA 1
ATOM 4835 C C . PRO A 1 353 ? 130.859 124.413 90.464 1.00 60.45 2681 PRO C C 1
ATOM 4836 O O . PRO A 1 353 ? 129.627 124.315 90.559 1.00 61.68 2681 PRO C O 1
ATOM 4847 N N . PRO A 1 354 ? 131.676 123.682 91.229 1.00 55.45 2682 PRO C N 1
ATOM 4848 C CA . PRO A 1 354 ? 131.115 122.840 92.298 1.00 54.71 2682 PRO C CA 1
ATOM 4849 C C . PRO A 1 354 ? 130.416 123.629 93.389 1.00 51.73 2682 PRO C C 1
ATOM 4850 O O . PRO A 1 354 ? 129.828 123.013 94.286 1.00 45.03 2682 PRO C O 1
ATOM 4861 N N . VAL A 1 355 ? 130.483 124.961 93.359 1.00 41.88 2683 VAL C N 1
ATOM 4862 C CA . VAL A 1 355 ? 129.814 125.811 94.334 1.00 37.67 2683 VAL C CA 1
ATOM 4863 C C . VAL A 1 355 ? 129.202 127.000 93.610 1.00 34.70 2683 VAL C C 1
ATOM 4864 O O . VAL A 1 355 ? 129.683 127.434 92.562 1.00 40.04 2683 VAL C O 1
ATOM 4877 N N . LYS A 1 356 ? 128.136 127.538 94.191 1.00 23.14 2684 LYS C N 1
ATOM 4878 C CA . LYS A 1 356 ? 127.487 128.739 93.677 1.00 28.11 2684 LYS C CA 1
ATOM 4879 C C . LYS A 1 356 ? 128.136 129.937 94.359 1.00 31.49 2684 LYS C C 1
ATOM 4880 O O . LYS A 1 356 ? 127.745 130.323 95.464 1.00 31.32 2684 LYS C O 1
ATOM 4899 N N . VAL A 1 357 ? 129.130 130.527 93.698 1.00 30.33 2685 VAL C N 1
ATOM 4900 C CA . VAL A 1 357 ? 129.853 131.664 94.254 1.00 27.47 2685 VAL C CA 1
ATOM 4901 C C . VAL A 1 357 ? 128.924 132.868 94.253 1.00 33.29 2685 VAL C C 1
ATOM 4902 O O . VAL A 1 357 ? 128.677 133.475 93.206 1.00 29.83 2685 VAL C O 1
ATOM 4915 N N . GLU A 1 358 ? 128.407 133.223 95.429 1.00 38.46 2686 GLU C N 1
ATOM 4916 C CA . GLU A 1 358 ? 127.434 134.307 95.502 1.00 32.04 2686 GLU C CA 1
ATOM 4917 C C . GLU A 1 358 ? 128.088 135.656 95.233 1.00 31.25 2686 GLU C C 1
ATOM 4918 O O . GLU A 1 358 ? 127.512 136.501 94.537 1.00 35.24 2686 GLU C O 1
ATOM 4930 N N . PHE A 1 359 ? 129.283 135.883 95.774 1.00 30.75 2687 PHE C N 1
ATOM 4931 C CA . PHE A 1 359 ? 130.051 137.071 95.421 1.00 35.99 2687 PHE C CA 1
ATOM 4932 C C . PHE A 1 359 ? 131.498 136.862 95.834 1.00 31.65 2687 PHE C C 1
ATOM 4933 O O . PHE A 1 359 ? 131.771 136.467 96.970 1.00 29.92 2687 PHE C O 1
ATOM 4950 N N . SER A 1 360 ? 132.416 137.128 94.908 1.00 34.80 2688 SER C N 1
ATOM 4951 C CA . SER A 1 360 ? 133.834 136.946 95.167 1.00 37.83 2688 SER C CA 1
ATOM 4952 C C . SER A 1 360 ? 134.333 138.012 96.140 1.00 42.78 2688 SER C C 1
ATOM 4953 O O . SER A 1 360 ? 133.582 138.870 96.612 1.00 42.95 2688 SER C O 1
ATOM 4961 N N . LEU A 1 361 ? 135.631 137.951 96.446 1.00 40.44 2689 LEU C N 1
ATOM 4962 C CA . LEU A 1 361 ? 136.205 138.890 97.403 1.00 35.12 2689 LEU C CA 1
ATOM 4963 C C . LEU A 1 361 ? 136.070 140.326 96.919 1.00 43.30 2689 LEU C C 1
ATOM 4964 O O . LEU A 1 361 ? 135.658 141.209 97.679 1.00 48.37 2689 LEU C O 1
ATOM 4980 N N . THR A 1 362 ? 136.404 140.578 95.656 1.00 49.86 2690 THR C N 1
ATOM 4981 C CA . THR A 1 362 ? 136.444 141.929 95.099 1.00 49.78 2690 THR C CA 1
ATOM 4982 C C . THR A 1 362 ? 135.196 142.247 94.288 1.00 45.50 2690 THR C C 1
ATOM 4983 O O . THR A 1 362 ? 135.262 142.963 93.285 1.00 46.81 2690 THR C O 1
ATOM 4994 N N . ASP A 1 363 ? 134.041 141.728 94.704 1.00 44.39 2691 ASP C N 1
ATOM 4995 C CA . ASP A 1 363 ? 132.800 141.933 93.972 1.00 46.11 2691 ASP C CA 1
ATOM 4996 C C . ASP A 1 363 ? 131.940 143.050 94.548 1.00 46.89 2691 ASP C C 1
ATOM 4997 O O . ASP A 1 363 ? 131.116 143.611 93.818 1.00 50.26 2691 ASP C O 1
ATOM 5006 N N . TYR A 1 364 ? 132.107 143.381 95.826 1.00 47.75 2692 TYR C N 1
ATOM 5007 C CA . TYR A 1 364 ? 131.364 144.458 96.466 1.00 50.11 2692 TYR C CA 1
ATOM 5008 C C . TYR A 1 364 ? 132.344 145.416 97.124 1.00 51.95 2692 TYR C C 1
ATOM 5009 O O . TYR A 1 364 ? 133.233 144.987 97.866 1.00 49.64 2692 TYR C O 1
ATOM 5027 N N . GLY A 1 365 ? 132.175 146.708 96.855 1.00 57.07 2693 GLY C N 1
ATOM 5028 C CA . GLY A 1 365 ? 133.060 147.719 97.396 1.00 56.01 2693 GLY C CA 1
ATOM 5029 C C . GLY A 1 365 ? 132.456 148.520 98.531 1.00 55.59 2693 GLY C C 1
ATOM 5030 O O . GLY A 1 365 ? 133.149 149.327 99.157 1.00 56.62 2693 GLY C O 1
ATOM 5034 N N . SER A 1 366 ? 131.171 148.314 98.809 1.00 56.89 2694 SER C N 1
ATOM 5035 C CA . SER A 1 366 ? 130.472 149.038 99.861 1.00 60.85 2694 SER C CA 1
ATOM 5036 C C . SER A 1 366 ? 129.802 148.053 100.808 1.00 59.62 2694 SER C C 1
ATOM 5037 O O . SER A 1 366 ? 129.226 147.051 100.375 1.00 57.31 2694 SER C O 1
ATOM 5045 N N . LYS A 1 367 ? 129.882 148.352 102.105 1.00 55.16 2695 LYS C N 1
ATOM 5046 C CA . LYS A 1 367 ? 129.292 147.475 103.110 1.00 52.47 2695 LYS C CA 1
ATOM 5047 C C . LYS A 1 367 ? 127.779 147.393 102.953 1.00 56.33 2695 LYS C C 1
ATOM 5048 O O . LYS A 1 367 ? 127.188 146.314 103.090 1.00 58.64 2695 LYS C O 1
ATOM 5067 N N . GLU A 1 368 ? 127.133 148.526 102.670 1.00 60.33 2696 GLU C N 1
ATOM 5068 C CA . GLU A 1 368 ? 125.679 148.541 102.558 1.00 60.02 2696 GLU C CA 1
ATOM 5069 C C . GLU A 1 368 ? 125.206 147.643 101.422 1.00 59.77 2696 GLU C C 1
ATOM 5070 O O . GLU A 1 368 ? 124.221 146.909 101.571 1.00 58.03 2696 GLU C O 1
ATOM 5082 N N . LYS A 1 369 ? 125.887 147.694 100.275 1.00 58.42 2697 LYS C N 1
ATOM 5083 C CA . LYS A 1 369 ? 125.489 146.857 99.148 1.00 56.83 2697 LYS C CA 1
ATOM 5084 C C . LYS A 1 369 ? 125.590 145.380 99.499 1.00 57.40 2697 LYS C C 1
ATOM 5085 O O . LYS A 1 369 ? 124.680 144.599 99.199 1.00 61.57 2697 LYS C O 1
ATOM 5104 N N . LEU A 1 370 ? 126.692 144.975 100.135 1.00 46.51 2698 LEU C N 1
ATOM 5105 C CA . LEU A 1 370 ? 126.854 143.573 100.505 1.00 44.71 2698 LEU C CA 1
ATOM 5106 C C . LEU A 1 370 ? 125.794 143.144 101.509 1.00 38.48 2698 LEU C C 1
ATOM 5107 O O . LEU A 1 370 ? 125.239 142.042 101.407 1.00 30.55 2698 LEU C O 1
ATOM 5123 N N . VAL A 1 371 ? 125.511 143.991 102.500 1.00 43.17 2699 VAL C N 1
ATOM 5124 C CA . VAL A 1 371 ? 124.513 143.638 103.505 1.00 42.94 2699 VAL C CA 1
ATOM 5125 C C . VAL A 1 371 ? 123.143 143.487 102.857 1.00 45.87 2699 VAL C C 1
ATOM 5126 O O . VAL A 1 371 ? 122.394 142.550 103.161 1.00 47.13 2699 VAL C O 1
ATOM 5139 N N . ASP A 1 372 ? 122.793 144.407 101.955 1.00 51.68 2700 ASP C N 1
ATOM 5140 C CA . ASP A 1 372 ? 121.518 144.302 101.253 1.00 50.78 2700 ASP C CA 1
ATOM 5141 C C . ASP A 1 372 ? 121.461 143.038 100.408 1.00 49.68 2700 ASP C C 1
ATOM 5142 O O . ASP A 1 372 ? 120.430 142.358 100.362 1.00 53.59 2700 ASP C O 1
ATOM 5151 N N . PHE A 1 373 ? 122.561 142.708 99.727 1.00 39.58 2701 PHE C N 1
ATOM 5152 C CA . PHE A 1 373 ? 122.591 141.494 98.919 1.00 41.13 2701 PHE C CA 1
ATOM 5153 C C . PHE A 1 373 ? 122.375 140.258 99.779 1.00 43.14 2701 PHE C C 1
ATOM 5154 O O . PHE A 1 373 ? 121.614 139.357 99.408 1.00 38.69 2701 PHE C O 1
ATOM 5171 N N . LEU A 1 374 ? 123.038 140.196 100.934 1.00 42.71 2702 LEU C N 1
ATOM 5172 C CA . LEU A 1 374 ? 122.871 139.045 101.815 1.00 29.43 2702 LEU C CA 1
ATOM 5173 C C . LEU A 1 374 ? 121.449 138.964 102.353 1.00 31.60 2702 LEU C C 1
ATOM 5174 O O . LEU A 1 374 ? 120.875 137.872 102.439 1.00 34.95 2702 LEU C O 1
ATOM 5190 N N . SER A 1 375 ? 120.862 140.105 102.719 1.00 41.36 2703 SER C N 1
ATOM 5191 C CA . SER A 1 375 ? 119.525 140.085 103.304 1.00 42.57 2703 SER C CA 1
ATOM 5192 C C . SER A 1 375 ? 118.466 139.714 102.273 1.00 43.00 2703 SER C C 1
ATOM 5193 O O . SER A 1 375 ? 117.540 138.953 102.576 1.00 46.58 2703 SER C O 1
ATOM 5201 N N . ARG A 1 376 ? 118.581 140.237 101.053 1.00 43.94 2704 ARG C N 1
ATOM 5202 C CA . ARG A 1 376 ? 117.554 140.078 100.030 1.00 44.43 2704 ARG C CA 1
ATOM 5203 C C . ARG A 1 376 ? 117.975 139.168 98.886 1.00 46.86 2704 ARG C C 1
ATOM 5204 O O . ARG A 1 376 ? 117.223 138.266 98.506 1.00 48.85 2704 ARG C O 1
ATOM 5225 N N . GLY A 1 377 ? 119.164 139.379 98.322 1.00 45.61 2705 GLY C N 1
ATOM 5226 C CA . GLY A 1 377 ? 119.558 138.673 97.115 1.00 42.39 2705 GLY C CA 1
ATOM 5227 C C . GLY A 1 377 ? 119.877 137.205 97.308 1.00 40.15 2705 GLY C C 1
ATOM 5228 O O . GLY A 1 377 ? 119.897 136.464 96.320 1.00 41.33 2705 GLY C O 1
ATOM 5232 N N . MET A 1 378 ? 120.123 136.770 98.539 1.00 33.57 2706 MET C N 1
ATOM 5233 C CA . MET A 1 378 ? 120.495 135.384 98.780 1.00 32.86 2706 MET C CA 1
ATOM 5234 C C . MET A 1 378 ? 119.326 134.444 98.507 1.00 34.36 2706 MET C C 1
ATOM 5235 O O . MET A 1 378 ? 118.157 134.807 98.652 1.00 36.04 2706 MET C O 1
ATOM 5249 N N . THR A 1 379 ? 119.660 133.219 98.106 1.00 32.93 2707 THR C N 1
ATOM 5250 C CA . THR A 1 379 ? 118.661 132.193 97.847 1.00 28.04 2707 THR C CA 1
ATOM 5251 C C . THR A 1 379 ? 119.337 130.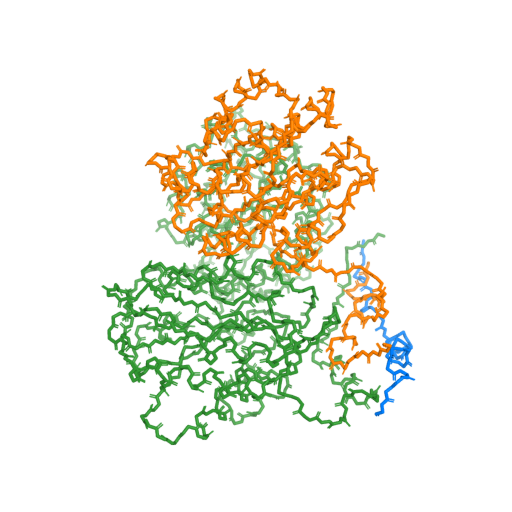830 97.883 1.00 27.32 2707 THR C C 1
ATOM 5252 O O . THR A 1 379 ? 120.493 130.696 97.476 1.00 27.65 2707 THR C O 1
ATOM 5263 N N . GLN A 1 380 ? 118.609 129.827 98.369 1.00 31.81 2708 GLN C N 1
ATOM 5264 C CA . GLN A 1 380 ? 119.113 128.463 98.367 1.00 32.04 2708 GLN C CA 1
ATOM 5265 C C . GLN A 1 380 ? 119.258 127.969 96.928 1.00 36.90 2708 GLN C C 1
ATOM 5266 O O . GLN A 1 380 ? 118.888 128.649 95.966 1.00 40.08 2708 GLN C O 1
ATOM 5280 N N . LEU A 1 381 ? 119.808 126.762 96.775 1.00 34.24 2709 LEU C N 1
ATOM 5281 C CA . LEU A 1 381 ? 120.055 126.200 95.453 1.00 40.23 2709 LEU C CA 1
ATOM 5282 C C . LEU A 1 381 ? 119.615 124.751 95.291 1.00 39.61 2709 LEU C C 1
ATOM 5283 O O . LEU A 1 381 ? 119.540 124.280 94.151 1.00 37.63 2709 LEU C O 1
ATOM 5299 N N . GLN A 1 382 ? 119.322 124.032 96.374 1.00 37.11 2710 GLN C N 1
ATOM 5300 C CA . GLN A 1 382 ? 118.759 122.685 96.301 1.00 38.70 2710 GLN C CA 1
ATOM 5301 C C . GLN A 1 382 ? 119.698 121.736 95.546 1.00 40.82 2710 GLN C C 1
ATOM 5302 O O . GLN A 1 382 ? 119.393 121.231 94.465 1.00 47.10 2710 GLN C O 1
ATOM 5316 N N . GLY A 1 383 ? 120.863 121.517 96.151 1.00 41.86 2711 GLY C N 1
ATOM 5317 C CA . GLY A 1 383 ? 121.832 120.575 95.619 1.00 45.01 2711 GLY C CA 1
ATOM 5318 C C . GLY A 1 383 ? 122.462 119.700 96.685 1.00 47.63 2711 GLY C C 1
ATOM 5319 O O . GLY A 1 383 ? 121.925 119.579 97.790 1.00 50.43 2711 GLY C O 1
ATOM 5323 N N . THR A 1 384 ? 123.598 119.085 96.368 1.00 54.48 2712 THR C N 1
ATOM 5324 C CA . THR A 1 384 ? 124.322 118.228 97.297 1.00 54.81 2712 THR C CA 1
ATOM 5325 C C . THR A 1 384 ? 125.510 118.975 97.899 1.00 56.45 2712 THR C C 1
ATOM 5326 O O . THR A 1 384 ? 125.839 120.097 97.507 1.00 57.50 2712 THR C O 1
ATOM 5337 N N . ARG A 1 385 ? 126.160 118.332 98.872 1.00 49.80 2713 ARG C N 1
ATOM 5338 C CA . ARG A 1 385 ? 127.178 119.018 99.670 1.00 52.19 2713 ARG C CA 1
ATOM 5339 C C . ARG A 1 385 ? 128.545 119.029 98.987 1.00 52.44 2713 ARG C C 1
ATOM 5340 O O . ARG A 1 385 ? 129.050 120.089 98.605 1.00 52.93 2713 ARG C O 1
ATOM 5361 N N . ALA A 1 386 ? 129.151 117.855 98.813 1.00 50.90 2714 ALA C N 1
ATOM 5362 C CA . ALA A 1 386 ? 130.493 117.729 98.238 1.00 51.28 2714 ALA C CA 1
ATOM 5363 C C . ALA A 1 386 ? 131.463 118.727 98.883 1.00 51.96 2714 ALA C C 1
ATOM 5364 O O . ALA A 1 386 ? 131.978 119.646 98.249 1.00 55.82 2714 ALA C O 1
ATOM 5371 N N . LEU A 1 387 ? 131.701 118.509 100.179 1.00 44.03 2715 LEU C N 1
ATOM 5372 C CA . LEU A 1 387 ? 132.391 119.510 100.990 1.00 42.70 2715 LEU C CA 1
ATOM 5373 C C . LEU A 1 387 ? 133.812 119.765 100.497 1.00 43.53 2715 LEU C C 1
ATOM 5374 O O . LEU A 1 387 ? 134.207 120.917 100.277 1.00 43.28 2715 LEU C O 1
ATOM 5390 N N . GLY A 1 388 ? 134.606 118.705 100.338 1.00 47.29 2716 GLY C N 1
ATOM 5391 C CA . GLY A 1 388 ? 136.011 118.897 100.012 1.00 45.26 2716 GLY C CA 1
ATOM 5392 C C . GLY A 1 388 ? 136.205 119.627 98.698 1.00 46.14 2716 GLY C C 1
ATOM 5393 O O . GLY A 1 388 ? 137.017 120.552 98.596 1.00 47.20 2716 GLY C O 1
ATOM 5397 N N . SER A 1 389 ? 135.456 119.219 97.672 1.00 47.31 2717 SER C N 1
ATOM 5398 C CA . SER A 1 389 ? 135.544 119.893 96.382 1.00 43.87 2717 SER C CA 1
ATOM 5399 C C . SER A 1 389 ? 135.114 121.347 96.500 1.00 44.32 2717 SER C C 1
ATOM 5400 O O . SER A 1 389 ? 135.711 122.232 95.877 1.00 51.17 2717 SER C O 1
ATOM 5408 N N . ALA A 1 390 ? 134.076 121.614 97.296 1.00 36.64 2718 ALA C N 1
ATOM 5409 C CA . ALA A 1 390 ? 133.615 122.987 97.471 1.00 36.32 2718 ALA C CA 1
ATOM 5410 C C . ALA A 1 390 ? 134.704 123.854 98.087 1.00 35.58 2718 ALA C C 1
ATOM 5411 O O . ALA A 1 390 ? 134.981 124.959 97.606 1.00 34.15 2718 ALA C O 1
ATOM 5418 N N . ILE A 1 391 ? 135.340 123.365 99.152 1.00 39.10 2719 ILE C N 1
ATOM 5419 C CA . ILE A 1 391 ? 136.395 124.139 99.803 1.00 31.57 2719 ILE C CA 1
ATOM 5420 C C . ILE A 1 391 ? 137.556 124.356 98.842 1.00 34.09 2719 ILE C C 1
ATOM 5421 O O . ILE A 1 391 ? 138.107 125.461 98.741 1.00 42.01 2719 ILE C O 1
ATOM 5437 N N . GLU A 1 392 ? 137.957 123.300 98.131 1.00 41.43 2720 GLU C N 1
ATOM 5438 C CA . GLU A 1 392 ? 139.083 123.421 97.213 1.00 41.26 2720 GLU C CA 1
ATOM 5439 C C . GLU A 1 392 ? 138.795 124.460 96.137 1.00 40.71 2720 GLU C C 1
ATOM 5440 O O . GLU A 1 392 ? 139.631 125.326 95.853 1.00 43.97 2720 GLU C O 1
ATOM 5452 N N . TYR A 1 393 ? 137.606 124.398 95.535 1.00 41.81 2721 TYR C N 1
ATOM 5453 C CA . TYR A 1 393 ? 137.265 125.357 94.493 1.00 41.79 2721 TYR C CA 1
ATOM 5454 C C . TYR A 1 393 ? 137.193 126.770 95.053 1.00 42.99 2721 TYR C C 1
ATOM 5455 O O . TYR A 1 393 ? 137.621 127.725 94.397 1.00 45.49 2721 TYR C O 1
ATOM 5473 N N . THR A 1 394 ? 136.640 126.930 96.257 1.00 36.89 2722 THR C N 1
ATOM 5474 C CA . THR A 1 394 ? 136.521 128.268 96.826 1.00 31.03 2722 THR C CA 1
ATOM 5475 C C . THR A 1 394 ? 137.892 128.880 97.075 1.00 31.35 2722 THR C C 1
ATOM 5476 O O . THR A 1 394 ? 138.113 130.061 96.784 1.00 33.41 2722 THR C O 1
ATOM 5487 N N . ILE A 1 395 ? 138.829 128.094 97.611 1.00 37.62 2723 ILE C N 1
ATOM 5488 C CA . ILE A 1 395 ? 140.156 128.635 97.882 1.00 31.98 2723 ILE C CA 1
ATOM 5489 C C . ILE A 1 395 ? 140.980 128.786 96.610 1.00 36.00 2723 ILE C C 1
ATOM 5490 O O . ILE A 1 395 ? 141.920 129.588 96.584 1.00 37.62 2723 ILE C O 1
ATOM 5506 N N . GLU A 1 396 ? 140.660 128.042 95.551 1.00 42.77 2724 GLU C N 1
ATOM 5507 C CA . GLU A 1 396 ? 141.435 128.102 94.319 1.00 42.43 2724 GLU C CA 1
ATOM 5508 C C . GLU A 1 396 ? 140.871 129.074 93.291 1.00 39.86 2724 GLU C C 1
ATOM 5509 O O . GLU A 1 396 ? 141.567 129.389 92.320 1.00 37.83 2724 GLU C O 1
ATOM 5521 N N . ASN A 1 397 ? 139.640 129.557 93.473 1.00 41.13 2725 ASN C N 1
ATOM 5522 C CA . ASN A 1 397 ? 139.025 130.432 92.483 1.00 41.86 2725 ASN C CA 1
ATOM 5523 C C . ASN A 1 397 ? 138.267 131.598 93.107 1.00 42.77 2725 ASN C C 1
ATOM 5524 O O . ASN A 1 397 ? 137.573 132.320 92.381 1.00 45.44 2725 ASN C O 1
ATOM 5535 N N . VAL A 1 398 ? 138.366 131.802 94.422 1.00 37.76 2726 VAL C N 1
ATOM 5536 C CA . VAL A 1 398 ? 137.800 132.968 95.084 1.00 35.93 2726 VAL C CA 1
ATOM 5537 C C . VAL A 1 398 ? 138.859 133.749 95.848 1.00 39.80 2726 VAL C C 1
ATOM 5538 O O . VAL A 1 398 ? 138.909 134.981 95.764 1.00 44.89 2726 VAL C O 1
ATOM 5551 N N . PHE A 1 399 ? 139.712 133.058 96.602 1.00 34.55 2727 PHE C N 1
ATOM 5552 C CA . PHE A 1 399 ? 140.802 133.725 97.305 1.00 31.82 2727 PHE C CA 1
ATOM 5553 C C . PHE A 1 399 ? 141.937 134.074 96.351 1.00 33.45 2727 PHE C C 1
ATOM 5554 O O . PHE A 1 399 ? 142.261 135.249 96.155 1.00 41.29 2727 PHE C O 1
ATOM 5571 N N . GLU A 1 400 ? 142.549 133.056 95.745 1.00 38.74 2728 GLU C N 1
ATOM 5572 C CA . GLU A 1 400 ? 143.741 133.286 94.936 1.00 46.13 2728 GLU C CA 1
ATOM 5573 C C . GLU A 1 400 ? 143.429 134.146 93.718 1.00 42.74 2728 GLU C C 1
ATOM 5574 O O . GLU A 1 400 ? 144.214 135.030 93.358 1.00 45.54 2728 GLU C O 1
ATOM 5586 N N . SER A 1 401 ? 142.289 133.903 93.070 1.00 42.16 2729 SER C N 1
ATOM 5587 C CA . SER A 1 401 ? 141.948 134.670 91.878 1.00 45.29 2729 SER C CA 1
ATOM 5588 C C . SER A 1 401 ? 141.894 136.163 92.167 1.00 47.86 2729 SER C C 1
ATOM 5589 O O . SER A 1 401 ? 142.197 136.976 91.286 1.00 50.62 2729 SER C O 1
ATOM 5597 N N . ALA A 1 402 ? 141.517 136.545 93.384 1.00 51.11 2730 ALA C N 1
ATOM 5598 C CA . ALA A 1 402 ? 141.398 137.954 93.714 1.00 52.64 2730 ALA C CA 1
ATOM 5599 C C . ALA A 1 402 ? 142.777 138.615 93.739 1.00 52.90 2730 ALA C C 1
ATOM 5600 O O . ALA A 1 402 ? 143.779 137.971 94.060 1.00 49.12 2730 ALA C O 1
ATOM 5607 N N . PRO A 1 403 ? 142.855 139.903 93.403 1.00 54.88 2731 PRO C N 1
ATOM 5608 C CA . PRO A 1 403 ? 144.157 140.578 93.374 1.00 52.10 2731 PRO C CA 1
ATOM 5609 C C . PRO A 1 403 ? 144.618 140.997 94.762 1.00 55.17 2731 PRO C C 1
ATOM 5610 O O . PRO A 1 403 ? 143.821 141.405 95.610 1.00 55.41 2731 PRO C O 1
ATOM 5621 N N . ASN A 1 404 ? 145.929 140.901 94.980 1.00 62.20 2732 ASN C N 1
ATOM 5622 C CA . ASN A 1 404 ? 146.546 141.320 96.233 1.00 61.20 2732 ASN C CA 1
ATOM 5623 C C . ASN A 1 404 ? 145.974 140.541 97.411 1.00 60.10 2732 ASN C C 1
ATOM 5624 O O . ASN A 1 404 ? 145.263 141.112 98.248 1.00 59.73 2732 ASN C O 1
ATOM 5635 N N . PRO A 1 405 ? 146.254 139.243 97.511 1.00 56.72 2733 PRO C N 1
ATOM 5636 C CA . PRO A 1 405 ? 145.760 138.473 98.657 1.00 56.99 273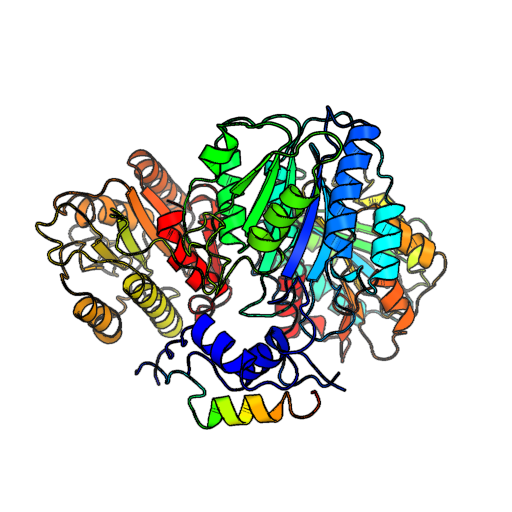3 PRO C CA 1
ATOM 5637 C C . PRO A 1 405 ? 146.341 138.980 99.968 1.00 54.98 2733 PRO C C 1
ATOM 5638 O O . PRO A 1 405 ? 147.491 139.420 100.038 1.00 57.16 2733 PRO C O 1
ATOM 5649 N N . ARG A 1 406 ? 145.525 138.913 101.017 1.00 52.85 2734 ARG C N 1
ATOM 5650 C CA . ARG A 1 406 ? 145.954 139.322 102.344 1.00 54.21 2734 ARG C CA 1
ATOM 5651 C C . ARG A 1 406 ? 146.801 138.230 102.992 1.00 58.48 2734 ARG C C 1
ATOM 5652 O O . ARG A 1 406 ? 146.745 137.056 102.618 1.00 59.54 2734 ARG C O 1
ATOM 5673 N N . ASP A 1 407 ? 147.598 138.637 103.983 1.00 62.99 2735 ASP C N 1
ATOM 5674 C CA . ASP A 1 407 ? 148.511 137.698 104.628 1.00 61.48 2735 ASP C CA 1
ATOM 5675 C C . ASP A 1 407 ? 147.747 136.611 105.377 1.00 59.38 2735 ASP C C 1
ATOM 5676 O O . ASP A 1 407 ? 148.030 135.418 105.219 1.00 60.62 2735 ASP C O 1
ATOM 5685 N N . LEU A 1 408 ? 146.772 137.004 106.192 1.00 51.30 2736 LEU C N 1
ATOM 5686 C CA . LEU A 1 408 ? 145.981 136.071 106.983 1.00 54.37 2736 LEU C CA 1
ATOM 5687 C C . LEU A 1 408 ? 144.581 135.979 106.393 1.00 54.14 2736 LEU C C 1
ATOM 5688 O O . LEU A 1 408 ? 143.922 137.003 106.184 1.00 50.61 2736 LEU C O 1
ATOM 5704 N N . LYS A 1 409 ? 144.137 134.753 106.123 1.00 44.89 2737 LYS C N 1
ATOM 5705 C CA . LYS A 1 409 ? 142.853 134.502 105.487 1.00 40.36 2737 LYS C CA 1
ATOM 5706 C C . LYS A 1 409 ? 142.119 133.409 106.251 1.00 39.89 2737 LYS C C 1
ATOM 5707 O O . LYS A 1 409 ? 142.737 132.496 106.804 1.00 43.47 2737 LYS C O 1
ATOM 5726 N N . ILE A 1 410 ? 140.792 133.511 106.275 1.00 37.14 2738 ILE C N 1
ATOM 5727 C CA . ILE A 1 410 ? 139.943 132.652 107.091 1.00 34.43 2738 ILE C CA 1
ATOM 5728 C C . ILE A 1 410 ? 138.862 132.029 106.219 1.00 33.07 2738 ILE C C 1
ATOM 5729 O O . ILE A 1 410 ? 138.266 132.701 105.368 1.00 36.67 2738 ILE C O 1
ATOM 5745 N N . VAL A 1 411 ? 138.614 130.740 106.436 1.00 31.46 2739 VAL C N 1
ATOM 5746 C CA . VAL A 1 411 ? 137.578 129.989 105.736 1.00 29.66 2739 VAL C CA 1
ATOM 5747 C C . VAL A 1 411 ? 136.594 129.475 106.777 1.00 28.60 2739 VAL C C 1
ATOM 5748 O O . VAL A 1 411 ? 136.954 128.651 107.626 1.00 32.79 2739 VAL C O 1
ATOM 5761 N N . VAL A 1 412 ? 135.355 129.951 106.706 1.00 25.36 2740 VAL C N 1
ATOM 5762 C CA . VAL A 1 412 ? 134.298 129.559 107.630 1.00 25.95 2740 VAL C CA 1
ATOM 5763 C C . VAL A 1 412 ? 133.444 128.500 106.952 1.00 27.67 2740 VAL C C 1
ATOM 5764 O O . VAL A 1 412 ? 133.088 128.643 105.777 1.00 32.78 2740 VAL C O 1
ATOM 5777 N N . LEU A 1 413 ? 133.131 127.429 107.679 1.00 20.51 2741 LEU C N 1
ATOM 5778 C CA . LEU A 1 413 ? 132.237 126.382 107.199 1.00 12.84 2741 LEU C CA 1
ATOM 5779 C C . LEU A 1 413 ? 131.022 126.336 108.110 1.00 18.36 2741 LEU C C 1
ATOM 5780 O O . LEU A 1 413 ? 131.158 126.109 109.316 1.00 32.77 2741 LEU C O 1
ATOM 5796 N N . MET A 1 414 ? 129.841 126.551 107.538 1.00 20.80 2742 MET C N 1
ATOM 5797 C CA . MET A 1 414 ? 128.580 126.507 108.275 1.00 19.61 2742 MET C CA 1
ATOM 5798 C C . MET A 1 414 ? 127.857 125.231 107.853 1.00 25.64 2742 MET C C 1
ATOM 5799 O O . MET A 1 414 ? 127.072 125.227 106.904 1.00 24.13 2742 MET C O 1
ATOM 5813 N N . LEU A 1 415 ? 128.135 124.146 108.567 1.00 29.60 2743 LEU C N 1
ATOM 5814 C CA . LEU A 1 415 ? 127.572 122.836 108.270 1.00 27.43 2743 LEU C CA 1
ATOM 5815 C C . LEU A 1 415 ? 126.331 122.616 109.122 1.00 30.58 2743 LEU C C 1
ATOM 5816 O O . LEU A 1 415 ? 126.372 122.796 110.343 1.00 34.08 2743 LEU C O 1
ATOM 5832 N N . THR A 1 416 ? 125.228 122.230 108.475 1.00 31.71 2744 THR C N 1
ATOM 5833 C CA . THR A 1 416 ? 123.967 121.996 109.168 1.00 26.76 2744 THR C CA 1
ATOM 5834 C C . THR A 1 416 ? 123.387 120.623 108.849 1.00 34.40 2744 THR C C 1
ATOM 5835 O O . THR A 1 416 ? 122.189 120.404 109.047 1.00 38.87 2744 THR C O 1
ATOM 5846 N N . GLY A 1 417 ? 124.205 119.694 108.358 1.00 43.85 2745 GLY C N 1
ATOM 5847 C CA . GLY A 1 417 ? 123.708 118.379 108.007 1.00 46.35 2745 GLY C CA 1
ATOM 5848 C C . GLY A 1 417 ? 124.796 117.332 108.081 1.00 47.14 2745 GLY C C 1
ATOM 5849 O O . GLY A 1 417 ? 125.988 117.638 108.164 1.00 44.94 2745 GLY C O 1
ATOM 5853 N N . GLU A 1 418 ? 124.359 116.076 108.044 1.00 51.22 2746 GLU C N 1
ATOM 5854 C CA . GLU A 1 418 ? 125.287 114.957 108.085 1.00 52.40 27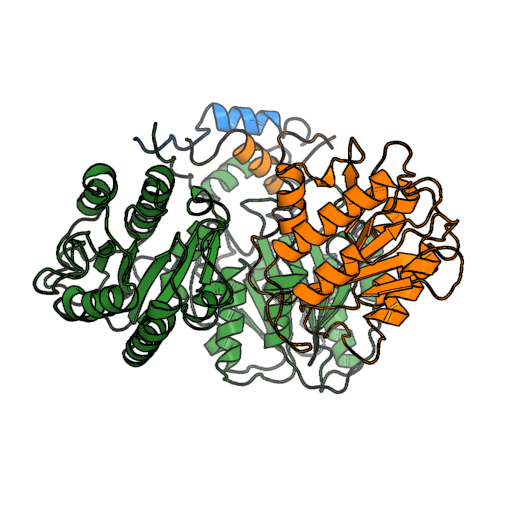46 GLU C CA 1
ATOM 5855 C C . GLU A 1 418 ? 126.248 115.020 106.905 1.00 54.22 2746 GLU C C 1
ATOM 5856 O O . GLU A 1 418 ? 125.857 115.334 105.778 1.00 52.41 2746 GLU C O 1
ATOM 5868 N N . VAL A 1 419 ? 127.513 114.722 107.174 1.00 55.55 2747 VAL C N 1
ATOM 5869 C CA . VAL A 1 419 ? 128.564 114.701 106.164 1.00 55.37 2747 VAL C CA 1
ATOM 5870 C C . VAL A 1 419 ? 128.933 113.239 105.917 1.00 55.78 2747 VAL C C 1
ATOM 5871 O O . VAL A 1 419 ? 129.558 112.610 106.784 1.00 55.07 2747 VAL C O 1
ATOM 5884 N N . PRO A 1 420 ? 128.570 112.653 104.776 1.00 59.81 2748 PRO C N 1
ATOM 5885 C CA . PRO A 1 420 ? 128.881 111.235 104.557 1.00 60.80 2748 PRO C CA 1
ATOM 5886 C C . PRO A 1 420 ? 130.377 110.975 104.636 1.00 60.73 2748 PRO C C 1
ATOM 5887 O O . PRO A 1 420 ? 131.192 111.769 104.163 1.00 59.23 2748 PRO C O 1
ATOM 5898 N N . GLU A 1 421 ? 130.731 109.835 105.234 1.00 70.39 2749 GLU C N 1
ATOM 5899 C CA . GLU A 1 421 ? 132.136 109.536 105.488 1.00 68.72 2749 GLU C CA 1
ATOM 5900 C C . GLU A 1 421 ? 132.955 109.522 104.205 1.00 69.97 2749 GLU C C 1
ATOM 5901 O O . GLU A 1 421 ? 134.141 109.871 104.224 1.00 69.81 2749 GLU C O 1
ATOM 5913 N N . GLN A 1 422 ? 132.348 109.132 103.082 1.00 76.52 2750 GLN C N 1
ATOM 5914 C CA . GLN A 1 422 ? 133.098 109.079 101.831 1.00 76.50 2750 GLN C CA 1
ATOM 5915 C C . GLN A 1 422 ? 133.685 110.438 101.478 1.00 75.57 2750 GLN C C 1
ATOM 5916 O O . GLN A 1 422 ? 134.790 110.512 100.927 1.00 74.61 2750 GLN C O 1
ATOM 5930 N N . GLN A 1 423 ? 132.970 111.519 101.784 1.00 64.96 2751 GLN C N 1
ATOM 5931 C CA . GLN A 1 423 ? 133.459 112.868 101.541 1.00 64.09 2751 GLN C CA 1
ATOM 5932 C C . GLN A 1 423 ? 134.142 113.478 102.759 1.00 64.46 2751 GLN C C 1
ATOM 5933 O O . GLN A 1 423 ? 134.634 114.607 102.672 1.00 61.91 2751 GLN C O 1
ATOM 5947 N N . LEU A 1 424 ? 134.187 112.767 103.887 1.00 65.79 2752 LEU C N 1
ATOM 5948 C CA . LEU A 1 424 ? 134.901 113.279 105.052 1.00 61.53 2752 LEU C CA 1
ATOM 5949 C C . LEU A 1 424 ? 136.388 113.424 104.759 1.00 61.83 2752 LEU C C 1
ATOM 5950 O O . LEU A 1 424 ? 136.929 114.536 104.739 1.00 64.65 2752 LEU C O 1
ATOM 5966 N N . GLU A 1 425 ? 137.063 112.301 104.499 1.00 70.82 2753 GLU C N 1
ATOM 5967 C CA . GLU A 1 425 ? 138.519 112.311 104.409 1.00 72.28 2753 GLU C CA 1
ATOM 5968 C C . GLU A 1 425 ? 138.999 113.347 103.403 1.00 73.08 2753 GLU C C 1
ATOM 5969 O O . GLU A 1 425 ? 139.828 114.206 103.727 1.00 73.47 2753 GLU C O 1
ATOM 5981 N N . GLU A 1 426 ? 138.467 113.302 102.180 1.00 65.25 2754 GLU C N 1
ATOM 5982 C CA . GLU A 1 426 ? 138.891 114.263 101.169 1.00 61.23 2754 GLU C CA 1
ATOM 5983 C C . GLU A 1 426 ? 138.800 115.680 101.717 1.00 60.73 2754 GLU C C 1
ATOM 5984 O O . GLU A 1 426 ? 139.769 116.447 101.655 1.00 57.70 2754 GLU C O 1
ATOM 5996 N N . ALA A 1 427 ? 137.662 116.021 102.327 1.00 60.07 2755 ALA C N 1
ATOM 5997 C CA . ALA A 1 427 ? 137.506 117.354 102.894 1.00 56.21 2755 ALA C CA 1
ATOM 5998 C C . ALA A 1 427 ? 138.641 117.655 103.859 1.00 56.15 2755 ALA C C 1
ATOM 5999 O O . ALA A 1 427 ? 139.347 118.659 103.714 1.00 59.49 2755 ALA C O 1
ATOM 6006 N N . GLN A 1 428 ? 138.871 116.758 104.821 1.00 60.01 2756 GLN C N 1
ATOM 6007 C CA . GLN A 1 428 ? 139.942 116.995 105.779 1.00 58.17 2756 GLN C CA 1
ATOM 6008 C C . GLN A 1 428 ? 141.274 117.143 105.058 1.00 60.75 2756 GLN C C 1
ATOM 6009 O O . GLN A 1 428 ? 142.067 118.035 105.383 1.00 62.58 2756 GLN C O 1
ATOM 6023 N N . ARG A 1 429 ? 141.512 116.319 104.035 1.00 61.87 2757 ARG C N 1
ATOM 6024 C CA . ARG A 1 429 ? 142.733 116.470 103.254 1.00 62.77 2757 ARG C CA 1
ATOM 6025 C C . ARG A 1 429 ? 142.841 117.890 102.722 1.00 64.27 2757 ARG C C 1
ATOM 6026 O O . ARG A 1 429 ? 143.855 118.570 102.925 1.00 67.31 2757 ARG C O 1
ATOM 6047 N N . VAL A 1 430 ? 141.773 118.376 102.087 1.00 52.59 2758 VAL C N 1
ATOM 6048 C CA . VAL A 1 430 ? 141.781 119.745 101.587 1.00 50.41 2758 VAL C CA 1
ATOM 6049 C C . VAL A 1 430 ? 142.101 120.707 102.720 1.00 53.00 2758 VAL C C 1
ATOM 6050 O O . VAL A 1 430 ? 142.937 121.608 102.571 1.00 54.99 2758 VAL C O 1
ATOM 6063 N N . ILE A 1 431 ? 141.476 120.507 103.884 1.00 49.59 2759 ILE C N 1
ATOM 6064 C CA . ILE A 1 431 ? 141.733 121.393 105.014 1.00 43.40 2759 ILE C CA 1
ATOM 6065 C C . ILE A 1 431 ? 143.225 121.440 105.302 1.00 46.42 2759 ILE C C 1
ATOM 6066 O O . ILE A 1 431 ? 143.813 122.518 105.457 1.00 45.38 2759 ILE C O 1
ATOM 6082 N N . LEU A 1 432 ? 143.868 120.271 105.335 1.00 57.74 2760 LEU C N 1
ATOM 6083 C CA . LEU A 1 432 ? 145.304 120.235 105.579 1.00 57.17 2760 LEU C CA 1
ATOM 6084 C C . LEU A 1 432 ? 146.029 121.158 104.611 1.00 56.92 2760 LEU C C 1
ATOM 6085 O O . LEU A 1 432 ? 146.828 122.008 105.022 1.00 60.49 2760 LEU C O 1
ATOM 6101 N N . GLN A 1 433 ? 145.719 121.039 103.319 1.00 59.76 2761 GLN C N 1
ATOM 6102 C CA . GLN A 1 433 ? 146.363 121.904 102.337 1.00 62.98 2761 GLN C CA 1
ATOM 6103 C C . GLN A 1 433 ? 146.066 123.366 102.635 1.00 64.49 2761 GLN C C 1
ATOM 6104 O O . GLN A 1 433 ? 146.971 124.209 102.607 1.00 64.48 2761 GLN C O 1
ATOM 6118 N N . ALA A 1 434 ? 144.809 123.683 102.952 1.00 55.19 2762 ALA C N 1
ATOM 6119 C CA . ALA A 1 434 ? 144.474 125.061 103.285 1.00 50.72 2762 ALA C CA 1
ATOM 6120 C C . ALA A 1 434 ? 145.222 125.522 104.526 1.00 52.69 2762 ALA C C 1
ATOM 6121 O O . ALA A 1 434 ? 145.540 126.709 104.655 1.00 50.48 2762 ALA C O 1
ATOM 6128 N N . LYS A 1 435 ? 145.521 124.603 105.445 1.00 53.78 2763 LYS C N 1
ATOM 6129 C CA . LYS A 1 435 ? 146.299 124.966 106.620 1.00 49.56 2763 LYS C CA 1
ATOM 6130 C C . LYS A 1 435 ? 147.773 125.155 106.296 1.00 50.20 2763 LYS C C 1
ATOM 6131 O O . LYS A 1 435 ? 148.472 125.853 107.038 1.00 49.95 2763 LYS C O 1
ATOM 6150 N N . CYS A 1 436 ? 148.257 124.555 105.207 1.00 58.08 2764 CYS C N 1
ATOM 6151 C CA . CYS A 1 436 ? 149.640 124.764 104.798 1.00 58.17 2764 CYS C CA 1
ATOM 6152 C C . CYS A 1 436 ? 149.833 126.121 104.136 1.00 57.76 2764 CYS C C 1
ATOM 6153 O O . CYS A 1 436 ? 150.917 126.706 104.239 1.00 60.95 2764 CYS C O 1
ATOM 6161 N N . LYS A 1 437 ? 148.808 126.634 103.462 1.00 54.99 2765 LYS C N 1
ATOM 6162 C CA . LYS A 1 437 ? 148.877 127.931 102.805 1.00 57.13 2765 LYS C CA 1
ATOM 6163 C C . LYS A 1 437 ? 148.468 129.076 103.722 1.00 57.24 2765 LYS C C 1
ATOM 6164 O O . LYS A 1 437 ? 148.428 130.226 103.273 1.00 55.74 2765 LYS C O 1
ATOM 6183 N N . GLY A 1 438 ? 148.163 128.793 104.986 1.00 52.02 2766 GLY C N 1
ATOM 6184 C CA . GLY A 1 438 ? 147.842 129.835 105.940 1.00 48.63 2766 GLY C CA 1
ATOM 6185 C C . GLY A 1 438 ? 146.382 130.232 105.938 1.00 49.47 2766 GLY C C 1
ATOM 6186 O O . GLY A 1 438 ? 146.056 131.403 105.724 1.00 55.07 2766 GLY C O 1
ATOM 6190 N N . TYR A 1 439 ? 145.490 129.270 106.170 1.00 42.36 2767 TYR C N 1
ATOM 6191 C CA . TYR A 1 439 ? 144.055 129.526 106.257 1.00 44.21 2767 TYR C CA 1
ATOM 6192 C C . TYR A 1 439 ? 143.563 129.074 107.625 1.00 45.01 2767 TYR C C 1
ATOM 6193 O O . TYR A 1 439 ? 143.688 127.896 107.977 1.00 46.86 2767 TYR C O 1
ATOM 6211 N N . PHE A 1 440 ? 143.002 130.006 108.389 1.00 38.11 2768 PHE C N 1
ATOM 6212 C CA . PHE A 1 440 ? 142.381 129.672 109.662 1.00 36.26 2768 PHE C CA 1
ATOM 6213 C C . PHE A 1 440 ? 140.914 129.342 109.433 1.00 37.46 2768 PHE C C 1
ATOM 6214 O O . PHE A 1 440 ? 140.213 130.047 108.703 1.00 36.09 2768 PHE C O 1
ATOM 6231 N N . PHE A 1 441 ? 140.450 128.262 110.053 1.00 34.23 2769 PHE C N 1
ATOM 6232 C CA . PHE A 1 441 ? 139.149 127.690 109.746 1.00 29.24 2769 PHE C CA 1
ATOM 6233 C C . PHE A 1 441 ? 138.215 127.795 110.940 1.00 29.54 2769 PHE C C 1
ATOM 6234 O O . PHE A 1 441 ? 138.613 127.541 112.081 1.00 36.21 2769 PHE C O 1
ATOM 6251 N N . VAL A 1 442 ? 136.970 128.175 110.665 1.00 23.84 2770 VAL C N 1
ATOM 6252 C CA . VAL A 1 442 ? 135.909 128.242 111.661 1.00 26.34 2770 VAL C CA 1
ATOM 6253 C C . VAL A 1 442 ? 134.790 127.317 111.209 1.00 28.73 2770 VAL C C 1
ATOM 6254 O O . VAL A 1 442 ? 134.316 127.419 110.072 1.00 32.61 2770 VAL C O 1
ATOM 6267 N N . VAL A 1 443 ? 134.372 126.419 112.094 1.00 23.62 2771 VAL C N 1
ATOM 6268 C CA . VAL A 1 443 ? 133.340 125.433 111.804 1.00 18.30 2771 VAL C CA 1
ATOM 6269 C C . VAL A 1 443 ? 132.168 125.689 112.737 1.00 22.47 2771 VAL C C 1
ATOM 6270 O O . VAL A 1 443 ? 132.356 125.845 113.948 1.00 33.44 2771 VAL C O 1
ATOM 6283 N N . LEU A 1 444 ? 130.962 125.739 112.173 1.00 19.73 2772 LEU C N 1
ATOM 6284 C CA . LEU A 1 444 ? 129.741 126.021 112.929 1.00 23.83 2772 LEU C CA 1
ATOM 6285 C C . LEU A 1 444 ? 128.732 124.913 112.638 1.00 29.27 2772 LEU C C 1
ATOM 6286 O O . LEU A 1 444 ? 127.908 125.037 111.729 1.00 28.00 2772 LEU C O 1
ATOM 6302 N N . GLY A 1 445 ? 128.797 123.835 113.415 1.00 28.94 2773 GLY C N 1
ATOM 6303 C CA . GLY A 1 445 ? 127.842 122.753 113.269 1.00 24.67 2773 GLY C CA 1
ATOM 6304 C C . GLY A 1 445 ? 126.490 123.160 113.819 1.00 27.23 2773 GLY C C 1
ATOM 6305 O O . GLY A 1 445 ? 126.366 123.456 115.019 1.00 34.45 2773 GLY C O 1
ATOM 6309 N N . ILE A 1 446 ? 125.469 123.179 112.966 1.00 32.80 2774 ILE C N 1
ATOM 6310 C CA . ILE A 1 446 ? 124.127 123.613 113.339 1.00 30.55 2774 ILE C CA 1
ATOM 6311 C C . ILE A 1 446 ? 123.211 122.399 113.362 1.00 31.73 2774 ILE C C 1
ATOM 6312 O O . ILE A 1 446 ? 123.216 121.589 112.427 1.00 36.96 2774 ILE C O 1
ATOM 6328 N N . GLY A 1 447 ? 122.427 122.275 114.429 1.00 33.94 2775 GLY C N 1
ATOM 6329 C CA . GLY A 1 447 ? 121.484 121.189 114.571 1.00 38.02 2775 GLY C CA 1
ATOM 6330 C C . GLY A 1 447 ? 122.114 119.939 115.159 1.00 39.40 2775 GLY C C 1
ATOM 6331 O O . GLY A 1 447 ? 123.326 119.838 115.359 1.00 40.20 2775 GLY C O 1
ATOM 6335 N N . ARG A 1 448 ? 121.252 118.962 115.445 1.00 45.23 2776 ARG C N 1
ATOM 6336 C CA . ARG A 1 448 ? 121.707 117.693 115.996 1.00 47.99 2776 ARG C CA 1
ATOM 6337 C C . ARG A 1 448 ? 122.179 116.724 114.921 1.00 49.87 2776 ARG C C 1
ATOM 6338 O O . ARG A 1 448 ? 122.982 115.834 115.219 1.00 49.79 2776 ARG C O 1
ATOM 6359 N N . LYS A 1 449 ? 121.700 116.875 113.684 1.00 53.56 2777 LYS C N 1
ATOM 6360 C CA . LYS A 1 449 ? 122.035 115.913 112.639 1.00 49.71 2777 LYS C CA 1
ATOM 6361 C C . LYS A 1 449 ? 123.532 115.897 112.358 1.00 49.76 2777 LYS C C 1
ATOM 6362 O O . LYS A 1 449 ? 124.129 114.826 112.200 1.00 54.35 2777 LYS C O 1
ATOM 6381 N N . VAL A 1 450 ? 124.156 117.074 112.290 1.00 44.84 2778 VAL C N 1
ATOM 6382 C CA . VAL A 1 450 ? 125.577 117.141 111.972 1.00 47.13 2778 VAL C CA 1
ATOM 6383 C C . VAL A 1 450 ? 126.373 116.399 113.033 1.00 47.01 2778 VAL C C 1
ATOM 6384 O O . VAL A 1 450 ? 126.262 116.684 114.232 1.00 47.17 2778 VAL C O 1
ATOM 6397 N N . ASN A 1 451 ? 127.180 115.437 112.596 1.00 47.86 2779 ASN C N 1
ATOM 6398 C CA . ASN A 1 451 ? 128.066 114.742 113.516 1.00 49.86 2779 ASN C CA 1
ATOM 6399 C C . ASN A 1 451 ? 129.159 115.683 114.003 1.00 48.77 2779 ASN C C 1
ATOM 6400 O O . ASN A 1 451 ? 129.641 116.545 113.265 1.00 52.64 2779 ASN C O 1
ATOM 6411 N N . ILE A 1 452 ? 129.548 115.512 115.263 1.00 43.84 2780 ILE C N 1
ATOM 6412 C CA . ILE A 1 452 ? 130.578 116.346 115.865 1.00 41.05 2780 ILE C CA 1
ATOM 6413 C C . ILE A 1 452 ? 131.855 115.581 116.173 1.00 44.80 2780 ILE C C 1
ATOM 6414 O O . ILE A 1 452 ? 132.900 116.216 116.388 1.00 38.82 2780 ILE C O 1
ATOM 6430 N N . LYS A 1 453 ? 131.827 114.249 116.209 1.00 53.39 2781 LYS C N 1
ATOM 6431 C CA . LYS A 1 453 ? 133.042 113.497 116.507 1.00 52.96 2781 LYS C CA 1
ATOM 6432 C C . LYS A 1 453 ? 134.090 113.685 115.418 1.00 49.61 2781 LYS C C 1
ATOM 6433 O O . LYS A 1 453 ? 135.281 113.842 115.712 1.00 48.23 2781 LYS C O 1
ATOM 6452 N N . GLU A 1 454 ? 133.669 113.674 114.154 1.00 43.33 2782 GLU C N 1
ATOM 6453 C CA . GLU A 1 454 ? 134.603 113.735 113.037 1.00 48.54 2782 GLU C CA 1
ATOM 6454 C C . GLU A 1 454 ? 134.884 115.163 112.585 1.00 47.39 2782 GLU C C 1
ATOM 6455 O O . GLU A 1 454 ? 136.044 115.518 112.348 1.00 47.01 2782 GLU C O 1
ATOM 6467 N N . VAL A 1 455 ? 133.845 115.995 112.460 1.00 43.65 2783 VAL C N 1
ATOM 6468 C CA . VAL A 1 455 ? 134.024 117.353 111.949 1.00 40.51 2783 VAL C CA 1
ATOM 6469 C C . VAL A 1 455 ? 134.621 118.297 112.978 1.00 39.05 2783 VAL C C 1
ATOM 6470 O O . VAL A 1 455 ? 134.848 119.472 112.663 1.00 43.99 2783 VAL C O 1
ATOM 6483 N N . TYR A 1 456 ? 134.886 117.827 114.197 1.00 46.94 2784 TYR C N 1
ATOM 6484 C CA . TYR A 1 456 ? 135.492 118.696 115.200 1.00 46.21 2784 TYR C CA 1
ATOM 6485 C C . TYR A 1 456 ? 136.885 119.136 114.773 1.00 43.28 2784 TYR C C 1
ATOM 6486 O O . TYR A 1 456 ? 137.267 120.295 114.969 1.00 46.31 2784 TYR C O 1
ATOM 6504 N N . THR A 1 457 ? 137.657 118.227 114.181 1.00 38.20 2785 THR C N 1
ATOM 6505 C CA . THR A 1 457 ? 139.046 118.503 113.838 1.00 39.22 2785 THR C CA 1
ATOM 6506 C C . THR A 1 457 ? 139.199 119.426 112.636 1.00 38.18 2785 THR C C 1
ATOM 6507 O O . THR A 1 457 ? 140.318 119.868 112.361 1.00 44.70 2785 THR C O 1
ATOM 6518 N N . PHE A 1 458 ? 138.117 119.723 111.914 1.00 36.15 2786 PHE C N 1
ATOM 6519 C CA . PHE A 1 458 ? 138.229 120.607 110.758 1.00 34.20 2786 PHE C CA 1
ATOM 6520 C C . PHE A 1 458 ? 138.685 121.999 111.173 1.00 36.20 2786 PHE C C 1
ATOM 6521 O O . PHE A 1 458 ? 139.514 122.617 110.495 1.00 37.49 2786 PHE C O 1
ATOM 6538 N N . ALA A 1 459 ? 138.159 122.508 112.283 1.00 34.19 2787 ALA C N 1
ATOM 6539 C CA . ALA A 1 459 ? 138.518 123.845 112.732 1.00 33.42 2787 ALA C CA 1
ATOM 6540 C C . ALA A 1 459 ? 139.996 123.908 113.103 1.00 40.07 2787 ALA C C 1
ATOM 6541 O O . ALA A 1 459 ? 140.599 122.918 113.526 1.00 43.06 2787 ALA C O 1
ATOM 6548 N N . SER A 1 460 ? 140.580 125.091 112.935 1.00 43.71 2788 SER C N 1
ATOM 6549 C CA . SER A 1 460 ? 141.991 125.280 113.228 1.00 40.47 2788 SER C CA 1
ATOM 6550 C C . SER A 1 460 ? 142.241 125.223 114.732 1.00 44.57 2788 SER C C 1
ATOM 6551 O O . SER A 1 460 ? 141.343 125.439 115.550 1.00 42.19 2788 SER C O 1
ATOM 6559 N N . GLU A 1 461 ? 143.485 124.921 115.089 1.00 51.93 2789 GLU C N 1
ATOM 6560 C CA . GLU A 1 461 ? 143.835 124.759 116.490 1.00 48.94 2789 GLU C CA 1
ATOM 6561 C C . GLU A 1 461 ? 143.819 126.111 117.203 1.00 48.49 2789 GLU C C 1
ATOM 6562 O O . GLU A 1 461 ? 144.313 127.104 116.660 1.00 48.37 2789 GLU C O 1
ATOM 6574 N N . PRO A 1 462 ? 143.264 126.183 118.423 1.00 46.31 2790 PRO C N 1
ATOM 6575 C CA . PRO A 1 462 ? 142.622 125.107 119.180 1.00 46.66 2790 PRO C CA 1
ATOM 6576 C C . PRO A 1 462 ? 141.179 124.925 118.734 1.00 48.44 2790 PRO C C 1
ATOM 6577 O O . PRO A 1 462 ? 140.486 125.897 118.447 1.00 47.73 2790 PRO C O 1
ATOM 6588 N N . ASN A 1 463 ? 140.694 123.686 118.665 1.00 46.71 2791 ASN C N 1
ATOM 6589 C CA . ASN A 1 463 ? 139.334 123.443 118.204 1.00 43.58 2791 ASN C CA 1
ATOM 6590 C C . ASN A 1 463 ? 138.283 123.958 119.177 1.00 43.19 2791 ASN C C 1
ATOM 6591 O O . ASN A 1 463 ? 137.118 124.087 118.788 1.00 45.37 2791 ASN C O 1
ATOM 6602 N N . ASP A 1 464 ? 138.659 124.258 120.421 1.00 45.12 2792 ASP C N 1
ATOM 6603 C CA . ASP A 1 464 ? 137.678 124.732 121.391 1.00 45.78 2792 ASP C CA 1
ATOM 6604 C C . ASP A 1 464 ? 137.077 126.064 120.962 1.00 44.98 2792 ASP C C 1
ATOM 6605 O O . ASP A 1 464 ? 135.865 126.277 121.091 1.00 45.30 2792 ASP C O 1
ATOM 6614 N N . VAL A 1 465 ? 137.904 126.969 120.447 1.00 39.37 2793 VAL C N 1
ATOM 6615 C CA . VAL A 1 465 ? 137.434 128.301 120.074 1.00 37.67 2793 VAL C CA 1
ATOM 6616 C C . VAL A 1 465 ? 137.059 128.364 118.600 1.00 42.80 2793 VAL C C 1
ATOM 6617 O O . VAL A 1 465 ? 136.068 129.000 118.234 1.00 45.33 2793 VAL C O 1
ATOM 6630 N N . PHE A 1 466 ? 137.836 127.713 117.734 1.00 44.56 2794 PHE C N 1
ATOM 6631 C CA . PHE A 1 466 ? 137.579 127.798 116.302 1.00 37.47 2794 PHE C CA 1
ATOM 6632 C C . PHE A 1 466 ? 136.391 126.943 115.880 1.00 34.55 2794 PHE C C 1
ATOM 6633 O O . PHE A 1 466 ? 135.657 127.327 114.963 1.00 36.45 2794 PHE C O 1
ATOM 6650 N N . PHE A 1 467 ? 136.182 125.797 116.522 1.00 36.04 2795 PHE C N 1
ATOM 6651 C CA . PHE A 1 467 ? 134.984 125.000 116.299 1.00 31.37 2795 PHE C CA 1
ATOM 6652 C C . PHE A 1 467 ? 133.888 125.469 117.245 1.00 32.64 2795 PHE C C 1
ATOM 6653 O O . PHE A 1 467 ? 134.120 125.613 118.450 1.00 35.95 2795 PHE C O 1
ATOM 6670 N N . LYS A 1 468 ? 132.700 125.706 116.701 1.00 29.62 2796 LYS C N 1
ATOM 6671 C CA . LYS A 1 468 ? 131.569 126.184 117.480 1.00 30.27 2796 LYS C CA 1
ATOM 6672 C C . LYS A 1 468 ? 130.383 125.254 117.282 1.00 31.94 2796 LYS C C 1
ATOM 6673 O O . LYS A 1 468 ? 130.158 124.743 116.182 1.00 33.38 2796 LYS C O 1
ATOM 6692 N N . LEU A 1 469 ? 129.634 125.037 118.359 1.00 35.19 2797 LEU C N 1
ATOM 6693 C CA . LEU A 1 469 ? 128.448 124.194 118.354 1.00 39.74 2797 LEU C CA 1
ATOM 6694 C C . LEU A 1 469 ? 127.222 125.041 118.651 1.00 42.15 2797 LEU C C 1
ATOM 6695 O O . LEU A 1 469 ? 127.240 125.877 119.559 1.00 36.76 2797 LEU C O 1
ATOM 6711 N N . VAL A 1 470 ? 126.160 124.825 117.882 1.00 39.65 2798 VAL C N 1
ATOM 6712 C CA . VAL A 1 470 ? 124.869 125.451 118.134 1.00 41.13 2798 VAL C CA 1
ATOM 6713 C C . VAL A 1 470 ? 123.800 124.371 118.056 1.00 36.15 2798 VAL C C 1
ATOM 6714 O O . VAL A 1 470 ? 123.664 123.699 117.026 1.00 32.87 2798 VAL C O 1
ATOM 6727 N N . ASP A 1 471 ? 123.055 124.192 119.147 1.00 42.58 2799 ASP C N 1
ATOM 6728 C CA . ASP A 1 471 ? 121.937 123.260 119.148 1.00 41.22 2799 ASP C CA 1
ATOM 6729 C C . ASP A 1 471 ? 120.756 123.780 118.344 1.00 41.52 2799 ASP C C 1
ATOM 6730 O O . ASP A 1 471 ? 119.857 123.000 118.015 1.00 46.36 2799 ASP C O 1
ATOM 6739 N N . LYS A 1 472 ? 120.738 125.072 118.030 1.00 34.88 2800 LYS C N 1
ATOM 6740 C CA . LYS A 1 472 ? 119.709 125.666 117.194 1.00 37.19 2800 LYS C CA 1
ATOM 6741 C C . LYS A 1 472 ? 120.356 126.723 116.314 1.00 38.70 2800 LYS C C 1
ATOM 6742 O O . LYS A 1 472 ? 121.430 127.245 116.621 1.00 37.66 2800 LYS C O 1
ATOM 6761 N N . SER A 1 473 ? 119.688 127.032 115.204 1.00 42.57 2801 SER C N 1
ATOM 6762 C CA . SER A 1 473 ? 120.185 128.084 114.325 1.00 40.37 2801 SER C CA 1
ATOM 6763 C C . SER A 1 473 ? 120.152 129.439 115.020 1.00 42.10 2801 SER C C 1
ATOM 6764 O O . SER A 1 473 ? 121.060 130.260 114.837 1.00 44.89 2801 SER C O 1
ATOM 6772 N N . THR A 1 474 ? 119.122 129.685 115.834 1.00 39.95 2802 THR C N 1
ATOM 6773 C CA . THR A 1 474 ? 118.992 130.974 116.505 1.00 35.90 2802 THR C CA 1
ATOM 6774 C C . THR A 1 474 ? 120.230 131.315 117.320 1.00 34.03 2802 THR C C 1
ATOM 6775 O O . THR A 1 474 ? 120.568 132.494 117.468 1.00 40.47 2802 THR C O 1
ATOM 6786 N N . GLU A 1 475 ? 120.921 130.305 117.851 1.00 33.86 2803 GLU C N 1
ATOM 6787 C CA . GLU A 1 475 ? 122.093 130.567 118.675 1.00 32.58 2803 GLU C CA 1
ATOM 6788 C C . GLU A 1 475 ? 123.162 131.343 117.921 1.00 39.29 2803 GLU C C 1
ATOM 6789 O O . GLU A 1 475 ? 123.999 131.995 118.555 1.00 38.88 2803 GLU C O 1
ATOM 6801 N N . LEU A 1 476 ? 123.159 131.290 116.587 1.00 40.11 2804 LEU C N 1
ATOM 6802 C CA . LEU A 1 476 ? 124.128 132.062 115.819 1.00 35.21 2804 LEU C CA 1
ATOM 6803 C C . LEU A 1 476 ? 124.008 133.555 116.085 1.00 32.36 2804 LEU C C 1
ATOM 6804 O O . LEU A 1 476 ? 124.992 134.283 115.919 1.00 30.29 2804 LEU C O 1
ATOM 6820 N N . ASN A 1 477 ? 122.834 134.025 116.495 1.00 37.68 2805 ASN C N 1
ATOM 6821 C CA . ASN A 1 477 ? 122.572 135.443 116.709 1.00 40.66 2805 ASN C CA 1
ATOM 6822 C C . ASN A 1 477 ? 122.428 135.767 118.193 1.00 44.39 2805 ASN C C 1
ATOM 6823 O O . ASN A 1 477 ? 121.585 136.571 118.593 1.00 43.55 2805 ASN C O 1
ATOM 6834 N N . GLU A 1 478 ? 123.254 135.138 119.023 1.00 43.97 2806 GLU C N 1
ATOM 6835 C CA . GLU A 1 478 ? 123.296 135.401 120.451 1.00 37.96 2806 GLU C CA 1
ATOM 6836 C C . GLU A 1 478 ? 124.705 135.822 120.844 1.00 40.02 2806 GLU C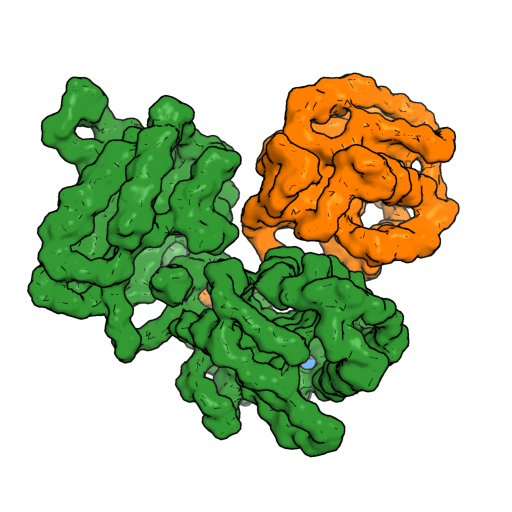 C 1
ATOM 6837 O O . GLU A 1 478 ? 125.686 135.491 120.173 1.00 42.63 2806 GLU C O 1
ATOM 6849 N N . GLU A 1 479 ? 124.794 136.556 121.950 1.00 40.00 2807 GLU C N 1
ATOM 6850 C CA . GLU A 1 479 ? 126.063 137.160 122.345 1.00 38.06 2807 GLU C CA 1
ATOM 6851 C C . GLU A 1 479 ? 127.223 136.175 122.427 1.00 37.00 2807 GLU C C 1
ATOM 6852 O O . GLU A 1 479 ? 128.318 136.523 121.956 1.00 39.03 2807 GLU C O 1
ATOM 6864 N N . PRO A 1 480 ? 127.082 134.973 122.992 1.00 32.37 2808 PRO C N 1
ATOM 6865 C CA . PRO A 1 480 ? 128.253 134.085 123.088 1.00 27.06 2808 PRO C CA 1
ATOM 6866 C C . PRO A 1 480 ? 128.884 133.757 121.747 1.00 30.25 2808 PRO C C 1
ATOM 6867 O O . PRO A 1 480 ? 130.078 133.435 121.708 1.00 27.24 2808 PRO C O 1
ATOM 6878 N N . LEU A 1 481 ? 128.130 133.822 120.649 1.00 30.57 2809 LEU C N 1
ATOM 6879 C CA . LEU A 1 481 ? 128.685 133.600 119.320 1.00 29.26 2809 LEU C CA 1
ATOM 6880 C C . LEU A 1 481 ? 128.968 134.889 118.567 1.00 30.13 2809 LEU C C 1
ATOM 6881 O O . LEU A 1 481 ? 129.927 134.940 117.790 1.00 29.03 2809 LEU C O 1
ATOM 6897 N N . MET A 1 482 ? 128.164 135.932 118.773 1.00 27.71 2810 MET C N 1
ATOM 6898 C CA . MET A 1 482 ? 128.463 137.213 118.146 1.00 17.66 2810 MET C CA 1
ATOM 6899 C C . MET A 1 482 ? 129.792 137.766 118.640 1.00 27.55 2810 MET C C 1
ATOM 6900 O O . MET A 1 482 ? 130.574 138.311 117.855 1.00 47.18 2810 MET C O 1
ATOM 6914 N N . ARG A 1 483 ? 130.063 137.642 119.941 1.00 25.86 2811 ARG C N 1
ATOM 6915 C CA . ARG A 1 483 ? 131.342 138.098 120.474 1.00 25.21 2811 ARG C CA 1
ATOM 6916 C C . ARG A 1 483 ? 132.498 137.311 119.871 1.00 30.98 2811 ARG C C 1
ATOM 6917 O O . ARG A 1 483 ? 133.542 137.883 119.535 1.00 35.83 2811 ARG C O 1
ATOM 6938 N N . PHE A 1 484 ? 132.336 135.993 119.745 1.00 30.50 2812 PHE C N 1
ATOM 6939 C CA . PHE A 1 484 ? 133.380 135.181 119.130 1.00 26.74 2812 PHE C CA 1
ATOM 6940 C C . PHE A 1 484 ? 133.628 135.614 117.694 1.00 29.36 2812 PHE C C 1
ATOM 6941 O O . PHE A 1 484 ? 134.779 135.743 117.263 1.00 37.83 2812 PHE C O 1
ATOM 6958 N N . GLY A 1 485 ? 132.558 135.845 116.936 1.00 31.32 2813 GLY C N 1
ATOM 6959 C CA . GLY A 1 485 ? 132.725 136.327 115.577 1.00 26.94 2813 GLY C CA 1
ATOM 6960 C C . GLY A 1 485 ? 133.429 137.668 115.523 1.00 23.43 2813 GLY C C 1
ATOM 6961 O O . GLY A 1 485 ? 134.300 137.891 114.680 1.00 28.92 2813 GLY C O 1
ATOM 6965 N N . ARG A 1 486 ? 133.063 138.579 116.427 1.00 33.28 2814 ARG C N 1
ATOM 6966 C CA . ARG A 1 486 ? 133.701 139.890 116.461 1.00 31.04 2814 ARG C CA 1
ATOM 6967 C C . ARG A 1 486 ? 135.190 139.769 116.743 1.00 32.76 2814 ARG C C 1
ATOM 6968 O O . ARG A 1 486 ? 136.006 140.457 116.120 1.00 34.26 2814 ARG C O 1
ATOM 6989 N N . LEU A 1 487 ? 135.563 138.911 117.689 1.00 34.92 2815 LEU C N 1
ATOM 6990 C CA . LEU A 1 487 ? 136.965 138.757 118.055 1.00 39.36 2815 LEU C CA 1
ATOM 6991 C C . LEU A 1 487 ? 137.730 137.838 117.112 1.00 32.00 2815 LEU C C 1
ATOM 6992 O O . LEU A 1 487 ? 138.952 137.723 117.247 1.00 34.41 2815 LEU C O 1
ATOM 7008 N N . LEU A 1 488 ? 137.049 137.184 116.174 1.00 34.83 2816 LEU C N 1
ATOM 7009 C CA . LEU A 1 488 ? 137.729 136.269 115.260 1.00 41.30 2816 LEU C CA 1
ATOM 7010 C C . LEU A 1 488 ? 138.956 136.873 114.587 1.00 39.77 2816 LEU C C 1
ATOM 7011 O O . LEU A 1 488 ? 139.980 136.176 114.502 1.00 37.48 2816 LEU C O 1
ATOM 7027 N N . PRO A 1 489 ? 138.937 138.114 114.094 1.00 37.96 2817 PRO C N 1
ATOM 7028 C CA . PRO A 1 489 ? 140.176 138.682 113.540 1.00 39.75 2817 PRO C CA 1
ATOM 7029 C C . PRO A 1 489 ? 141.312 138.710 114.544 1.00 44.66 2817 PRO C C 1
ATOM 7030 O O . PRO A 1 489 ? 142.483 138.648 114.150 1.00 40.97 2817 PRO C O 1
ATOM 7041 N N . SER A 1 490 ? 140.999 138.808 115.838 1.00 48.78 2818 SER C N 1
ATOM 7042 C CA . SER A 1 490 ? 142.042 138.849 116.856 1.00 43.94 2818 SER C CA 1
ATOM 7043 C C . SER A 1 490 ? 142.694 137.484 117.044 1.00 45.09 2818 SER C C 1
ATOM 7044 O O . SER A 1 490 ? 143.921 137.387 117.155 1.00 47.50 2818 SER C O 1
ATOM 7052 N N . PHE A 1 491 ? 141.893 136.416 117.084 1.00 42.62 2819 PHE C N 1
ATOM 7053 C CA . PHE A 1 491 ? 142.439 135.082 117.312 1.00 41.95 2819 PHE C CA 1
ATOM 7054 C C . PHE A 1 491 ? 143.270 134.570 116.146 1.00 43.99 2819 PHE C C 1
ATOM 7055 O O . PHE A 1 491 ? 143.957 133.555 116.301 1.00 45.12 2819 PHE C O 1
ATOM 7072 N N . VAL A 1 492 ? 143.225 135.230 114.993 1.00 46.06 2820 VAL C N 1
ATOM 7073 C CA . VAL A 1 492 ? 143.996 134.801 113.834 1.00 45.29 2820 VAL C CA 1
ATOM 7074 C C . VAL A 1 492 ? 145.201 135.712 113.634 1.00 50.26 2820 VAL C C 1
ATOM 7075 O O . VAL A 1 492 ? 146.286 135.259 113.274 1.00 50.49 2820 VAL C O 1
ATOM 7089 N N . ASP B 2 43 ? 113.111 143.329 116.678 1.00 96.37 586 ASP B N 1
ATOM 7090 C CA . ASP B 2 43 ? 113.345 143.122 118.102 1.00 100.81 586 ASP B CA 1
ATOM 7091 C C . ASP B 2 43 ? 114.407 144.095 118.621 1.00 100.36 586 ASP B C 1
ATOM 7092 O O . ASP B 2 43 ? 115.491 144.190 118.044 1.00 98.77 586 ASP B O 1
ATOM 7100 N N . PRO B 2 44 ? 114.107 144.818 119.703 1.00 86.99 587 PRO B N 1
ATOM 7101 C CA . PRO B 2 44 ? 115.079 145.788 120.221 1.00 86.67 587 PRO B CA 1
ATOM 7102 C C . PRO B 2 44 ? 116.375 145.116 120.647 1.00 87.07 587 PRO B C 1
ATOM 7103 O O . PRO B 2 44 ? 116.392 143.960 121.075 1.00 88.12 587 PRO B O 1
ATOM 7114 N N . GLY B 2 45 ? 117.474 145.861 120.519 1.00 83.28 588 GLY B N 1
ATOM 7115 C CA . GLY B 2 45 ? 118.752 145.354 120.992 1.00 82.75 588 GLY B CA 1
ATOM 7116 C C . GLY B 2 45 ? 118.727 145.030 122.473 1.00 80.94 588 GLY B C 1
ATOM 7117 O O . GLY B 2 45 ? 119.246 143.997 122.902 1.00 80.80 588 GLY B O 1
ATOM 7121 N N . LEU B 2 46 ? 118.126 145.908 123.272 1.00 69.82 589 LEU B N 1
ATOM 7122 C CA . LEU B 2 46 ? 117.885 145.652 124.683 1.00 70.52 589 LEU B CA 1
ATOM 7123 C C . LEU B 2 46 ? 116.432 145.980 124.994 1.00 73.11 589 LEU B C 1
ATOM 7124 O O . LEU B 2 46 ? 115.844 146.889 124.402 1.00 72.48 589 LEU B O 1
ATOM 7140 N N . THR B 2 47 ? 115.858 145.234 125.930 1.00 74.83 590 THR B N 1
ATOM 7141 C CA . THR B 2 47 ? 114.436 145.305 126.236 1.00 71.06 590 THR B CA 1
ATOM 7142 C C . THR B 2 47 ? 114.242 145.624 127.717 1.00 71.23 590 THR B C 1
ATOM 7143 O O . THR B 2 47 ? 115.190 145.956 128.434 1.00 76.88 590 THR B O 1
ATOM 7154 N N . GLU B 2 48 ? 112.992 145.525 128.171 1.00 73.95 591 GLU B N 1
ATOM 7155 C CA . GLU B 2 48 ? 112.689 145.854 129.559 1.00 72.93 591 GLU B CA 1
ATOM 7156 C C . GLU B 2 48 ? 113.485 144.980 130.519 1.00 70.53 591 GLU B C 1
ATOM 7157 O O . GLU B 2 48 ? 113.940 145.456 131.563 1.00 73.28 591 GLU B O 1
ATOM 7169 N N . CYS B 2 49 ? 113.681 143.704 130.178 1.00 71.93 592 CYS B N 1
ATOM 7170 C CA . CYS B 2 49 ? 114.456 142.823 131.046 1.00 74.28 592 CYS B CA 1
ATOM 7171 C C . CYS B 2 49 ? 115.942 143.156 131.003 1.00 75.02 592 CYS B C 1
ATOM 7172 O O . CYS B 2 49 ? 116.639 143.024 132.018 1.00 82.26 592 CYS B O 1
ATOM 7179 N N . ASP B 2 50 ? 116.447 143.586 129.846 1.00 66.48 593 ASP B N 1
ATOM 7180 C CA . ASP B 2 50 ? 117.859 143.935 129.749 1.00 64.42 593 ASP B CA 1
ATOM 7181 C C . ASP B 2 50 ? 118.178 145.160 130.596 1.00 61.25 593 ASP B C 1
ATOM 7182 O O . ASP B 2 50 ? 119.165 145.171 131.338 1.00 69.83 593 ASP B O 1
ATOM 7191 N N . VAL B 2 51 ? 117.342 146.198 130.517 1.00 48.85 594 VAL B N 1
ATOM 7192 C CA . VAL B 2 51 ? 117.504 147.338 131.417 1.00 53.80 594 VAL B CA 1
ATOM 7193 C C . VAL B 2 51 ? 117.257 146.909 132.854 1.00 63.45 594 VAL B C 1
ATOM 7194 O O . VAL B 2 51 ? 117.889 147.424 133.785 1.00 57.62 594 VAL B O 1
ATOM 7207 N N . MET B 2 52 ? 116.327 145.976 133.060 1.00 78.81 595 MET B N 1
ATOM 7208 C CA . MET B 2 52 ? 116.070 145.438 134.389 1.00 70.50 595 MET B CA 1
ATOM 7209 C C . MET B 2 52 ? 117.375 144.986 135.032 1.00 64.30 595 MET B C 1
ATOM 7210 O O . MET B 2 52 ? 117.760 145.461 136.108 1.00 75.83 595 MET B O 1
ATOM 7224 N N . THR B 2 53 ? 118.084 144.082 134.354 1.00 47.44 596 THR B N 1
ATOM 7225 C CA . THR B 2 53 ? 119.321 143.538 134.906 1.00 56.34 596 THR B CA 1
ATOM 7226 C C . THR B 2 53 ? 120.450 144.564 134.881 1.00 64.20 596 THR B C 1
ATOM 7227 O O . THR B 2 53 ? 121.300 144.557 135.777 1.00 68.68 596 THR B O 1
ATOM 7238 N N . TYR B 2 54 ? 120.486 145.452 133.883 1.00 62.69 597 TYR B N 1
ATOM 7239 C CA . TYR B 2 54 ? 121.468 146.532 133.902 1.00 55.21 597 TYR B CA 1
ATOM 7240 C C . TYR B 2 54 ? 121.378 147.319 135.200 1.00 57.32 597 TYR B C 1
ATOM 7241 O O . TYR B 2 54 ? 122.384 147.525 135.889 1.00 59.62 597 TYR B O 1
ATOM 7259 N N . VAL B 2 55 ? 120.173 147.772 135.546 1.00 60.65 598 VAL B N 1
ATOM 7260 C CA . VAL B 2 55 ? 119.993 148.555 136.763 1.00 59.50 598 VAL B CA 1
ATOM 7261 C C . VAL B 2 55 ? 120.290 147.703 137.990 1.00 58.16 598 VAL B C 1
ATOM 7262 O O . VAL B 2 55 ? 120.986 148.139 138.914 1.00 59.98 598 VAL B O 1
ATOM 7275 N N . ARG B 2 56 ? 119.775 146.471 138.019 1.00 63.09 599 ARG B N 1
ATOM 7276 C CA . ARG B 2 56 ? 120.010 145.615 139.175 1.00 57.09 599 ARG B CA 1
ATOM 7277 C C . ARG B 2 56 ? 121.484 145.280 139.359 1.00 67.11 599 ARG B C 1
ATOM 7278 O O . ARG B 2 56 ? 121.881 144.882 140.459 1.00 73.70 599 ARG B O 1
ATOM 7299 N N . GLU B 2 57 ? 122.301 145.424 138.315 1.00 67.11 600 GLU B N 1
ATOM 7300 C CA . GLU B 2 57 ? 123.718 145.089 138.381 1.00 59.24 600 GLU B CA 1
ATOM 7301 C C . GLU B 2 57 ? 124.584 146.299 138.715 1.00 62.91 600 GLU B C 1
ATOM 7302 O O . GLU B 2 57 ? 125.405 146.245 139.636 1.00 70.89 600 GLU B O 1
ATOM 7314 N N . THR B 2 58 ? 124.418 147.399 137.975 1.00 54.42 601 THR B N 1
ATOM 7315 C CA . THR B 2 58 ? 125.312 148.538 138.142 1.00 55.78 601 THR B CA 1
ATOM 7316 C C . THR B 2 58 ? 125.009 149.326 139.411 1.00 56.98 601 THR B C 1
ATOM 7317 O O . THR B 2 58 ? 125.929 149.882 140.022 1.00 55.72 601 THR B O 1
ATOM 7328 N N . CYS B 2 59 ? 123.743 149.385 139.830 1.00 63.96 602 CYS B N 1
ATOM 7329 C CA . CYS B 2 59 ? 123.340 150.253 140.930 1.00 60.70 602 CYS B CA 1
ATOM 7330 C C . CYS B 2 59 ? 123.174 149.493 142.241 1.00 62.08 602 CYS B C 1
ATOM 7331 O O . CYS B 2 59 ? 123.833 149.822 143.232 1.00 67.06 602 CYS B O 1
ATOM 7338 N N . GLY B 2 60 ? 122.308 148.492 142.270 1.00 56.39 603 GLY B N 1
ATOM 7339 C CA . GLY B 2 60 ? 122.084 147.722 143.477 1.00 61.18 603 GLY B CA 1
ATOM 7340 C C . GLY B 2 60 ? 120.676 147.165 143.506 1.00 64.00 603 GLY B C 1
ATOM 7341 O O . GLY B 2 60 ? 120.006 147.092 142.480 1.00 62.75 603 GLY B O 1
ATOM 7345 N N . CYS B 2 61 ? 120.247 146.787 144.710 1.00 74.51 604 CYS B N 1
ATOM 7346 C CA . CYS B 2 61 ? 119.019 146.031 144.903 1.00 70.87 604 CYS B CA 1
ATOM 7347 C C . CYS B 2 61 ? 118.269 146.599 146.101 1.00 72.32 604 CYS B C 1
ATOM 7348 O O . CYS B 2 61 ? 118.641 147.634 146.660 1.00 75.27 604 CYS B O 1
ATOM 7355 N N . CYS B 2 62 ? 117.208 145.904 146.501 1.00 93.95 605 CYS B N 1
ATOM 7356 C CA . CYS B 2 62 ? 116.383 146.299 147.640 1.00 98.02 605 CYS B CA 1
ATOM 7357 C C . CYS B 2 62 ? 115.705 145.050 148.195 1.00 101.34 605 CYS B C 1
ATOM 7358 O O . CYS B 2 62 ? 116.007 143.924 147.786 1.00 99.28 605 CYS B O 1
ATOM 7365 N N . ASP B 2 63 ? 114.789 145.252 149.138 1.00 109.61 606 ASP B N 1
ATOM 7366 C CA . ASP B 2 63 ? 113.986 144.167 149.682 1.00 108.15 606 ASP B CA 1
ATOM 7367 C C . ASP B 2 63 ? 114.860 143.135 150.385 1.00 108.26 606 ASP B C 1
ATOM 7368 O O . ASP B 2 63 ? 114.779 142.966 151.602 1.00 108.92 606 ASP B O 1
ATOM 7377 N N . PRO B 2 271 ? 115.120 138.613 147.979 1.00 96.79 814 PRO B N 1
ATOM 7378 C CA . PRO B 2 271 ? 115.054 139.775 147.089 1.00 100.22 814 PRO B CA 1
ATOM 7379 C C . PRO B 2 271 ? 114.131 139.550 145.895 1.00 100.60 814 PRO B C 1
ATOM 7380 O O . PRO B 2 271 ? 114.111 138.456 145.330 1.00 97.60 814 PRO B O 1
ATOM 7391 N N . ASP B 2 272 ? 113.376 140.581 145.522 1.00 104.98 815 ASP B N 1
ATOM 7392 C CA . ASP B 2 272 ? 112.457 140.465 144.398 1.00 104.44 815 ASP B CA 1
ATOM 7393 C C . ASP B 2 272 ? 113.208 140.063 143.136 1.00 102.80 815 ASP B C 1
ATOM 7394 O O . ASP B 2 272 ? 114.294 140.573 142.849 1.00 102.07 815 ASP B O 1
ATOM 7403 N N . LEU B 2 273 ? 112.619 139.136 142.378 1.00 99.48 816 LEU B N 1
ATOM 7404 C CA . LEU B 2 273 ? 113.230 138.578 141.172 1.00 102.33 816 LEU B CA 1
ATOM 7405 C C . LEU B 2 273 ? 112.333 138.869 139.975 1.00 103.08 816 LEU B C 1
ATOM 7406 O O . LEU B 2 273 ? 111.391 138.110 139.696 1.00 102.82 816 LEU B O 1
ATOM 7422 N N . PRO B 2 274 ? 112.582 139.951 139.241 1.00 97.27 817 PRO B N 1
ATOM 7423 C CA . PRO B 2 274 ? 111.868 140.175 137.982 1.00 97.85 817 PRO B CA 1
ATOM 7424 C C . PRO B 2 274 ? 112.570 139.511 136.809 1.00 97.57 817 PRO B C 1
ATOM 7425 O O . PRO B 2 274 ? 113.797 139.406 136.753 1.00 94.38 817 PRO B O 1
ATOM 7436 N N . CYS B 2 275 ? 111.758 139.055 135.855 1.00 107.18 818 CYS B N 1
ATOM 7437 C CA . CYS B 2 275 ? 112.273 138.335 134.696 1.00 107.38 818 CYS B CA 1
ATOM 7438 C C . CYS B 2 275 ? 112.947 137.043 135.138 1.00 108.78 818 CYS B C 1
ATOM 7439 O O . CYS B 2 275 ? 112.813 136.634 136.296 1.00 109.34 818 CYS B O 1
ATOM 7446 N N . GLN B 2 276 ? 113.673 136.392 134.227 1.00 107.05 819 GLN B N 1
ATOM 7447 C CA . GLN B 2 276 ? 114.325 135.120 134.538 1.00 107.76 819 GLN B CA 1
ATOM 7448 C C . GLN B 2 276 ? 115.621 135.046 133.734 1.00 104.08 819 GLN B C 1
ATOM 7449 O O . GLN B 2 276 ? 115.590 134.796 132.526 1.00 102.98 819 GLN B O 1
ATOM 7463 N N . THR B 2 277 ? 116.749 135.261 134.413 1.00 100.11 820 THR B N 1
ATOM 7464 C CA . THR B 2 277 ? 118.065 135.170 133.780 1.00 100.63 820 THR B CA 1
ATOM 7465 C C . THR B 2 277 ? 119.063 134.789 134.872 1.00 101.78 820 THR B C 1
ATOM 7466 O O . THR B 2 277 ? 119.504 135.653 135.636 1.00 103.14 820 THR B O 1
ATOM 7477 N N . GLU B 2 278 ? 119.410 133.505 134.940 1.00 92.90 821 GLU B N 1
ATOM 7478 C CA . GLU B 2 278 ? 120.303 133.002 135.975 1.00 94.06 821 GLU B CA 1
ATOM 7479 C C . GLU B 2 278 ? 121.191 131.902 135.412 1.00 93.17 821 GLU B C 1
ATOM 7480 O O . GLU B 2 278 ? 120.723 131.036 134.667 1.00 89.31 821 GLU B O 1
ATOM 7492 N N . LEU B 2 279 ? 122.474 131.943 135.777 1.00 73.33 822 LEU B N 1
ATOM 7493 C CA . LEU B 2 279 ? 123.428 130.873 135.482 1.00 67.85 822 LEU B CA 1
ATOM 7494 C C . LEU B 2 279 ? 123.497 130.602 133.975 1.00 66.07 822 LEU B C 1
ATOM 7495 O O . LEU B 2 279 ? 123.083 129.557 133.471 1.00 68.49 822 LEU B O 1
ATOM 7511 N N . SER B 2 280 ? 124.038 131.593 133.268 1.00 57.57 823 SER B N 1
ATOM 7512 C CA . SER B 2 280 ? 124.146 131.550 131.814 1.00 62.57 823 SER B CA 1
ATOM 7513 C C . SER B 2 280 ? 124.829 130.285 131.305 1.00 65.47 823 SER B C 1
ATOM 7514 O O . SER B 2 280 ? 124.730 129.970 130.115 1.00 68.02 823 SER B O 1
ATOM 7522 N N . VAL B 2 281 ? 125.517 129.556 132.188 1.00 54.26 824 VAL B N 1
ATOM 7523 C CA . VAL B 2 281 ? 126.277 128.360 131.827 1.00 54.40 824 VAL B CA 1
ATOM 7524 C C . VAL B 2 281 ? 127.015 128.624 130.519 1.00 57.45 824 VAL B C 1
ATOM 7525 O O . VAL B 2 281 ? 127.448 129.753 130.263 1.00 64.28 824 VAL B O 1
ATOM 7538 N N . ALA B 2 282 ? 127.173 127.598 129.684 1.00 56.19 825 ALA B N 1
ATOM 7539 C CA . ALA B 2 282 ? 127.895 127.768 128.431 1.00 51.93 825 ALA B CA 1
ATOM 7540 C C . ALA B 2 282 ? 127.666 126.586 127.501 1.00 58.40 825 ALA B C 1
ATOM 7541 O O . ALA B 2 282 ? 127.788 125.430 127.921 1.00 65.29 825 ALA B O 1
ATOM 7548 N N . GLN B 2 283 ? 127.332 126.858 126.241 1.00 59.20 826 GLN B N 1
ATOM 7549 C CA . GLN B 2 283 ? 127.210 125.789 125.262 1.00 57.04 826 GLN B CA 1
ATOM 7550 C C . GLN B 2 283 ? 128.490 124.970 125.245 1.00 58.78 826 GLN B C 1
ATOM 7551 O O . GLN B 2 283 ? 129.575 125.493 124.978 1.00 56.15 826 GLN B O 1
ATOM 7565 N N . CYS B 2 284 ? 128.359 123.682 125.536 1.00 59.67 827 CYS B N 1
ATOM 7566 C CA . CYS B 2 284 ? 129.517 122.865 125.863 1.00 59.51 827 CYS B CA 1
ATOM 7567 C C . CYS B 2 284 ? 130.396 122.628 124.647 1.00 55.78 827 CYS B C 1
ATOM 7568 O O . CYS B 2 284 ? 129.911 122.264 123.571 1.00 53.82 827 CYS B O 1
ATOM 7575 N N . THR B 2 285 ? 131.696 122.839 124.829 1.00 56.51 828 THR B N 1
ATOM 7576 C CA . THR B 2 285 ? 132.695 122.380 123.878 1.00 52.79 828 THR B CA 1
ATOM 7577 C C . THR B 2 285 ? 132.953 120.905 124.143 1.00 54.18 828 THR B C 1
ATOM 7578 O O . THR B 2 285 ? 132.219 120.274 124.910 1.00 55.76 828 THR B O 1
ATOM 7589 N N . GLN B 2 286 ? 133.994 120.345 123.531 1.00 56.83 829 GLN B N 1
ATOM 7590 C CA . GLN B 2 286 ? 134.351 118.949 123.746 1.00 60.16 829 GLN B CA 1
ATOM 7591 C C . GLN B 2 286 ? 135.190 118.757 125.004 1.00 61.06 829 GLN B C 1
ATOM 7592 O O . GLN B 2 286 ? 135.991 117.816 125.078 1.00 62.09 829 GLN B O 1
ATOM 7606 N N . ARG B 2 287 ? 135.025 119.627 125.998 1.00 62.61 830 ARG B N 1
ATOM 7607 C CA . ARG B 2 287 ? 135.815 119.539 127.213 1.00 61.68 830 ARG B CA 1
ATOM 7608 C C . ARG B 2 287 ? 135.572 118.197 127.903 1.00 55.77 830 ARG B C 1
ATOM 7609 O O . ARG B 2 287 ? 134.469 117.646 127.836 1.00 64.40 830 ARG B O 1
ATOM 7630 N N . PRO B 2 288 ? 136.586 117.647 128.576 1.00 53.84 831 PRO B N 1
ATOM 7631 C CA . PRO B 2 288 ? 136.450 116.313 129.180 1.00 54.33 831 PRO B CA 1
ATOM 7632 C C . PRO B 2 288 ? 135.644 116.378 130.469 1.00 53.23 831 PRO B C 1
ATOM 7633 O O . PRO B 2 288 ? 136.014 117.083 131.410 1.00 60.71 831 PRO B O 1
ATOM 7644 N N . VAL B 2 289 ? 134.537 115.641 130.508 1.00 46.44 832 VAL B N 1
ATOM 7645 C CA . VAL B 2 289 ? 133.666 115.579 131.677 1.00 40.95 832 VAL B CA 1
ATOM 7646 C C . VAL B 2 289 ? 133.278 114.127 131.907 1.00 43.92 832 VAL B C 1
ATOM 7647 O O . VAL B 2 289 ? 132.860 113.437 130.973 1.00 57.54 832 VAL B O 1
ATOM 7660 N N . ASP B 2 290 ? 133.411 113.666 133.147 1.00 42.33 833 ASP B N 1
ATOM 7661 C CA . ASP B 2 290 ? 133.027 112.316 133.538 1.00 37.64 833 ASP B CA 1
ATOM 7662 C C . ASP B 2 290 ? 131.772 112.405 134.392 1.00 47.70 833 ASP B C 1
ATOM 7663 O O . ASP B 2 290 ? 131.794 113.008 135.470 1.00 57.12 833 ASP B O 1
ATOM 7672 N N . ILE B 2 291 ? 130.687 111.804 133.913 1.00 41.10 834 ILE B N 1
ATOM 7673 C CA . ILE B 2 291 ? 129.376 111.916 134.541 1.00 42.52 834 ILE B CA 1
ATOM 7674 C C . ILE B 2 291 ? 129.030 110.571 135.161 1.00 40.66 834 ILE B C 1
ATOM 7675 O O . ILE B 2 291 ? 128.974 109.552 134.462 1.00 48.79 834 ILE B O 1
ATOM 7691 N N . VAL B 2 292 ? 128.789 110.570 136.468 1.00 30.11 835 VAL B N 1
ATOM 7692 C CA . VAL B 2 292 ? 128.423 109.371 137.213 1.00 32.10 835 VAL B CA 1
ATOM 7693 C C . VAL B 2 292 ? 126.964 109.507 137.622 1.00 40.72 835 VAL B C 1
ATOM 7694 O O . VAL B 2 292 ? 126.584 110.488 138.273 1.00 41.27 835 VAL B O 1
ATOM 7707 N N . PHE B 2 293 ? 126.147 108.529 137.237 1.00 49.78 836 PHE B N 1
ATOM 7708 C CA . PHE B 2 293 ? 124.739 108.509 137.603 1.00 43.38 836 PHE B CA 1
ATOM 7709 C C . PHE B 2 293 ? 124.523 107.585 138.791 1.00 48.78 836 PHE B C 1
ATOM 7710 O O . PHE B 2 293 ? 125.029 106.460 138.819 1.00 59.52 836 PHE B O 1
ATOM 7727 N N . LEU B 2 294 ? 123.767 108.068 139.772 1.00 45.31 837 LEU B N 1
ATOM 7728 C CA . LEU B 2 294 ? 123.474 107.312 140.982 1.00 49.62 837 LEU B CA 1
ATOM 7729 C C . LEU B 2 294 ? 121.966 107.174 141.111 1.00 51.60 837 LEU B C 1
ATOM 7730 O O . LEU B 2 294 ? 121.249 108.179 141.144 1.00 55.01 837 LEU B O 1
ATOM 7746 N N . LEU B 2 295 ? 121.492 105.935 141.189 1.00 48.59 838 LEU B N 1
ATOM 7747 C CA . LEU B 2 295 ? 120.075 105.620 141.121 1.00 49.14 838 LEU B CA 1
ATOM 7748 C C . LEU B 2 295 ? 119.580 105.089 142.460 1.00 64.44 838 LEU B C 1
ATOM 7749 O O . LEU B 2 295 ? 120.307 104.402 143.183 1.00 68.38 838 LEU B O 1
ATOM 7765 N N . ASP B 2 296 ? 118.330 105.414 142.780 1.00 68.06 839 ASP B N 1
ATOM 7766 C CA . ASP B 2 296 ? 117.718 104.983 144.030 1.00 70.75 839 ASP B CA 1
ATOM 7767 C C . ASP B 2 296 ? 117.299 103.522 143.929 1.00 75.91 839 ASP B C 1
ATOM 7768 O O . ASP B 2 296 ? 116.458 103.165 143.097 1.00 74.82 839 ASP B O 1
ATOM 7777 N N . GLY B 2 297 ? 117.881 102.680 144.775 1.00 80.87 840 GLY B N 1
ATOM 7778 C CA . GLY B 2 297 ? 117.420 101.321 144.946 1.00 79.00 840 GLY B CA 1
ATOM 7779 C C . GLY B 2 297 ? 116.290 101.185 145.941 1.00 74.29 840 GLY B C 1
ATOM 7780 O O . GLY B 2 297 ? 115.843 100.066 146.210 1.00 73.87 840 GLY B O 1
ATOM 7784 N N . SER B 2 298 ? 115.805 102.299 146.483 1.00 76.03 841 SER B N 1
ATOM 7785 C CA . SER B 2 298 ? 114.815 102.272 147.547 1.00 79.84 841 SER B CA 1
ATOM 7786 C C . SER B 2 298 ? 113.500 101.673 147.057 1.00 77.01 841 SER B C 1
ATOM 7787 O O . SER B 2 298 ? 113.147 101.746 145.877 1.00 78.52 841 SER B O 1
ATOM 7795 N N . GLU B 2 299 ? 112.772 101.069 147.998 1.00 79.97 842 GLU B N 1
ATOM 7796 C CA . GLU B 2 299 ? 111.483 100.467 147.673 1.00 78.96 842 GLU B CA 1
ATOM 7797 C C . GLU B 2 299 ? 110.546 101.483 147.032 1.00 77.08 842 GLU B C 1
ATOM 7798 O O . GLU B 2 299 ? 109.718 101.128 146.185 1.00 75.12 842 GLU B O 1
ATOM 7810 N N . ARG B 2 300 ? 110.661 102.753 147.424 1.00 80.47 843 ARG B N 1
ATOM 7811 C CA . ARG B 2 300 ? 109.735 103.766 146.928 1.00 82.74 843 ARG B CA 1
ATOM 7812 C C . ARG B 2 300 ? 109.881 103.989 145.428 1.00 82.26 843 ARG B C 1
ATOM 7813 O O . ARG B 2 300 ? 108.901 104.332 144.758 1.00 86.09 843 ARG B O 1
ATOM 7834 N N . LEU B 2 301 ? 111.086 103.810 144.882 1.00 72.27 844 LEU B N 1
ATOM 7835 C CA . LEU B 2 301 ? 111.310 104.145 143.479 1.00 72.33 844 LEU B CA 1
ATOM 7836 C C . LEU B 2 301 ? 110.383 103.347 142.569 1.00 71.02 844 LEU B C 1
ATOM 7837 O O . LEU B 2 301 ? 109.666 103.920 141.742 1.00 74.71 844 LEU B O 1
ATOM 7853 N N . GLY B 2 302 ? 110.365 102.028 142.721 1.00 62.95 845 GLY B N 1
ATOM 7854 C CA . GLY B 2 302 ? 109.447 101.196 141.965 1.00 67.84 845 GLY B CA 1
ATOM 7855 C C . GLY B 2 302 ? 110.052 100.648 140.686 1.00 70.52 845 GLY B C 1
ATOM 7856 O O . GLY B 2 302 ? 111.254 100.747 140.427 1.00 77.66 845 GLY B O 1
ATOM 7860 N N . GLU B 2 303 ? 109.181 100.065 139.863 1.00 65.92 846 GLU B N 1
ATOM 7861 C CA . GLU B 2 303 ? 109.593 99.341 138.665 1.00 68.88 846 GLU B CA 1
ATOM 7862 C C . GLU B 2 303 ? 109.489 100.178 137.399 1.00 71.00 846 GLU B C 1
ATOM 7863 O O . GLU B 2 303 ? 110.486 100.347 136.691 1.00 71.30 846 GLU B O 1
ATOM 7875 N N . GLN B 2 304 ? 108.305 100.707 137.086 1.00 70.42 847 GLN B N 1
ATOM 7876 C CA . GLN B 2 304 ? 108.181 101.559 135.908 1.00 71.81 847 GLN B CA 1
ATOM 7877 C C . GLN B 2 304 ? 108.981 102.844 136.070 1.00 72.39 847 GLN B C 1
ATOM 7878 O O . GLN B 2 304 ? 109.477 103.393 135.080 1.00 73.76 847 GLN B O 1
ATOM 7892 N N . ASN B 2 305 ? 109.111 103.337 137.303 1.00 61.09 848 ASN B N 1
ATOM 7893 C CA . ASN B 2 305 ? 110.003 104.462 137.556 1.00 58.85 848 ASN B CA 1
ATOM 7894 C C . ASN B 2 305 ? 111.438 104.108 137.197 1.00 64.14 848 ASN B C 1
ATOM 7895 O O . ASN B 2 305 ? 112.164 104.924 136.615 1.00 73.52 848 ASN B O 1
ATOM 7906 N N . PHE B 2 306 ? 111.870 102.896 137.548 1.00 50.97 849 PHE B N 1
ATOM 7907 C CA . PHE B 2 306 ? 113.197 102.451 137.148 1.00 48.45 849 PHE B CA 1
ATOM 7908 C C . PHE B 2 306 ? 113.317 102.415 135.632 1.00 60.32 849 PHE B C 1
ATOM 7909 O O . PHE B 2 306 ? 114.360 102.770 135.077 1.00 61.84 849 PHE B O 1
ATOM 7926 N N . HIS B 2 307 ? 112.253 101.995 134.941 1.00 69.41 850 HIS B N 1
ATOM 7927 C CA . HIS B 2 307 ? 112.286 101.967 133.482 1.00 65.79 850 HIS B CA 1
ATOM 7928 C C . HIS B 2 307 ? 112.423 103.371 132.905 1.00 57.58 850 HIS B C 1
ATOM 7929 O O . HIS B 2 307 ? 113.193 103.592 131.964 1.00 63.12 850 HIS B O 1
ATOM 7943 N N . LYS B 2 308 ? 111.679 104.335 133.453 1.00 44.35 851 LYS B N 1
ATOM 7944 C CA . LYS B 2 308 ? 111.782 105.708 132.970 1.00 45.05 851 LYS B CA 1
ATOM 7945 C C . LYS B 2 308 ? 113.172 106.276 133.229 1.00 58.59 851 LYS B C 1
ATOM 7946 O O . LYS B 2 308 ? 113.734 106.977 132.378 1.00 70.77 851 LYS B O 1
ATOM 7965 N N . ALA B 2 309 ? 113.742 105.988 134.401 1.00 59.15 852 ALA B N 1
ATOM 7966 C CA . ALA B 2 309 ? 115.098 106.444 134.690 1.00 55.97 852 ALA B CA 1
ATOM 7967 C C . ALA B 2 309 ? 116.103 105.799 133.746 1.00 52.04 852 ALA B C 1
ATOM 7968 O O . ALA B 2 309 ? 117.059 106.447 133.306 1.00 54.58 852 ALA B O 1
ATOM 7975 N N . ARG B 2 310 ? 115.909 104.518 133.432 1.00 50.03 853 ARG B N 1
ATOM 7976 C CA . ARG B 2 310 ? 116.769 103.849 132.464 1.00 51.98 853 ARG B CA 1
ATOM 7977 C C . ARG B 2 310 ? 116.687 104.531 131.107 1.00 61.53 853 ARG B C 1
ATOM 7978 O O . ARG B 2 310 ? 117.711 104.764 130.450 1.00 65.56 853 ARG B O 1
ATOM 7999 N N . ARG B 2 311 ? 115.468 104.854 130.671 1.00 59.72 854 ARG B N 1
ATOM 8000 C CA . ARG B 2 311 ? 115.294 105.551 129.403 1.00 54.57 854 ARG B CA 1
ATOM 8001 C C . ARG B 2 311 ? 116.012 106.892 129.423 1.00 53.52 854 ARG B C 1
ATOM 8002 O O . ARG B 2 311 ? 116.690 107.257 128.458 1.00 65.01 854 ARG B O 1
ATOM 8023 N N . PHE B 2 312 ? 115.890 107.631 130.526 1.00 42.18 855 PHE B N 1
ATOM 8024 C CA . PHE B 2 312 ? 116.563 108.922 130.625 1.00 45.14 855 PHE B CA 1
ATOM 8025 C C . PHE B 2 312 ? 118.076 108.767 130.545 1.00 52.03 855 PHE B C 1
ATOM 8026 O O . PHE B 2 312 ? 118.751 109.521 129.834 1.00 69.72 855 PHE B O 1
ATOM 8043 N N . VAL B 2 313 ? 118.631 107.806 131.287 1.00 52.60 856 VAL B N 1
ATOM 8044 C CA . VAL B 2 313 ? 120.082 107.638 131.307 1.00 47.51 856 VAL B CA 1
ATOM 8045 C C . VAL B 2 313 ? 120.591 107.259 129.926 1.00 42.72 856 VAL B C 1
ATOM 8046 O O . VAL B 2 313 ? 121.594 107.804 129.448 1.00 48.49 856 VAL B O 1
ATOM 8059 N N . GLU B 2 314 ? 119.917 106.319 129.258 1.00 52.71 857 GLU B N 1
ATOM 8060 C CA . GLU B 2 314 ? 120.353 105.950 127.915 1.00 57.08 857 GLU B CA 1
ATOM 8061 C C . GLU B 2 314 ? 120.229 107.132 126.963 1.00 52.93 857 GLU B C 1
ATOM 8062 O O . GLU B 2 314 ? 121.103 107.349 126.115 1.00 58.84 857 GLU B O 1
ATOM 8074 N N . GLN B 2 315 ? 119.161 107.922 127.097 1.00 44.19 858 GLN B N 1
ATOM 8075 C CA . GLN B 2 315 ? 118.984 109.067 126.215 1.00 42.23 858 GLN B CA 1
ATOM 8076 C C . GLN B 2 315 ? 120.108 110.079 126.391 1.00 43.53 858 GLN B C 1
ATOM 8077 O O . GLN B 2 315 ? 120.644 110.594 125.404 1.00 61.63 858 GLN B O 1
ATOM 8091 N N . VAL B 2 316 ? 120.481 110.384 127.636 1.00 36.70 859 VAL B N 1
ATOM 8092 C CA . VAL B 2 316 ? 121.538 111.373 127.840 1.00 36.42 859 VAL B CA 1
ATOM 8093 C C . VAL B 2 316 ? 122.877 110.815 127.376 1.00 47.09 859 VAL B C 1
ATOM 8094 O O . VAL B 2 316 ? 123.678 111.526 126.758 1.00 54.90 859 VAL B O 1
ATOM 8107 N N . ALA B 2 317 ? 123.145 109.538 127.658 1.00 60.30 860 ALA B N 1
ATOM 8108 C CA . ALA B 2 317 ? 124.390 108.942 127.191 1.00 54.89 860 ALA B CA 1
ATOM 8109 C C . ALA B 2 317 ? 124.476 108.988 125.673 1.00 52.29 860 ALA B C 1
ATOM 8110 O O . ALA B 2 317 ? 125.560 109.173 125.109 1.00 58.31 860 ALA B O 1
ATOM 8117 N N . ARG B 2 318 ? 123.340 108.819 124.993 1.00 53.43 861 ARG B N 1
ATOM 8118 C CA . ARG B 2 318 ? 123.324 108.915 123.537 1.00 52.73 861 ARG B CA 1
ATOM 8119 C C . ARG B 2 318 ? 123.566 110.347 123.077 1.00 53.41 861 ARG B C 1
ATOM 8120 O O . ARG B 2 318 ? 124.394 110.596 122.193 1.00 64.08 861 ARG B O 1
ATOM 8141 N N . ARG B 2 319 ? 122.850 111.304 123.670 1.00 46.15 862 ARG B N 1
ATOM 8142 C CA . ARG B 2 319 ? 122.893 112.677 123.177 1.00 43.28 862 ARG B CA 1
ATOM 8143 C C . ARG B 2 319 ? 124.284 113.278 123.324 1.00 40.23 862 ARG B C 1
ATOM 8144 O O . ARG B 2 319 ? 124.774 113.955 122.413 1.00 44.99 862 ARG B O 1
ATOM 8165 N N . LEU B 2 320 ? 124.931 113.052 124.462 1.00 37.68 863 LEU B N 1
ATOM 8166 C CA . LEU B 2 320 ? 126.242 113.638 124.694 1.00 47.23 863 LEU B CA 1
ATOM 8167 C C . LEU B 2 320 ? 127.276 113.015 123.765 1.00 53.99 863 LEU B C 1
ATOM 8168 O O . LEU B 2 320 ? 127.145 111.869 123.328 1.00 57.04 863 LEU B O 1
ATOM 8184 N N . THR B 2 321 ? 128.316 113.788 123.463 1.00 48.54 864 THR B N 1
ATOM 8185 C CA . THR B 2 321 ? 129.410 113.322 122.615 1.00 49.72 864 THR B CA 1
ATOM 8186 C C . THR B 2 321 ? 130.380 112.551 123.497 1.00 48.89 864 THR B C 1
ATOM 8187 O O . THR B 2 321 ? 131.291 113.115 124.102 1.00 59.78 864 THR B O 1
ATOM 8198 N N . LEU B 2 322 ? 130.179 111.239 123.571 1.00 49.04 865 LEU B N 1
ATOM 8199 C CA . LEU B 2 322 ? 130.990 110.404 124.440 1.00 52.77 865 LEU B CA 1
ATOM 8200 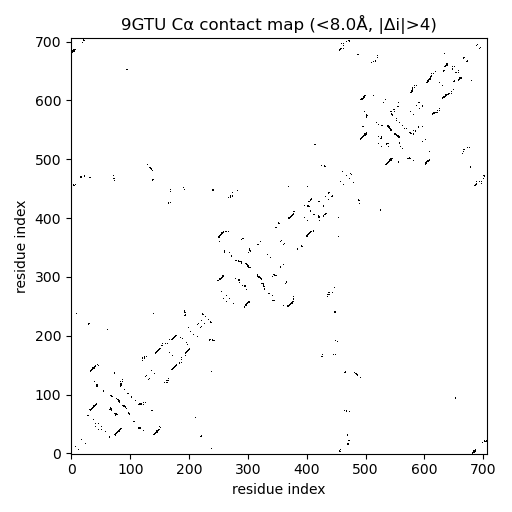C C . LEU B 2 322 ? 132.423 110.320 123.915 1.00 49.69 865 LEU B C 1
ATOM 8201 O O . LEU B 2 322 ? 132.720 110.663 122.768 1.00 55.49 865 LEU B O 1
ATOM 8217 N N . ALA B 2 323 ? 133.319 109.858 124.781 1.00 50.11 866 ALA B N 1
ATOM 8218 C CA . ALA B 2 323 ? 134.739 109.809 124.466 1.00 57.19 866 ALA B CA 1
ATOM 8219 C C . ALA B 2 323 ? 135.034 108.590 123.595 1.00 63.94 866 ALA B C 1
ATOM 8220 O O . ALA B 2 323 ? 134.130 107.909 123.104 1.00 68.50 866 ALA B O 1
ATOM 8227 N N . ARG B 2 324 ? 136.322 108.311 123.385 1.00 68.42 867 ARG B N 1
ATOM 8228 C CA . ARG B 2 324 ? 136.753 107.171 122.590 1.00 68.93 867 ARG B CA 1
ATOM 8229 C C . ARG B 2 324 ? 137.820 106.324 123.268 1.00 65.46 867 ARG B C 1
ATOM 8230 O O . ARG B 2 324 ? 138.119 105.233 122.770 1.00 61.12 867 ARG B O 1
ATOM 8251 N N . ARG B 2 325 ? 138.399 106.782 124.375 1.00 67.63 868 ARG B N 1
ATOM 8252 C CA . ARG B 2 325 ? 139.383 106.006 125.117 1.00 68.26 868 ARG B CA 1
ATOM 8253 C C . ARG B 2 325 ? 139.363 106.477 126.564 1.00 70.27 868 ARG B C 1
ATOM 8254 O O . ARG B 2 325 ? 138.813 107.532 126.888 1.00 73.25 868 ARG B O 1
ATOM 8275 N N . ASP B 2 326 ? 139.971 105.672 127.438 1.00 70.12 869 ASP B N 1
ATOM 8276 C CA . ASP B 2 326 ? 139.943 105.979 128.864 1.00 71.27 869 ASP B CA 1
ATOM 8277 C C . ASP B 2 326 ? 140.616 107.313 129.159 1.00 72.03 869 ASP B C 1
ATOM 8278 O O . ASP B 2 326 ? 140.105 108.112 129.953 1.00 75.22 869 ASP B O 1
ATOM 8287 N N . ASP B 2 327 ? 141.764 107.575 128.531 1.00 75.77 870 ASP B N 1
ATOM 8288 C CA . ASP B 2 327 ? 142.524 108.797 128.764 1.00 76.30 870 ASP B CA 1
ATOM 8289 C C . ASP B 2 327 ? 142.187 109.897 127.766 1.00 76.23 870 ASP B C 1
ATOM 8290 O O . ASP B 2 327 ? 143.041 110.743 127.468 1.00 76.97 870 ASP B O 1
ATOM 8299 N N . ASP B 2 328 ? 140.968 109.911 127.242 1.00 63.10 871 ASP B N 1
ATOM 8300 C CA . ASP B 2 328 ? 140.596 110.917 126.259 1.00 66.24 871 ASP B CA 1
ATOM 8301 C C . ASP B 2 328 ? 140.624 112.302 126.901 1.00 64.99 871 ASP B C 1
ATOM 8302 O O . ASP B 2 328 ? 140.093 112.477 128.007 1.00 65.19 871 ASP B O 1
ATOM 8311 N N . PRO B 2 329 ? 141.232 113.304 126.258 1.00 64.66 872 PRO B N 1
ATOM 8312 C CA . PRO B 2 329 ? 141.184 114.667 126.796 1.00 62.91 872 PRO B CA 1
ATOM 8313 C C . PRO B 2 329 ? 139.940 115.446 126.409 1.00 62.11 872 PRO B C 1
ATOM 8314 O O . PRO B 2 329 ? 139.735 116.547 126.938 1.00 62.23 872 PRO B O 1
ATOM 8325 N N . LEU B 2 330 ? 139.113 114.912 125.520 1.00 57.05 873 LEU B N 1
ATOM 8326 C CA . LEU B 2 330 ? 137.941 115.595 124.996 1.00 59.33 873 LEU B CA 1
ATOM 8327 C C . LEU B 2 330 ? 136.698 114.740 125.234 1.00 65.52 873 LEU B C 1
ATOM 8328 O O . LEU B 2 330 ? 136.761 113.662 125.829 1.00 64.51 873 LEU B O 1
ATOM 8344 N N . ASN B 2 331 ? 135.561 115.241 124.765 1.00 61.74 874 ASN B N 1
ATOM 8345 C CA . ASN B 2 331 ? 134.296 114.496 124.818 1.00 54.67 874 ASN B CA 1
ATOM 8346 C C . ASN B 2 331 ? 133.938 114.254 126.287 1.00 55.51 874 ASN B C 1
ATOM 8347 O O . ASN B 2 331 ? 134.311 115.042 127.165 1.00 56.81 874 ASN B O 1
ATOM 8358 N N . ALA B 2 332 ? 133.207 113.177 126.573 1.00 51.59 875 ALA B N 1
ATOM 8359 C CA . ALA B 2 332 ? 132.747 112.901 127.925 1.00 36.67 875 ALA B CA 1
ATOM 8360 C C . ALA B 2 332 ? 132.582 111.400 128.109 1.00 40.36 875 ALA B C 1
ATOM 8361 O O . ALA B 2 332 ? 132.597 110.629 127.147 1.00 56.70 875 ALA B O 1
ATOM 8368 N N . ARG B 2 333 ? 132.431 110.995 129.368 1.00 39.13 876 ARG B N 1
ATOM 8369 C CA . ARG B 2 333 ? 132.222 109.604 129.737 1.00 36.43 876 ARG B CA 1
ATOM 8370 C C . ARG B 2 333 ? 131.021 109.511 130.667 1.00 51.00 876 ARG B C 1
ATOM 8371 O O . ARG B 2 333 ? 130.601 110.503 131.268 1.00 56.68 876 ARG B O 1
ATOM 8392 N N . VAL B 2 334 ? 130.464 108.308 130.781 1.00 48.06 877 VAL B N 1
ATOM 8393 C CA . VAL B 2 334 ? 129.266 108.080 131.581 1.00 48.99 877 VAL B CA 1
ATOM 8394 C C . VAL B 2 334 ? 129.427 106.793 132.378 1.00 48.82 877 VAL B C 1
ATOM 8395 O O . VAL B 2 334 ? 129.968 105.802 131.877 1.00 48.29 877 VAL B O 1
ATOM 8408 N N . ALA B 2 335 ? 128.957 106.818 133.625 1.00 45.07 878 ALA B N 1
ATOM 8409 C CA . ALA B 2 335 ? 128.900 105.641 134.478 1.00 40.22 878 ALA B CA 1
ATOM 8410 C C . ALA B 2 335 ? 127.596 105.670 135.259 1.00 35.95 878 ALA B C 1
ATOM 8411 O O . ALA B 2 335 ? 127.025 106.737 135.497 1.00 36.43 878 ALA B O 1
ATOM 8418 N N . LEU B 2 336 ? 127.127 104.490 135.656 1.00 38.87 879 LEU B N 1
ATOM 8419 C CA . LEU B 2 336 ? 125.899 104.361 136.427 1.00 49.33 879 LEU B CA 1
ATOM 8420 C C . LEU B 2 336 ? 126.159 103.507 137.657 1.00 51.66 879 LEU B C 1
ATOM 8421 O O . LEU B 2 336 ? 126.862 102.496 137.586 1.00 53.95 879 LEU B O 1
ATOM 8437 N N . LEU B 2 337 ? 125.585 103.925 138.782 1.00 58.25 880 LEU B N 1
ATOM 8438 C CA . LEU B 2 337 ? 125.671 103.187 140.031 1.00 59.96 880 LEU B CA 1
ATOM 8439 C C . LEU B 2 337 ? 124.292 103.134 140.668 1.00 51.74 880 LEU B C 1
ATOM 8440 O O . LEU B 2 337 ? 123.501 104.073 140.550 1.00 52.64 880 LEU B O 1
ATOM 8456 N N . GLN B 2 338 ? 124.012 102.024 141.345 1.00 54.31 881 GLN B N 1
ATOM 8457 C CA . GLN B 2 338 ? 122.737 101.811 142.021 1.00 59.00 881 GLN B CA 1
ATOM 8458 C C . GLN B 2 338 ? 123.027 101.362 143.445 1.00 67.44 881 GLN B C 1
ATOM 8459 O O . GLN B 2 338 ? 123.497 100.240 143.659 1.00 68.36 881 GLN B O 1
ATOM 8473 N N . PHE B 2 339 ? 122.752 102.230 144.415 1.00 68.18 882 PHE B N 1
ATOM 8474 C CA . PHE B 2 339 ? 122.978 101.902 145.817 1.00 71.25 882 PHE B CA 1
ATOM 8475 C C . PHE B 2 339 ? 121.733 101.234 146.388 1.00 74.18 882 PHE B C 1
ATOM 8476 O O . PHE B 2 339 ? 120.621 101.754 146.254 1.00 73.15 882 PHE B O 1
ATOM 8493 N N . GLY B 2 340 ? 121.926 100.073 147.007 1.00 86.12 883 GLY B N 1
ATOM 8494 C CA . GLY B 2 340 ? 120.839 99.280 147.550 1.00 83.24 883 GLY B CA 1
ATOM 8495 C C . GLY B 2 340 ? 121.122 98.885 148.987 1.00 86.77 883 GLY B C 1
ATOM 8496 O O . GLY B 2 340 ? 121.584 99.685 149.800 1.00 85.41 883 GLY B O 1
ATOM 8500 N N . GLY B 2 341 ? 120.832 97.624 149.295 1.00 94.27 884 GLY B N 1
ATOM 8501 C CA . GLY B 2 341 ? 121.009 97.100 150.627 1.00 95.78 884 GLY B CA 1
ATOM 8502 C C . GLY B 2 341 ? 122.460 96.839 150.980 1.00 95.33 884 GLY B C 1
ATOM 8503 O O . GLY B 2 341 ? 123.029 97.480 151.870 1.00 92.69 884 GLY B O 1
ATOM 8507 N N . PRO B 2 342 ? 123.091 95.890 150.289 1.00 99.96 885 PRO B N 1
ATOM 8508 C CA . PRO B 2 342 ? 124.465 95.519 150.645 1.00 98.21 885 PRO B CA 1
ATOM 8509 C C . PRO B 2 342 ? 125.436 96.666 150.415 1.00 100.01 885 PRO B C 1
ATOM 8510 O O . PRO B 2 342 ? 125.237 97.516 149.544 1.00 100.67 885 PRO B O 1
ATOM 8521 N N . GLY B 2 343 ? 126.501 96.680 151.217 1.00 95.59 886 GLY B N 1
ATOM 8522 C CA . GLY B 2 343 ? 127.507 97.720 151.071 1.00 94.48 886 GLY B CA 1
ATOM 8523 C C . GLY B 2 343 ? 128.121 97.740 149.685 1.00 94.42 886 GLY B C 1
ATOM 8524 O O . GLY B 2 343 ? 128.353 98.808 149.114 1.00 94.35 886 GLY B O 1
ATOM 8528 N N . GLU B 2 344 ? 128.390 96.561 149.125 1.00 96.09 887 GLU B N 1
ATOM 8529 C CA . GLU B 2 344 ? 128.936 96.449 147.773 1.00 96.70 887 GLU B CA 1
ATOM 8530 C C . GLU B 2 344 ? 127.803 96.701 146.782 1.00 97.15 887 GLU B C 1
ATOM 8531 O O . GLU B 2 344 ? 127.150 95.785 146.276 1.00 97.38 887 GLU B O 1
ATOM 8543 N N . GLN B 2 345 ? 127.572 97.982 146.502 1.00 82.46 888 GLN B N 1
ATOM 8544 C CA . GLN B 2 345 ? 126.497 98.365 145.599 1.00 79.16 888 GLN B CA 1
ATOM 8545 C C . GLN B 2 345 ? 126.781 97.863 144.188 1.00 79.03 888 GLN B C 1
ATOM 8546 O O . GLN B 2 345 ? 127.934 97.692 143.783 1.00 78.79 888 GLN B O 1
ATOM 8560 N N . GLN B 2 346 ? 125.709 97.623 143.438 1.00 69.04 889 GLN B N 1
ATOM 8561 C CA . GLN B 2 346 ? 125.845 97.085 142.092 1.00 73.73 889 GLN B CA 1
ATOM 8562 C C . GLN B 2 346 ? 126.389 98.150 141.149 1.00 66.36 889 GLN B C 1
ATOM 8563 O O . GLN B 2 346 ? 125.886 99.276 141.107 1.00 56.62 889 GLN B O 1
ATOM 8577 N N . VAL B 2 347 ? 127.419 97.787 140.389 1.00 64.83 890 VAL B N 1
ATOM 8578 C CA . VAL B 2 347 ? 128.009 98.671 139.391 1.00 66.27 890 VAL B CA 1
ATOM 8579 C C . VAL B 2 347 ? 127.355 98.330 138.056 1.00 64.64 890 VAL B C 1
ATOM 8580 O O . VAL B 2 347 ? 127.746 97.375 137.385 1.00 64.60 890 VAL B O 1
ATOM 8593 N N . ALA B 2 348 ? 126.347 99.116 137.671 1.00 57.93 891 ALA B N 1
ATOM 8594 C CA . ALA B 2 348 ? 125.701 98.897 136.382 1.00 54.90 891 ALA B CA 1
ATOM 8595 C C . ALA B 2 348 ? 126.717 98.968 135.251 1.00 55.21 891 ALA B C 1
ATOM 8596 O O . ALA B 2 348 ? 126.697 98.140 134.333 1.00 60.10 891 ALA B O 1
ATOM 8603 N N . PHE B 2 349 ? 127.609 99.952 135.299 1.00 45.24 892 PHE B N 1
ATOM 8604 C CA . PHE B 2 349 ? 128.757 100.009 134.407 1.00 52.35 892 PHE B CA 1
ATOM 8605 C C . PHE B 2 349 ? 129.688 101.129 134.856 1.00 56.20 892 PHE B C 1
ATOM 8606 O O . PHE B 2 349 ? 129.218 102.172 135.329 1.00 56.17 892 PHE B O 1
ATOM 8623 N N . PRO B 2 350 ? 131.007 100.958 134.737 1.00 50.83 893 PRO B N 1
ATOM 8624 C CA . PRO B 2 350 ? 131.920 102.051 135.091 1.00 44.03 893 PRO B CA 1
ATOM 8625 C C . PRO B 2 350 ? 131.915 103.148 134.040 1.00 49.75 893 PRO B C 1
ATOM 8626 O O . PRO B 2 350 ? 131.127 103.096 133.092 1.00 57.81 893 PRO B O 1
ATOM 8637 N N . LEU B 2 351 ? 132.786 104.144 134.194 1.00 41.90 894 LEU B N 1
ATOM 8638 C CA . LEU B 2 351 ? 132.861 105.230 133.225 1.00 45.70 894 LEU B CA 1
ATOM 8639 C C . LEU B 2 351 ? 133.210 104.668 131.854 1.00 54.26 894 LEU B C 1
ATOM 8640 O O . LEU B 2 351 ? 134.336 104.212 131.631 1.00 49.35 894 LEU B O 1
ATOM 8656 N N . SER B 2 352 ? 132.249 104.697 130.931 1.00 59.18 895 SER B N 1
ATOM 8657 C CA . SER B 2 352 ? 132.397 104.028 129.648 1.00 54.17 895 SER B CA 1
ATOM 8658 C C . SER B 2 352 ? 131.870 104.908 128.525 1.00 61.36 895 SER B C 1
ATOM 8659 O O . SER B 2 352 ? 130.841 105.576 128.660 1.00 60.34 895 SER B O 1
ATOM 8667 N N . HIS B 2 353 ? 132.600 104.895 127.411 1.00 66.40 896 HIS B N 1
ATOM 8668 C CA . HIS B 2 353 ? 132.139 105.441 126.143 1.00 62.09 896 HIS B CA 1
ATOM 8669 C C . HIS B 2 353 ? 131.633 104.346 125.216 1.00 65.61 896 HIS B C 1
ATOM 8670 O O . HIS B 2 353 ? 131.210 104.642 124.092 1.00 65.56 896 HIS B O 1
ATOM 8684 N N . ASN B 2 354 ? 131.662 103.093 125.667 1.00 81.32 897 ASN B N 1
ATOM 8685 C CA . ASN B 2 354 ? 131.338 101.914 124.867 1.00 80.90 897 ASN B CA 1
ATOM 8686 C C . ASN B 2 354 ? 129.820 101.874 124.699 1.00 77.35 897 ASN B C 1
ATOM 8687 O O . ASN B 2 354 ? 129.103 101.128 125.369 1.00 76.45 897 ASN B O 1
ATOM 8697 N N . LEU B 2 355 ? 129.328 102.707 123.775 1.00 68.94 898 LEU B N 1
ATOM 8698 C CA . LEU B 2 355 ? 127.893 102.971 123.686 1.00 69.03 898 LEU B CA 1
ATOM 8699 C C . LEU B 2 355 ? 127.085 101.683 123.605 1.00 69.65 898 LEU B C 1
ATOM 8700 O O . LEU B 2 355 ? 126.044 101.552 124.259 1.00 70.45 898 LEU B O 1
ATOM 8716 N N . THR B 2 356 ? 127.539 100.723 122.802 1.00 83.34 899 THR B N 1
ATOM 8717 C CA . THR B 2 356 ? 126.862 99.432 122.767 1.00 82.11 899 THR B CA 1
ATOM 8718 C C . THR B 2 356 ? 126.905 98.764 124.135 1.00 79.63 899 THR B C 1
ATOM 8719 O O . THR B 2 356 ? 125.909 98.182 124.584 1.00 78.19 899 THR B O 1
ATOM 8730 N N . ALA B 2 357 ? 128.050 98.849 124.818 1.00 79.93 900 ALA B N 1
ATOM 8731 C CA . ALA B 2 357 ? 128.171 98.250 126.142 1.00 81.41 900 ALA B CA 1
ATOM 8732 C C . ALA B 2 357 ? 127.217 98.903 127.130 1.00 77.52 900 ALA B C 1
ATOM 8733 O O . ALA B 2 357 ? 126.557 98.218 127.917 1.00 76.55 900 ALA B O 1
ATOM 8740 N N . ILE B 2 358 ? 127.137 100.235 127.118 1.00 71.18 901 ILE B N 1
ATOM 8741 C CA . ILE B 2 358 ? 126.271 100.905 128.082 1.00 71.95 901 ILE B CA 1
ATOM 8742 C C . ILE B 2 358 ? 124.810 100.620 127.761 1.00 65.39 901 ILE B C 1
ATOM 8743 O O . ILE B 2 358 ? 123.989 100.445 128.666 1.00 68.93 901 ILE B O 1
ATOM 8759 N N . HIS B 2 359 ? 124.462 100.551 126.474 1.00 62.96 902 HIS B N 1
ATOM 8760 C CA . HIS B 2 359 ? 123.088 100.224 126.107 1.00 69.05 902 HIS B CA 1
ATOM 8761 C C . HIS B 2 359 ? 122.712 98.827 126.585 1.00 72.16 902 HIS B C 1
ATOM 8762 O O . HIS B 2 359 ? 121.664 98.634 127.214 1.00 72.54 902 HIS B O 1
ATOM 8776 N N . GLU B 2 360 ? 123.561 97.835 126.304 1.00 75.90 903 GLU B N 1
ATOM 8777 C CA . GLU B 2 360 ? 123.242 96.474 126.723 1.00 76.07 903 GLU B CA 1
ATOM 8778 C C . GLU B 2 360 ? 123.251 96.335 128.242 1.00 77.49 903 GLU B C 1
ATOM 8779 O O . GLU B 2 360 ? 122.448 95.576 128.794 1.00 76.86 903 GLU B O 1
ATOM 8791 N N . ALA B 2 361 ? 124.138 97.056 128.935 1.00 72.92 904 ALA B N 1
ATOM 8792 C CA . ALA B 2 361 ? 124.143 97.012 130.394 1.00 67.57 904 ALA B CA 1
ATOM 8793 C C . ALA B 2 361 ? 122.872 97.622 130.968 1.00 66.64 904 ALA B C 1
ATOM 8794 O O . ALA B 2 361 ? 122.242 97.037 131.857 1.00 68.62 904 ALA B O 1
ATOM 8801 N N . LEU B 2 362 ? 122.476 98.797 130.471 1.00 62.74 905 LEU B N 1
ATOM 8802 C CA . LEU B 2 362 ? 121.238 99.417 130.925 1.00 57.19 905 LEU B CA 1
ATOM 8803 C C . LEU B 2 362 ? 120.033 98.549 130.599 1.00 60.65 905 LEU B C 1
ATOM 8804 O O . LEU B 2 362 ? 119.024 98.593 131.310 1.00 57.88 905 LEU B O 1
ATOM 8820 N N . GLU B 2 363 ? 120.108 97.762 129.525 1.00 70.09 906 GLU B N 1
ATOM 8821 C CA . GLU B 2 363 ? 119.044 96.801 129.259 1.00 73.60 906 GLU B CA 1
ATOM 8822 C C . GLU B 2 363 ? 119.086 95.647 130.254 1.00 73.87 906 GLU B C 1
ATOM 8823 O O . GLU B 2 363 ? 118.039 95.119 130.645 1.00 72.61 906 GLU B O 1
ATOM 8835 N N . THR B 2 364 ? 120.285 95.246 130.679 1.00 75.23 907 THR B N 1
ATOM 8836 C CA . THR B 2 364 ? 120.448 94.092 131.554 1.00 76.75 907 THR B CA 1
ATOM 8837 C C . THR B 2 364 ? 120.529 94.452 133.032 1.00 75.55 907 THR B C 1
ATOM 8838 O O . THR B 2 364 ? 120.489 93.546 133.871 1.00 77.92 907 THR B O 1
ATOM 8849 N N . THR B 2 365 ? 120.645 95.732 133.380 1.00 66.58 908 THR B N 1
ATOM 8850 C CA . THR B 2 365 ? 120.665 96.106 134.787 1.00 63.11 908 THR B CA 1
ATOM 8851 C C . THR B 2 365 ? 119.316 95.792 135.421 1.00 66.19 908 THR B C 1
ATOM 8852 O O . THR B 2 365 ? 118.261 96.052 134.836 1.00 67.91 908 THR B O 1
ATOM 8863 N N . GLN B 2 366 ? 119.354 95.228 136.624 1.00 73.25 909 GLN B N 1
ATOM 8864 C CA . GLN B 2 366 ? 118.163 94.730 137.296 1.00 76.43 909 GLN B CA 1
ATOM 8865 C C . GLN B 2 366 ? 117.868 95.577 138.525 1.00 71.92 909 GLN B C 1
ATOM 8866 O O . GLN B 2 366 ? 118.775 95.900 139.299 1.00 69.20 909 GLN B O 1
ATOM 8880 N N . TYR B 2 367 ? 116.597 95.929 138.696 1.00 57.92 910 TYR B N 1
ATOM 8881 C CA . TYR B 2 367 ? 116.178 96.711 139.849 1.00 65.64 910 TYR B CA 1
ATOM 8882 C C . TYR B 2 367 ? 116.477 95.956 141.139 1.00 70.50 910 TYR B C 1
ATOM 8883 O O . TYR B 2 367 ? 116.347 94.731 141.206 1.00 71.02 910 TYR B O 1
ATOM 8901 N N . LEU B 2 368 ? 116.891 96.696 142.168 1.00 74.88 911 LEU B N 1
ATOM 8902 C CA . LEU B 2 368 ? 117.143 96.112 143.480 1.00 73.04 911 LEU B CA 1
ATOM 8903 C C . LEU B 2 368 ? 115.903 96.161 144.367 1.00 74.01 911 LEU B C 1
ATOM 8904 O O . LEU B 2 368 ? 115.512 95.144 144.948 1.00 69.63 911 LEU B O 1
ATOM 8920 N N . ASN B 2 369 ? 115.277 97.332 144.482 1.00 78.91 912 ASN B N 1
ATOM 8921 C CA . ASN B 2 369 ? 114.057 97.498 145.269 1.00 80.15 912 ASN B CA 1
ATOM 8922 C C . ASN B 2 369 ? 114.307 97.142 146.736 1.00 79.72 912 ASN B C 1
ATOM 8923 O O . ASN B 2 369 ? 113.674 96.252 147.308 1.00 83.04 912 ASN B O 1
ATOM 8934 N N . SER B 2 370 ? 115.250 97.860 147.341 1.00 85.05 913 SER B N 1
ATOM 8935 C CA . SER B 2 370 ? 115.628 97.609 148.723 1.00 85.11 913 SER B CA 1
ATOM 8936 C C . SER B 2 370 ? 116.119 98.906 149.349 1.00 88.29 913 SER B C 1
ATOM 8937 O O . SER B 2 370 ? 116.516 99.845 148.657 1.00 89.21 913 SER B O 1
ATOM 8945 N N . PHE B 2 371 ? 116.098 98.939 150.678 1.00 91.86 914 PHE B N 1
ATOM 8946 C CA . PHE B 2 371 ? 116.555 100.115 151.405 1.00 91.41 914 PHE B CA 1
ATOM 8947 C C . PHE B 2 371 ? 117.996 100.442 151.033 1.00 90.64 914 PHE B C 1
ATOM 8948 O O . PHE B 2 371 ? 118.806 99.556 150.749 1.00 93.17 914 PHE B O 1
ATOM 8965 N N . SER B 2 372 ? 118.312 101.735 151.039 1.00 85.65 915 SER B N 1
ATOM 8966 C CA . SER B 2 372 ? 119.652 102.194 150.712 1.00 86.64 915 SER B CA 1
ATOM 8967 C C . SER B 2 372 ? 119.964 103.436 151.531 1.00 87.67 915 SER B C 1
ATOM 8968 O O . SER B 2 372 ? 119.103 103.975 152.232 1.00 91.47 915 SER B O 1
ATOM 8976 N N . HIS B 2 373 ? 121.218 103.875 151.447 1.00 81.67 916 HIS B N 1
ATOM 8977 C CA . HIS B 2 373 ? 121.687 105.073 152.130 1.00 79.92 916 HIS B CA 1
ATOM 8978 C C . HIS B 2 373 ? 122.412 105.962 151.131 1.00 74.35 916 HIS B C 1
ATOM 8979 O O . HIS B 2 373 ? 123.283 105.490 150.392 1.00 71.83 916 HIS B O 1
ATOM 8993 N N . VAL B 2 374 ? 122.057 107.248 151.116 1.00 69.11 917 VAL B N 1
ATOM 8994 C CA . VAL B 2 374 ? 122.659 108.176 150.162 1.00 70.55 917 VAL B CA 1
ATOM 8995 C C . VAL B 2 374 ? 124.163 108.265 150.389 1.00 67.99 917 VAL B C 1
ATOM 8996 O O . VAL B 2 374 ? 124.956 108.215 149.443 1.00 61.39 917 VAL B O 1
ATOM 9009 N N . GLY B 2 375 ? 124.576 108.404 151.650 1.00 71.20 918 GLY B N 1
ATOM 9010 C CA . GLY B 2 375 ? 125.997 108.487 151.944 1.00 71.04 918 GLY B CA 1
ATOM 9011 C C . GLY B 2 375 ? 126.743 107.223 151.563 1.00 71.22 918 GLY B C 1
ATOM 9012 O O . GLY B 2 375 ? 127.870 107.280 151.062 1.00 69.32 918 GLY B O 1
ATOM 9016 N N . ALA B 2 376 ? 126.129 106.063 151.806 1.00 69.67 919 ALA B N 1
ATOM 9017 C CA . ALA B 2 376 ? 126.752 104.807 151.409 1.00 64.12 919 ALA B CA 1
ATOM 9018 C C . ALA B 2 376 ? 126.960 104.760 149.903 1.00 64.97 919 ALA B C 1
ATOM 9019 O O . ALA B 2 376 ? 128.033 104.370 149.427 1.00 65.31 919 ALA B O 1
ATOM 9026 N N . GLY B 2 377 ? 125.948 105.166 149.136 1.00 62.60 920 GLY B N 1
ATOM 9027 C CA . GLY B 2 377 ? 126.100 105.203 147.692 1.00 60.29 920 GLY B CA 1
ATOM 9028 C C . GLY B 2 377 ? 127.168 106.182 147.249 1.00 61.22 920 GLY B C 1
ATOM 9029 O O . GLY B 2 377 ? 127.935 105.903 146.326 1.00 66.34 920 GLY B O 1
ATOM 9033 N N . VAL B 2 378 ? 127.234 107.344 147.902 1.00 59.05 921 VAL B N 1
ATOM 9034 C CA . VAL B 2 378 ? 128.239 108.343 147.547 1.00 54.32 921 VAL B CA 1
ATOM 9035 C C . VAL B 2 378 ? 129.638 107.780 147.755 1.00 54.54 921 VAL B C 1
ATOM 9036 O O . VAL B 2 378 ? 130.498 107.857 146.868 1.00 56.59 921 VAL B O 1
ATOM 9049 N N . VAL B 2 379 ? 129.888 107.210 148.934 1.00 62.02 922 VAL B N 1
ATOM 9050 C CA . VAL B 2 379 ? 131.219 106.686 149.220 1.00 58.64 922 VAL B CA 1
ATOM 9051 C C . VAL B 2 379 ? 131.538 105.515 148.300 1.00 59.51 922 VAL B C 1
ATOM 9052 O O . VAL B 2 379 ? 132.676 105.366 147.838 1.00 61.70 922 VAL B O 1
ATOM 9065 N N . HIS B 2 380 ? 130.544 104.671 148.007 1.00 60.41 923 HIS B N 1
ATOM 9066 C CA . HIS B 2 380 ? 130.781 103.544 147.114 1.00 64.94 923 HIS B CA 1
ATOM 9067 C C . HIS B 2 380 ? 131.136 104.018 145.711 1.00 62.04 923 HIS B C 1
ATOM 9068 O O . HIS B 2 380 ? 132.037 103.467 145.073 1.00 63.32 923 HIS B O 1
ATOM 9082 N N . ALA B 2 381 ? 130.433 105.035 145.210 1.00 48.91 924 ALA B N 1
ATOM 9083 C CA . ALA B 2 381 ? 130.766 105.583 143.900 1.00 45.18 924 ALA B CA 1
ATOM 9084 C C . ALA B 2 381 ? 132.164 106.182 143.900 1.00 57.56 924 ALA B C 1
ATOM 9085 O O . ALA B 2 381 ? 132.936 105.979 142.956 1.00 60.62 924 ALA B O 1
ATOM 9092 N N . ILE B 2 382 ? 132.510 106.921 144.956 1.00 62.51 925 ILE B N 1
ATOM 9093 C CA . ILE B 2 382 ? 133.831 107.540 145.020 1.00 57.93 925 ILE B CA 1
ATOM 9094 C C . ILE B 2 382 ? 134.915 106.471 145.025 1.00 54.75 925 ILE B C 1
ATOM 9095 O O . ILE B 2 382 ? 135.961 106.625 144.383 1.00 54.15 925 ILE B O 1
ATOM 9111 N N . ASN B 2 383 ? 134.683 105.370 145.739 1.00 59.36 926 ASN B N 1
ATOM 9112 C CA . ASN B 2 383 ? 135.689 104.325 145.876 1.00 61.07 926 ASN B CA 1
ATOM 9113 C C . ASN B 2 383 ? 135.629 103.277 144.772 1.00 58.98 926 ASN B C 1
ATOM 9114 O O . ASN B 2 383 ? 136.496 102.399 144.734 1.00 63.23 926 ASN B O 1
ATOM 9125 N N . ALA B 2 384 ? 134.641 103.343 143.878 1.00 55.79 927 ALA B N 1
ATOM 9126 C CA . ALA B 2 384 ? 134.459 102.331 142.848 1.00 61.21 927 ALA B CA 1
ATOM 9127 C C . ALA B 2 384 ? 134.514 102.883 141.431 1.00 61.32 927 ALA B C 1
ATOM 9128 O O . ALA B 2 384 ? 134.472 102.094 140.480 1.00 51.91 927 ALA B O 1
ATOM 9135 N N . ILE B 2 385 ? 134.588 104.202 141.260 1.00 58.33 928 ILE B N 1
ATOM 9136 C CA . ILE B 2 385 ? 134.737 104.800 139.938 1.00 46.30 928 ILE B CA 1
ATOM 9137 C C . ILE B 2 385 ? 135.985 105.672 139.924 1.00 54.68 928 ILE B C 1
ATOM 9138 O O . ILE B 2 385 ? 136.927 105.415 139.166 1.00 51.13 928 ILE B O 1
ATOM 9154 N N . VAL B 2 386 ? 136.004 106.705 140.769 1.00 53.57 929 VAL B N 1
ATOM 9155 C CA . VAL B 2 386 ? 137.159 107.597 140.821 1.00 52.73 929 VAL B CA 1
ATOM 9156 C C . VAL B 2 386 ? 138.397 106.834 141.268 1.00 59.34 929 VAL B C 1
ATOM 9157 O O . VAL B 2 386 ? 139.453 106.899 140.627 1.00 57.80 929 VAL B O 1
ATOM 9170 N N . ARG B 2 387 ? 138.284 106.097 142.367 1.00 67.11 930 ARG B N 1
ATOM 9171 C CA . ARG B 2 387 ? 139.386 105.317 142.907 1.00 66.83 930 ARG B CA 1
ATOM 9172 C C . ARG B 2 387 ? 139.519 103.959 142.233 1.00 70.93 930 ARG B C 1
ATOM 9173 O O . ARG B 2 387 ? 140.396 103.176 142.612 1.00 77.29 930 ARG B O 1
ATOM 9194 N N . SER B 2 388 ? 138.670 103.663 141.252 1.00 60.79 931 SER B N 1
ATOM 9195 C CA . SER B 2 388 ? 138.747 102.392 140.556 1.00 64.26 931 SER B CA 1
ATOM 9196 C C . SER B 2 388 ? 140.080 102.271 139.817 1.00 66.51 931 SER B C 1
ATOM 9197 O O . SER B 2 388 ? 140.577 103.250 139.256 1.00 63.71 931 SER B O 1
ATOM 9205 N N . PRO B 2 389 ? 140.683 101.079 139.804 1.00 78.49 932 PRO B N 1
ATOM 9206 C CA . PRO B 2 389 ? 141.935 100.916 139.047 1.00 80.17 932 PRO B CA 1
ATOM 9207 C C . PRO B 2 389 ? 141.789 101.228 137.569 1.00 79.84 932 PRO B C 1
ATOM 9208 O O . PRO B 2 389 ? 142.716 101.787 136.969 1.00 76.79 932 PRO B O 1
ATOM 9219 N N . ARG B 2 390 ? 140.654 100.884 136.964 1.00 81.15 933 ARG B N 1
ATOM 9220 C CA . ARG B 2 390 ? 140.412 101.105 135.547 1.00 78.35 933 ARG B CA 1
ATOM 9221 C C . ARG B 2 390 ? 139.227 102.041 135.368 1.00 74.73 933 ARG B C 1
ATOM 9222 O O . ARG B 2 390 ? 138.295 102.056 136.179 1.00 70.91 933 ARG B O 1
ATOM 9243 N N . GLY B 2 391 ? 139.271 102.823 134.293 1.00 68.22 934 GLY B N 1
ATOM 9244 C CA . GLY B 2 391 ? 138.180 103.732 133.997 1.00 67.76 934 GLY B CA 1
ATOM 9245 C C . GLY B 2 391 ? 137.990 104.810 135.036 1.00 63.97 934 GLY B C 1
ATOM 9246 O O . GLY B 2 391 ? 136.877 105.323 135.192 1.00 66.06 934 GLY B O 1
ATOM 9250 N N . GLY B 2 392 ? 139.050 105.173 135.754 1.00 52.45 935 GLY B N 1
ATOM 9251 C CA . GLY B 2 392 ? 138.951 106.251 136.709 1.00 52.72 935 GLY B CA 1
ATOM 9252 C C . GLY B 2 392 ? 138.871 107.607 136.038 1.00 50.64 935 GLY B C 1
ATOM 9253 O O . GLY B 2 392 ? 139.371 107.822 134.935 1.00 53.00 935 GLY B O 1
ATOM 9257 N N . ALA B 2 393 ? 138.223 108.541 136.726 1.00 50.82 936 ALA B N 1
ATOM 9258 C CA . ALA B 2 393 ? 138.086 109.894 136.207 1.00 52.92 936 ALA B CA 1
ATOM 9259 C C . ALA B 2 393 ? 139.463 110.528 136.066 1.00 54.47 936 ALA B C 1
ATOM 9260 O O . ALA B 2 393 ? 140.168 110.725 137.062 1.00 58.13 936 ALA B O 1
ATOM 9267 N N . ARG B 2 394 ? 139.851 110.843 134.834 1.00 61.07 937 ARG B N 1
ATOM 9268 C CA . ARG B 2 394 ? 141.127 111.506 134.613 1.00 65.58 937 ARG B CA 1
ATOM 9269 C C . ARG B 2 394 ? 141.114 112.891 135.250 1.00 61.89 937 ARG B C 1
ATOM 9270 O O . ARG B 2 394 ? 140.084 113.569 135.301 1.00 59.50 937 ARG B O 1
ATOM 9291 N N . ARG B 2 395 ? 142.281 113.308 135.745 1.00 68.59 938 ARG B N 1
ATOM 9292 C CA . ARG B 2 395 ? 142.346 114.515 136.562 1.00 70.59 938 ARG B CA 1
ATOM 9293 C C . ARG B 2 395 ? 141.920 115.748 135.774 1.00 74.54 938 ARG B C 1
ATOM 9294 O O . ARG B 2 395 ? 141.209 116.612 136.301 1.00 70.70 938 ARG B O 1
ATOM 9315 N N . HIS B 2 396 ? 142.343 115.853 134.514 1.00 74.65 939 HIS B N 1
ATOM 9316 C CA . HIS B 2 396 ? 141.987 117.022 133.718 1.00 72.08 939 HIS B CA 1
ATOM 9317 C C . HIS B 2 396 ? 140.500 117.082 133.398 1.00 65.83 939 HIS B C 1
ATOM 9318 O O . HIS B 2 396 ? 140.031 118.121 132.922 1.00 64.77 939 HIS B O 1
ATOM 9332 N N . ALA B 2 397 ? 139.756 116.009 133.646 1.00 56.02 940 ALA B N 1
ATOM 9333 C CA . ALA B 2 397 ? 138.320 115.973 133.411 1.00 56.73 940 ALA B CA 1
ATOM 9334 C C . ALA B 2 397 ? 137.586 116.241 134.716 1.00 50.25 940 ALA B C 1
ATOM 9335 O O . ALA B 2 397 ? 137.848 115.581 135.727 1.00 53.19 940 ALA B O 1
ATOM 9342 N N . GLU B 2 398 ? 136.669 117.204 134.694 1.00 41.24 941 GLU B N 1
ATOM 9343 C CA . GLU B 2 398 ? 135.872 117.486 135.878 1.00 45.13 941 GLU B CA 1
ATOM 9344 C C . GLU B 2 398 ? 134.889 116.350 136.126 1.00 45.96 941 GLU B C 1
ATOM 9345 O O . GLU B 2 398 ? 134.404 115.709 135.190 1.00 52.29 941 GLU B O 1
ATOM 9357 N N . LEU B 2 399 ? 134.596 116.103 137.398 1.00 40.29 942 LEU B N 1
ATOM 9358 C CA . LEU B 2 399 ? 133.695 115.035 137.806 1.00 33.90 942 LEU B CA 1
ATOM 9359 C C . LEU B 2 399 ? 132.346 115.623 138.194 1.00 39.11 942 LEU B C 1
ATOM 9360 O O . LEU B 2 399 ? 132.286 116.635 138.900 1.00 51.01 942 LEU B O 1
ATOM 9376 N N . SER B 2 400 ? 131.271 114.988 137.734 1.00 32.84 943 SER B N 1
ATOM 9377 C CA . SER B 2 400 ? 129.911 115.430 138.020 1.00 35.99 943 SER B CA 1
ATOM 9378 C C . SER B 2 400 ? 129.104 114.239 138.511 1.00 37.88 943 SER B C 1
ATOM 9379 O O . SER B 2 400 ? 128.899 113.276 137.767 1.00 53.89 943 SER B O 1
ATOM 9387 N N . PHE B 2 401 ? 128.643 114.310 139.756 1.00 33.51 944 PHE B N 1
ATOM 9388 C CA . PHE B 2 401 ? 127.836 113.252 140.351 1.00 32.19 944 PHE B CA 1
ATOM 9389 C C . PHE B 2 401 ? 126.360 113.567 140.147 1.00 35.37 944 PHE B C 1
ATOM 9390 O O . PHE B 2 401 ? 125.869 114.599 140.616 1.00 47.93 944 PHE B O 1
ATOM 9407 N N . VAL B 2 402 ? 125.655 112.676 139.455 1.00 27.60 945 VAL B N 1
ATOM 9408 C CA . VAL B 2 402 ? 124.226 112.817 139.208 1.00 25.59 945 VAL B CA 1
ATOM 9409 C C . VAL B 2 402 ? 123.490 111.886 140.159 1.00 35.90 945 VAL B C 1
ATOM 9410 O O . VAL B 2 402 ? 123.809 110.694 140.244 1.00 42.52 945 VAL B O 1
ATOM 9423 N N . PHE B 2 403 ? 122.509 112.427 140.873 1.00 37.94 946 PHE B N 1
ATOM 9424 C CA . PHE B 2 403 ? 121.801 111.706 141.929 1.00 42.61 946 PHE B CA 1
ATOM 9425 C C . PHE B 2 403 ? 120.339 111.558 141.522 1.00 40.34 946 PHE B C 1
ATOM 9426 O O . PHE B 2 403 ? 119.554 112.502 141.652 1.00 47.93 946 PHE B O 1
ATOM 9443 N N . LEU B 2 404 ? 119.974 110.375 141.030 1.00 40.10 947 LEU B N 1
ATOM 9444 C CA . LEU B 2 404 ? 118.577 110.056 140.735 1.00 43.43 947 LEU B CA 1
ATOM 9445 C C . LEU B 2 404 ? 117.905 109.546 142.010 1.00 52.32 947 LEU B C 1
ATOM 9446 O O . LEU B 2 404 ? 117.479 108.395 142.120 1.00 57.96 947 LEU B O 1
ATOM 9462 N N . THR B 2 405 ? 117.816 110.441 142.989 1.00 60.97 948 THR B N 1
ATOM 9463 C CA . THR B 2 405 ? 117.326 110.105 144.318 1.00 65.80 948 THR B CA 1
ATOM 9464 C C . THR B 2 405 ? 116.056 110.885 144.615 1.00 62.12 948 THR B C 1
ATOM 9465 O O . THR B 2 405 ? 116.001 112.100 144.397 1.00 64.48 948 THR B O 1
ATOM 9476 N N . ASP B 2 406 ? 115.039 110.182 145.116 1.00 75.35 949 ASP B N 1
ATOM 9477 C CA . ASP B 2 406 ? 113.831 110.839 145.591 1.00 80.43 949 ASP B CA 1
ATOM 9478 C C . ASP B 2 406 ? 114.077 111.669 146.843 1.00 76.78 949 ASP B C 1
ATOM 9479 O O . ASP B 2 406 ? 113.211 112.468 147.215 1.00 74.96 949 ASP B O 1
ATOM 9488 N N . GLY B 2 407 ? 115.224 111.497 147.497 1.00 77.09 950 GLY B N 1
ATOM 9489 C CA . GLY B 2 407 ? 115.555 112.262 148.683 1.00 79.21 950 GLY B CA 1
ATOM 9490 C C . GLY B 2 407 ? 115.327 111.490 149.965 1.00 78.73 950 GLY B C 1
ATOM 9491 O O . GLY B 2 407 ? 116.133 111.568 150.897 1.00 75.07 950 GLY B O 1
ATOM 9495 N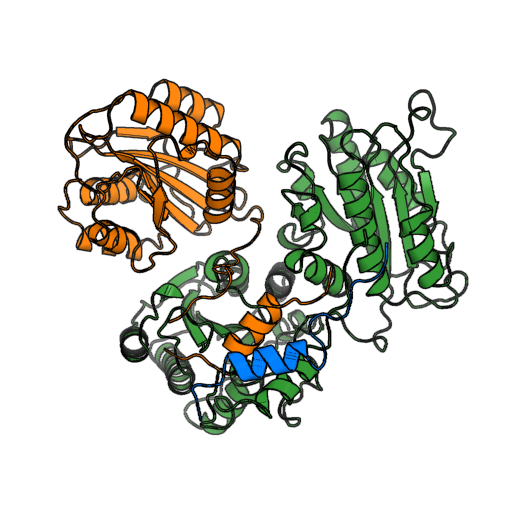 N . VAL B 2 408 ? 114.232 110.735 150.021 1.00 89.32 951 VAL B N 1
ATOM 9496 C CA . VAL B 2 408 ? 113.904 109.945 151.202 1.00 85.10 951 VAL B CA 1
ATOM 9497 C C . VAL B 2 408 ? 114.722 108.663 151.166 1.00 88.46 951 VAL B C 1
ATOM 9498 O O . VAL B 2 408 ? 114.290 107.650 150.604 1.00 87.40 951 VAL B O 1
ATOM 9511 N N . THR B 2 409 ? 115.908 108.701 151.767 1.00 86.57 952 THR B N 1
ATOM 9512 C CA . THR B 2 409 ? 116.818 107.567 151.743 1.00 84.51 952 THR B CA 1
ATOM 9513 C C . THR B 2 409 ? 117.749 107.685 152.941 1.00 84.58 952 THR B C 1
ATOM 9514 O O . THR B 2 409 ? 117.946 108.772 153.491 1.00 84.79 952 THR B O 1
ATOM 9525 N N . GLY B 2 410 ? 118.310 106.548 153.349 1.00 86.75 953 GLY B N 1
ATOM 9526 C CA . GLY B 2 410 ? 119.201 106.503 154.493 1.00 83.69 953 GLY B CA 1
ATOM 9527 C C . GLY B 2 410 ? 120.230 107.613 154.493 1.00 87.28 953 GLY B C 1
ATOM 9528 O O . GLY B 2 410 ? 121.063 107.701 153.586 1.00 87.73 953 GLY B O 1
ATOM 9532 N N . ASN B 2 411 ? 120.179 108.471 155.512 1.00 93.89 954 ASN B N 1
ATOM 9533 C CA . ASN B 2 411 ? 121.069 109.622 155.591 1.00 95.16 954 ASN B CA 1
ATOM 9534 C C . ASN B 2 411 ? 122.427 109.290 156.200 1.00 96.11 954 ASN B C 1
ATOM 9535 O O . ASN B 2 411 ? 123.320 110.142 156.173 1.00 94.30 954 ASN B O 1
ATOM 9545 N N . ASP B 2 412 ? 122.610 108.077 156.720 1.00 92.51 955 ASP B N 1
ATOM 9546 C CA . ASP B 2 412 ? 123.838 107.737 157.427 1.00 90.53 955 ASP B CA 1
ATOM 9547 C C . ASP B 2 412 ? 125.062 108.167 156.628 1.00 90.67 955 ASP B C 1
ATOM 9548 O O . ASP B 2 412 ? 125.193 107.857 155.441 1.00 89.05 955 ASP B O 1
ATOM 9557 N N . SER B 2 413 ? 125.961 108.890 157.294 1.00 83.53 956 SER B N 1
ATOM 9558 C CA . SER B 2 413 ? 127.171 109.423 156.671 1.00 82.00 956 SER B CA 1
ATOM 9559 C C . SER B 2 413 ? 126.816 110.410 155.556 1.00 81.04 956 SER B C 1
ATOM 9560 O O . SER B 2 413 ? 127.219 110.261 154.402 1.00 82.18 956 SER B O 1
ATOM 9568 N N . LEU B 2 414 ? 126.045 111.432 155.928 1.00 77.70 957 LEU B N 1
ATOM 9569 C CA . LEU B 2 414 ? 125.661 112.482 154.988 1.00 78.63 957 LEU B CA 1
ATOM 9570 C C . LEU B 2 414 ? 126.718 113.581 154.925 1.00 74.22 957 LEU B C 1
ATOM 9571 O O . LEU B 2 414 ? 127.282 113.849 153.859 1.00 75.94 957 LEU B O 1
ATOM 9587 N N . HIS B 2 415 ? 126.997 114.223 156.061 1.00 67.68 958 HIS B N 1
ATOM 9588 C CA . HIS B 2 415 ? 128.013 115.271 156.076 1.00 69.41 958 HIS B CA 1
ATOM 9589 C C . HIS B 2 415 ? 129.390 114.700 155.758 1.00 68.99 958 HIS B C 1
ATOM 9590 O O . HIS B 2 415 ? 130.191 115.346 155.073 1.00 71.93 958 HIS B O 1
ATOM 9604 N N . GLU B 2 416 ? 129.683 113.490 156.240 1.00 62.89 959 GLU B N 1
ATOM 9605 C CA . GLU B 2 416 ? 130.941 112.846 155.879 1.00 65.44 959 GLU B CA 1
ATOM 9606 C C . GLU B 2 416 ? 130.996 112.554 154.384 1.00 69.52 959 GLU B C 1
ATOM 9607 O O . GLU B 2 416 ? 132.028 112.770 153.737 1.00 74.69 959 GLU B O 1
ATOM 9619 N N . SER B 2 417 ? 129.891 112.064 153.817 1.00 63.99 960 SER B N 1
ATOM 9620 C CA . SER B 2 417 ? 129.845 111.823 152.379 1.00 58.83 960 SER B CA 1
ATOM 9621 C C . SER B 2 417 ? 129.992 113.124 151.600 1.00 54.78 960 SER B C 1
ATOM 9622 O O . SER B 2 417 ? 130.685 113.169 150.576 1.00 62.18 960 SER B O 1
ATOM 9630 N N . ALA B 2 418 ? 129.340 114.192 152.064 1.00 52.84 961 ALA B N 1
ATOM 9631 C CA . ALA B 2 418 ? 129.480 115.483 151.400 1.00 55.30 961 ALA B CA 1
ATOM 9632 C C . ALA B 2 418 ? 130.925 115.962 151.437 1.00 52.24 961 ALA B C 1
ATOM 9633 O O . ALA B 2 418 ? 131.444 116.474 150.439 1.00 55.17 961 ALA B O 1
ATOM 9640 N N . HIS B 2 419 ? 131.593 115.804 152.582 1.00 55.86 962 HIS B N 1
ATOM 9641 C CA . HIS B 2 419 ? 132.995 116.196 152.675 1.00 58.59 962 HIS B CA 1
ATOM 9642 C C . HIS B 2 419 ? 133.859 115.369 151.733 1.00 55.43 962 HIS B C 1
ATOM 9643 O O . HIS B 2 419 ? 134.760 115.901 151.075 1.00 61.13 962 HIS B O 1
ATOM 9657 N N . SER B 2 420 ? 133.603 114.061 151.659 1.00 55.07 963 SER B N 1
ATOM 9658 C CA . SER B 2 420 ? 134.379 113.212 150.761 1.00 55.52 963 SER B CA 1
ATOM 9659 C C . SER B 2 420 ? 134.184 113.630 149.310 1.00 52.37 963 SER B C 1
ATOM 9660 O O . SER B 2 420 ? 135.141 113.653 148.527 1.00 50.40 963 SER B O 1
ATOM 9668 N N . MET B 2 421 ? 132.947 113.959 148.930 1.00 48.39 964 MET B N 1
ATOM 9669 C CA . MET B 2 421 ? 132.702 114.460 147.581 1.00 41.72 964 MET B CA 1
ATOM 9670 C C . MET B 2 421 ? 133.440 115.770 147.343 1.00 36.23 964 MET B C 1
ATOM 9671 O O . MET B 2 421 ? 134.032 115.975 146.278 1.00 35.58 964 MET B O 1
ATOM 9685 N N . ARG B 2 422 ? 133.418 116.668 148.330 1.00 43.56 965 ARG B N 1
ATOM 9686 C CA . ARG B 2 422 ? 134.091 117.954 148.182 1.00 38.29 965 ARG B CA 1
ATOM 9687 C C . ARG B 2 422 ? 135.593 117.771 148.004 1.00 48.14 965 ARG B C 1
ATOM 9688 O O . ARG B 2 422 ? 136.233 118.513 147.250 1.00 45.83 965 ARG B O 1
ATOM 9709 N N . ASN B 2 423 ? 136.175 116.789 148.695 1.00 57.33 966 ASN B N 1
ATOM 9710 C CA . ASN B 2 423 ? 137.603 116.530 148.551 1.00 45.08 966 ASN B CA 1
ATOM 9711 C C . ASN B 2 423 ? 137.949 116.124 147.124 1.00 46.04 966 ASN B C 1
ATOM 9712 O O . ASN B 2 423 ? 138.973 116.552 146.580 1.00 53.85 966 ASN B O 1
ATOM 9723 N N . GLU B 2 424 ? 137.108 115.298 146.501 1.00 50.08 967 GLU B N 1
ATOM 9724 C CA . GLU B 2 424 ? 137.368 114.777 145.166 1.00 51.34 967 GLU B CA 1
ATOM 9725 C C . GLU B 2 424 ? 136.980 115.752 144.057 1.00 46.96 967 GLU B C 1
ATOM 9726 O O . GLU B 2 424 ? 136.889 115.338 142.896 1.00 40.87 967 GLU B O 1
ATOM 9738 N N . ASN B 2 425 ? 136.756 117.024 144.380 1.00 51.90 968 ASN B N 1
ATOM 9739 C CA . ASN B 2 425 ? 136.438 118.042 143.382 1.00 41.86 968 ASN B CA 1
ATOM 9740 C C . ASN B 2 425 ? 135.231 117.628 142.543 1.00 44.08 968 ASN B C 1
ATOM 9741 O O . ASN B 2 425 ? 135.240 117.697 141.313 1.00 51.66 968 ASN B O 1
ATOM 9752 N N . VAL B 2 426 ? 134.184 117.195 143.224 1.00 41.25 969 VAL B N 1
ATOM 9753 C CA . VAL B 2 426 ? 132.954 116.760 142.574 1.00 40.42 969 VAL B CA 1
ATOM 9754 C C . VAL B 2 426 ? 132.047 117.965 142.379 1.00 31.34 969 VAL B C 1
ATOM 9755 O O . VAL B 2 426 ? 132.089 118.934 143.143 1.00 38.65 969 VAL B O 1
ATOM 9768 N N . VAL B 2 427 ? 131.218 117.905 141.342 1.00 23.91 970 VAL B N 1
ATOM 9769 C CA . VAL B 2 427 ? 130.254 118.959 141.041 1.00 32.74 970 VAL B CA 1
ATOM 9770 C C . VAL B 2 427 ? 128.880 118.311 140.920 1.00 39.87 970 VAL B C 1
ATOM 9771 O O . VAL B 2 427 ? 128.372 118.140 139.803 1.00 43.17 970 VAL B O 1
ATOM 9784 N N . PRO B 2 428 ? 128.245 117.941 142.028 1.00 35.30 971 PRO B N 1
ATOM 9785 C CA . PRO B 2 428 ? 127.008 117.160 141.938 1.00 35.75 971 PRO B CA 1
ATOM 9786 C C . PRO B 2 428 ? 125.891 117.935 141.262 1.00 41.16 971 PRO B C 1
ATOM 9787 O O . PRO B 2 428 ? 125.829 119.165 141.321 1.00 51.58 971 PRO B O 1
ATOM 9798 N N . THR B 2 429 ? 125.001 117.191 140.603 1.00 39.52 972 THR B N 1
ATOM 9799 C CA . THR B 2 429 ? 123.761 117.744 140.049 1.00 34.42 972 THR B CA 1
ATOM 9800 C C . THR B 2 429 ? 122.658 116.725 140.335 1.00 34.79 972 THR B C 1
ATOM 9801 O O . THR B 2 429 ? 122.401 115.825 139.533 1.00 53.82 972 THR B O 1
ATOM 9812 N N . VAL B 2 430 ? 122.008 116.878 141.478 1.00 20.71 973 VAL B N 1
ATOM 9813 C CA . VAL B 2 430 ? 121.020 115.913 141.945 1.00 35.05 973 VAL B CA 1
ATOM 9814 C C . VAL B 2 430 ? 119.683 116.207 141.281 1.00 42.29 973 VAL B C 1
ATOM 9815 O O . VAL B 2 430 ? 119.339 117.361 141.009 1.00 52.20 973 VAL B O 1
ATOM 9828 N N . LEU B 2 431 ? 118.928 115.147 141.004 1.00 37.42 974 LEU B N 1
ATOM 9829 C CA . LEU B 2 431 ? 117.580 115.247 140.462 1.00 31.81 974 LEU B CA 1
ATOM 9830 C C . LEU B 2 431 ? 116.600 114.688 141.482 1.00 31.45 974 LEU B C 1
ATOM 9831 O O . LEU B 2 431 ? 116.771 113.561 141.957 1.00 37.88 974 LEU B O 1
ATOM 9847 N N . ALA B 2 432 ? 115.580 115.473 141.815 1.00 46.74 975 ALA B N 1
ATOM 9848 C CA . ALA B 2 432 ? 114.560 115.075 142.782 1.00 55.85 975 ALA B CA 1
ATOM 9849 C C . ALA B 2 432 ? 113.309 114.672 142.010 1.00 63.99 975 ALA B C 1
ATOM 9850 O O . ALA B 2 432 ? 112.524 115.524 141.587 1.00 65.37 975 ALA B O 1
ATOM 9857 N N . LEU B 2 433 ? 113.120 113.367 141.835 1.00 65.77 976 LEU B N 1
ATOM 9858 C CA . LEU B 2 433 ? 112.016 112.831 141.041 1.00 59.45 976 LEU B CA 1
ATOM 9859 C C . LEU B 2 433 ? 110.880 112.468 141.991 1.00 66.57 976 LEU B C 1
ATOM 9860 O O . LEU B 2 433 ? 110.746 111.323 142.423 1.00 65.92 976 LEU B O 1
ATOM 9876 N N . GLY B 2 434 ? 110.058 113.453 142.312 1.00 77.32 977 GLY B N 1
ATOM 9877 C CA . GLY B 2 434 ? 108.919 113.227 143.176 1.00 76.68 977 GLY B CA 1
ATOM 9878 C C . GLY B 2 434 ? 108.485 114.515 143.841 1.00 81.38 977 GLY B C 1
ATOM 9879 O O . GLY B 2 434 ? 109.064 115.581 143.632 1.00 83.78 977 GLY B O 1
ATOM 9883 N N . SER B 2 435 ? 107.440 114.386 144.656 1.00 88.12 978 SER B N 1
ATOM 9884 C CA . SER B 2 435 ? 106.902 115.509 145.412 1.00 88.77 978 SER B CA 1
ATOM 9885 C C . SER B 2 435 ? 107.307 115.489 146.877 1.00 86.87 978 SER B C 1
ATOM 9886 O O . SER B 2 435 ? 107.445 116.556 147.484 1.00 85.51 978 SER B O 1
ATOM 9894 N N . ASP B 2 436 ? 107.501 114.305 147.458 1.00 91.80 979 ASP B N 1
ATOM 9895 C CA . ASP B 2 436 ? 107.922 114.175 148.852 1.00 91.84 979 ASP B CA 1
ATOM 9896 C C . ASP B 2 436 ? 109.440 114.023 148.873 1.00 90.07 979 ASP B C 1
ATOM 9897 O O . ASP B 2 436 ? 109.987 112.930 149.020 1.00 90.25 979 ASP B O 1
ATOM 9906 N N . VAL B 2 437 ? 110.126 115.152 148.717 1.00 78.94 980 VAL B N 1
ATOM 9907 C CA . VAL B 2 437 ? 111.581 115.210 148.761 1.00 80.90 980 VAL B CA 1
ATOM 9908 C C . VAL B 2 437 ? 111.983 116.179 149.862 1.00 82.02 980 VAL B C 1
ATOM 9909 O O . VAL B 2 437 ? 111.501 117.317 149.901 1.00 83.47 980 VAL B O 1
ATOM 9922 N N . ASP B 2 438 ? 112.853 115.724 150.758 1.00 75.23 981 ASP B N 1
ATOM 9923 C CA . ASP B 2 438 ? 113.378 116.574 151.822 1.00 72.85 981 ASP B CA 1
ATOM 9924 C C . ASP B 2 438 ? 114.366 117.554 151.205 1.00 76.81 981 ASP B C 1
ATOM 9925 O O . ASP B 2 438 ? 115.423 117.163 150.709 1.00 77.54 981 ASP B O 1
ATOM 9934 N N . MET B 2 439 ? 114.015 118.840 151.214 1.00 82.76 982 MET B N 1
ATOM 9935 C CA . MET B 2 439 ? 114.870 119.847 150.597 1.00 81.11 982 MET B CA 1
ATOM 9936 C C . MET B 2 439 ? 116.228 119.944 151.280 1.00 80.95 982 MET B C 1
ATOM 9937 O O . MET B 2 439 ? 117.222 120.275 150.623 1.00 82.67 982 MET B O 1
ATOM 9951 N N . ASP B 2 440 ? 116.296 119.653 152.581 1.00 79.80 983 ASP B N 1
ATOM 9952 C CA . ASP B 2 440 ? 117.532 119.857 153.331 1.00 84.81 983 ASP B CA 1
ATOM 9953 C C . ASP B 2 440 ? 118.579 118.796 153.009 1.00 81.61 983 ASP B C 1
ATOM 9954 O O . ASP B 2 440 ? 119.766 119.116 152.872 1.00 78.86 983 ASP B O 1
ATOM 9963 N N . VAL B 2 441 ? 118.172 117.530 152.897 1.00 66.92 984 VAL B N 1
ATOM 9964 C CA . VAL B 2 441 ? 119.128 116.504 152.496 1.00 66.99 984 VAL B CA 1
ATOM 9965 C C . VAL B 2 441 ? 119.619 116.785 151.086 1.00 63.68 984 VAL B C 1
ATOM 9966 O O . VAL B 2 441 ? 120.770 116.493 150.750 1.00 68.04 984 VAL B O 1
ATOM 9979 N N . LEU B 2 442 ? 118.756 117.348 150.239 1.00 62.26 985 LEU B N 1
ATOM 9980 C CA . LEU B 2 442 ? 119.188 117.773 148.913 1.00 63.99 985 LEU B CA 1
ATOM 9981 C C . LEU B 2 442 ? 120.232 118.878 148.992 1.00 65.31 985 LEU B C 1
ATOM 9982 O O . LEU B 2 442 ? 121.252 118.816 148.296 1.00 64.72 985 LEU B O 1
ATOM 9998 N N . THR B 2 443 ? 119.999 119.891 149.831 1.00 68.93 986 THR B N 1
ATOM 9999 C CA . THR B 2 443 ? 120.978 120.963 149.978 1.00 74.22 986 THR B CA 1
ATOM 10000 C C . THR B 2 443 ? 122.313 120.418 150.467 1.00 72.52 986 THR B C 1
ATOM 10001 O O . THR B 2 443 ? 123.374 120.826 149.981 1.00 64.70 986 THR B O 1
ATOM 10012 N N . THR B 2 444 ? 122.278 119.495 151.429 1.00 66.70 987 THR B N 1
ATOM 10013 C CA . THR B 2 444 ? 123.504 118.828 151.852 1.00 61.88 987 THR B CA 1
ATOM 10014 C C . THR B 2 444 ? 124.146 118.084 150.688 1.00 62.24 987 THR B C 1
ATOM 10015 O O . THR B 2 444 ? 125.372 118.093 150.532 1.00 61.92 987 THR B O 1
ATOM 10026 N N . LEU B 2 445 ? 123.327 117.432 149.861 1.00 58.92 988 LEU B N 1
ATOM 10027 C CA . LEU B 2 445 ? 123.840 116.693 148.714 1.00 48.92 988 LEU B CA 1
ATOM 10028 C C . LEU B 2 445 ? 124.411 117.624 147.654 1.00 48.83 988 LEU B C 1
ATOM 10029 O O . LEU B 2 445 ? 125.377 117.266 146.972 1.00 50.90 988 LEU B O 1
ATOM 10045 N N . SER B 2 446 ? 123.833 118.813 147.500 1.00 52.90 989 SER B N 1
ATOM 10046 C CA . SER B 2 446 ? 124.257 119.748 146.468 1.00 52.29 989 SER B CA 1
ATOM 10047 C C . SER B 2 446 ? 125.560 120.460 146.808 1.00 64.94 989 SER B C 1
ATOM 10048 O O . SER B 2 446 ? 126.064 121.219 145.976 1.00 67.34 989 SER B O 1
ATOM 10056 N N . LEU B 2 447 ? 126.112 120.238 148.002 1.00 61.05 990 LEU B N 1
ATOM 10057 C CA . LEU B 2 447 ? 127.380 120.839 148.417 1.00 50.16 990 LEU B CA 1
ATOM 10058 C C . LEU B 2 447 ? 127.278 122.358 148.528 1.00 47.14 990 LEU B C 1
ATOM 10059 O O . LEU B 2 447 ? 128.266 123.071 148.342 1.00 46.89 990 LEU B O 1
ATOM 10075 N N . GLY B 2 448 ? 126.084 122.864 148.830 1.00 56.47 991 GLY B N 1
ATOM 10076 C CA . GLY B 2 448 ? 125.925 124.269 149.151 1.00 64.03 991 GLY B CA 1
ATOM 10077 C C . GLY B 2 448 ? 124.986 125.034 148.242 1.00 61.59 991 GLY B C 1
ATOM 10078 O O . GLY B 2 448 ? 124.231 125.890 148.713 1.00 66.23 991 GLY B O 1
ATOM 10082 N N . ASP B 2 449 ? 125.016 124.744 146.946 1.00 55.72 992 ASP B N 1
ATOM 10083 C CA . ASP B 2 449 ? 124.248 125.497 145.964 1.00 60.10 992 ASP B CA 1
ATOM 10084 C C . ASP B 2 449 ? 122.943 124.780 145.648 1.00 59.19 992 ASP B C 1
ATOM 10085 O O . ASP B 2 449 ? 122.915 123.557 145.489 1.00 57.94 992 ASP B O 1
ATOM 10094 N N . ARG B 2 450 ? 121.861 125.552 145.563 1.00 66.02 993 ARG B N 1
ATOM 10095 C CA . ARG B 2 450 ? 120.553 125.032 145.196 1.00 64.61 993 ARG B CA 1
ATOM 10096 C C . ARG B 2 450 ? 120.281 125.127 143.702 1.00 65.64 993 ARG B C 1
ATOM 10097 O O . ARG B 2 450 ? 119.210 124.710 143.252 1.00 63.61 993 ARG B O 1
ATOM 10118 N N . ALA B 2 451 ? 121.216 125.673 142.925 1.00 57.38 994 ALA B N 1
ATOM 10119 C CA . ALA B 2 451 ? 121.117 125.645 141.473 1.00 53.98 994 ALA B CA 1
ATOM 10120 C C . ALA B 2 451 ? 121.638 124.343 140.884 1.00 56.32 994 ALA B C 1
ATOM 10121 O O . ALA B 2 451 ? 121.522 124.139 139.671 1.00 57.91 994 ALA B O 1
ATOM 10128 N N . ALA B 2 452 ? 122.205 123.465 141.709 1.00 51.93 995 ALA B N 1
ATOM 10129 C CA . ALA B 2 452 ? 122.654 122.150 141.281 1.00 40.46 995 ALA B CA 1
ATOM 10130 C C . ALA B 2 452 ? 121.648 121.058 141.615 1.00 33.49 995 ALA B C 1
ATOM 10131 O O . ALA B 2 452 ? 121.980 119.874 141.525 1.00 40.31 995 ALA B O 1
ATOM 10138 N N . VAL B 2 453 ? 120.433 121.427 142.010 1.00 35.35 996 VAL B N 1
ATOM 10139 C CA . VAL B 2 453 ? 119.370 120.475 142.307 1.00 45.41 996 VAL B CA 1
ATOM 10140 C C . VAL B 2 453 ? 118.199 120.773 141.385 1.00 51.50 996 VAL B C 1
ATOM 10141 O O . VAL B 2 453 ? 117.717 121.910 141.332 1.00 60.11 996 VAL B O 1
ATOM 10154 N N . PHE B 2 454 ? 117.751 119.755 140.656 1.00 42.56 997 PHE B N 1
ATOM 10155 C CA . PHE B 2 454 ? 116.676 119.887 139.681 1.00 42.16 997 PHE B CA 1
ATOM 10156 C C . PHE B 2 454 ? 115.429 119.227 140.253 1.00 46.06 997 PHE B C 1
ATOM 10157 O O . PHE B 2 454 ? 115.379 118.000 140.396 1.00 47.76 997 PHE B O 1
ATOM 10174 N N . HIS B 2 455 ? 114.428 120.039 140.574 1.00 54.44 998 HIS B N 1
ATOM 10175 C CA . HIS B 2 455 ? 113.174 119.529 141.104 1.00 57.61 998 HIS B CA 1
ATOM 10176 C C . HIS B 2 455 ? 112.214 119.218 139.965 1.00 62.36 998 HIS B C 1
ATOM 10177 O O . HIS B 2 455 ? 112.071 120.002 139.022 1.00 64.87 998 HIS B O 1
ATOM 10191 N N . GLU B 2 456 ? 111.553 118.069 140.057 1.00 60.25 999 GLU B N 1
ATOM 10192 C CA . GLU B 2 456 ? 110.688 117.575 138.997 1.00 64.09 999 GLU B CA 1
ATOM 10193 C C . GLU B 2 456 ? 109.248 117.501 139.482 1.00 66.03 999 GLU B C 1
ATOM 10194 O O . GLU B 2 456 ? 108.975 117.025 140.589 1.00 71.02 999 GLU B O 1
ATOM 10206 N N . LYS B 2 457 ? 108.331 117.981 138.641 1.00 65.34 1000 LYS B N 1
ATOM 10207 C CA . LYS B 2 457 ? 106.913 117.934 138.979 1.00 68.10 1000 LYS B CA 1
ATOM 10208 C C . LYS B 2 457 ? 106.396 116.501 139.009 1.00 63.23 1000 LYS B C 1
ATOM 10209 O O . LYS B 2 457 ? 105.550 116.159 139.843 1.00 65.68 1000 LYS B O 1
ATOM 10228 N N . ASP B 2 458 ? 106.888 115.651 138.111 1.00 62.71 1001 ASP B N 1
ATOM 10229 C CA . ASP B 2 458 ? 106.377 114.298 137.968 1.00 68.24 1001 ASP B CA 1
ATOM 10230 C C . ASP B 2 458 ? 107.528 113.335 137.724 1.00 68.76 1001 ASP B C 1
ATOM 10231 O O . ASP B 2 458 ? 108.644 113.733 137.382 1.00 69.11 1001 ASP B O 1
ATOM 10240 N N . TYR B 2 459 ? 107.232 112.048 137.905 1.00 62.42 1002 TYR B N 1
ATOM 10241 C CA . TYR B 2 459 ? 108.254 111.018 137.762 1.00 61.73 1002 TYR B CA 1
ATOM 10242 C C . TYR B 2 459 ? 108.798 110.970 136.340 1.00 59.35 1002 TYR B C 1
ATOM 10243 O O . TYR B 2 459 ? 110.006 110.808 136.135 1.00 46.74 1002 TYR B O 1
ATOM 10261 N N . ASP B 2 460 ? 107.922 111.098 135.343 1.00 65.54 1003 ASP B N 1
ATOM 10262 C CA . ASP B 2 460 ? 108.326 111.041 133.944 1.00 60.20 1003 ASP B CA 1
ATOM 10263 C C . ASP B 2 460 ? 108.825 112.378 133.417 1.00 57.01 1003 ASP B C 1
ATOM 10264 O O . ASP B 2 460 ? 108.907 112.554 132.196 1.00 53.27 1003 ASP B O 1
ATOM 10273 N N . SER B 2 461 ? 109.162 113.322 134.298 1.00 56.67 1004 SER B N 1
ATOM 10274 C CA . SER B 2 461 ? 109.679 114.612 133.857 1.00 60.53 1004 SER B CA 1
ATOM 10275 C C . SER B 2 461 ? 111.007 114.494 133.124 1.00 59.43 1004 SER B C 1
ATOM 10276 O O . SER B 2 461 ? 111.399 115.439 132.432 1.00 55.36 1004 SER B O 1
ATOM 10284 N N . LEU B 2 462 ? 111.704 113.366 133.261 1.00 50.69 1005 LEU B N 1
ATOM 10285 C CA . LEU B 2 462 ? 112.989 113.193 132.600 1.00 43.74 1005 LEU B CA 1
ATOM 10286 C C . LEU B 2 462 ? 112.876 113.226 131.082 1.00 56.39 1005 LEU B C 1
ATOM 10287 O O . LEU B 2 462 ? 113.864 113.533 130.408 1.00 66.74 1005 LEU B O 1
ATOM 10303 N N . ALA B 2 463 ? 111.706 112.914 130.530 1.00 57.49 1006 ALA B N 1
ATOM 10304 C CA . ALA B 2 463 ? 111.540 112.797 129.088 1.00 48.33 1006 ALA B CA 1
ATOM 10305 C C . ALA B 2 463 ? 111.175 114.109 128.408 1.00 47.14 1006 ALA B C 1
ATOM 10306 O O . ALA B 2 463 ? 111.262 114.191 127.179 1.00 47.89 1006 ALA B O 1
ATOM 10313 N N . GLN B 2 464 ? 110.772 115.128 129.159 1.00 60.93 1007 GLN B N 1
ATOM 10314 C CA . GLN B 2 464 ? 110.357 116.373 128.533 1.00 66.47 1007 GLN B CA 1
ATOM 10315 C C . GLN B 2 464 ? 111.536 116.996 127.787 1.00 60.76 1007 GLN B C 1
ATOM 10316 O O . GLN B 2 464 ? 112.646 117.064 128.327 1.00 52.62 1007 GLN B O 1
ATOM 10330 N N . PRO B 2 465 ? 111.339 117.454 126.545 1.00 57.37 1008 PRO B N 1
ATOM 10331 C CA . PRO B 2 465 ? 112.478 118.022 125.802 1.00 60.63 1008 PRO B CA 1
ATOM 10332 C C . PRO B 2 465 ? 113.150 119.186 126.508 1.00 60.87 1008 PRO B C 1
ATOM 10333 O O . PRO B 2 465 ? 114.383 119.290 126.480 1.00 63.94 1008 PRO B O 1
ATOM 10344 N N . GLY B 2 466 ? 112.377 120.069 127.145 1.00 53.29 1009 GLY B N 1
ATOM 10345 C CA . GLY B 2 466 ? 112.980 121.227 127.787 1.00 55.43 1009 GLY B CA 1
ATOM 10346 C C . GLY B 2 466 ? 113.893 120.844 128.935 1.00 53.91 1009 GLY B C 1
ATOM 10347 O O . GLY B 2 466 ? 115.021 121.337 129.044 1.00 51.14 1009 GLY B O 1
ATOM 10351 N N . PHE B 2 467 ? 113.419 119.953 129.808 1.00 51.33 1010 PHE B N 1
ATOM 10352 C CA . PHE B 2 467 ? 114.257 119.492 130.908 1.00 49.61 1010 PHE B CA 1
ATOM 10353 C C . PHE B 2 467 ? 115.484 118.762 130.387 1.00 57.22 1010 PHE B C 1
ATOM 10354 O O . PHE B 2 467 ? 116.590 118.945 130.906 1.00 57.39 1010 PHE B O 1
ATOM 10371 N N . PHE B 2 468 ? 115.306 117.917 129.372 1.00 56.78 1011 PHE B N 1
ATOM 10372 C CA . PHE B 2 468 ? 116.440 117.186 128.825 1.00 50.84 1011 PHE B CA 1
ATOM 10373 C C . PHE B 2 468 ? 117.497 118.148 128.305 1.00 45.48 1011 PHE B C 1
ATOM 10374 O O . PHE B 2 468 ? 118.689 117.987 128.585 1.00 52.95 1011 PHE B O 1
ATOM 10391 N N . ASP B 2 469 ? 117.075 119.172 127.562 1.00 39.91 1012 ASP B N 1
ATOM 10392 C CA . ASP B 2 469 ? 118.030 120.127 127.009 1.00 44.00 1012 ASP B CA 1
ATOM 10393 C C . ASP B 2 469 ? 118.728 120.914 128.113 1.00 45.63 1012 ASP B C 1
ATOM 10394 O O . ASP B 2 469 ? 119.954 121.086 128.089 1.00 53.58 1012 ASP B O 1
ATOM 10403 N N . ARG B 2 470 ? 117.963 121.403 129.094 1.00 46.09 1013 ARG B N 1
ATOM 10404 C CA . ARG B 2 470 ? 118.571 122.178 130.172 1.00 47.42 1013 ARG B CA 1
ATOM 10405 C C . ARG B 2 470 ? 119.580 121.339 130.944 1.00 42.22 1013 ARG B C 1
ATOM 10406 O O . ARG B 2 470 ? 120.705 121.781 131.203 1.00 43.04 1013 ARG B O 1
ATOM 10427 N N . PHE B 2 471 ? 119.201 120.114 131.309 1.00 48.49 1014 PHE B N 1
ATOM 10428 C CA . PHE B 2 471 ? 120.115 119.252 132.048 1.00 47.82 1014 PHE B CA 1
ATOM 10429 C C . PHE B 2 471 ? 121.343 118.912 131.215 1.00 47.20 1014 PHE B C 1
ATOM 10430 O O . PHE B 2 471 ? 122.468 118.908 131.729 1.00 49.03 1014 PHE B O 1
ATOM 10447 N N . ILE B 2 472 ? 121.152 118.632 129.923 1.00 43.16 1015 ILE B N 1
ATOM 10448 C CA . ILE B 2 472 ? 122.279 118.287 129.064 1.00 39.83 1015 ILE B CA 1
ATOM 10449 C C . ILE B 2 472 ? 123.271 119.438 129.021 1.00 45.76 1015 ILE B C 1
ATOM 10450 O O . ILE B 2 472 ? 124.484 119.241 129.161 1.00 54.78 1015 ILE B O 1
ATOM 10466 N N . ARG B 2 473 ? 122.771 120.662 128.840 1.00 46.93 1016 ARG B N 1
ATOM 10467 C CA . ARG B 2 473 ? 123.666 121.814 128.877 1.00 46.12 1016 ARG B CA 1
ATOM 10468 C C . ARG B 2 473 ? 124.322 121.954 130.242 1.00 50.58 1016 ARG B C 1
ATOM 10469 O O . ARG B 2 473 ? 125.479 122.378 130.336 1.00 50.26 1016 ARG B O 1
ATOM 10490 N N . TRP B 2 474 ? 123.602 121.603 131.309 1.00 46.51 1017 TRP B N 1
ATOM 10491 C CA . TRP B 2 474 ? 124.161 121.723 132.651 1.00 37.37 1017 TRP B CA 1
ATOM 10492 C C . TRP B 2 474 ? 125.369 120.813 132.835 1.00 37.73 1017 TRP B C 1
ATOM 10493 O O . TRP B 2 474 ? 126.444 121.268 133.241 1.00 46.80 1017 TRP B O 1
ATOM 10514 N N . ILE B 2 475 ? 125.218 119.521 132.538 1.00 37.82 1018 ILE B N 1
ATOM 10515 C CA . ILE B 2 475 ? 126.323 118.594 132.788 1.00 40.09 1018 ILE B CA 1
ATOM 10516 C C . ILE B 2 475 ? 127.438 118.817 131.774 1.00 37.57 1018 ILE B C 1
ATOM 10517 O O . ILE B 2 475 ? 128.615 118.927 132.137 1.00 36.83 1018 ILE B O 1
ATOM 10533 N N . CYS B 2 476 ? 127.088 118.884 130.495 1.00 56.31 1019 CYS B N 1
ATOM 10534 C CA . CYS B 2 476 ? 128.086 119.065 129.450 1.00 60.28 1019 CYS B CA 1
ATOM 10535 C C . CYS B 2 476 ? 128.673 120.463 129.544 1.00 63.23 1019 CYS B C 1
ATOM 10536 O O . CYS B 2 476 ? 127.952 121.439 129.752 1.00 63.40 1019 CYS B O 1
ATOM 10544 N N . GLY C 3 35 ? 112.668 143.101 106.552 1.00 96.93 584 GLY A N 1
ATOM 10545 C CA . GLY C 3 35 ? 113.084 143.285 107.930 1.00 96.75 584 GLY A CA 1
ATOM 10546 C C . GLY C 3 35 ? 113.714 144.641 108.174 1.00 97.49 584 GLY A C 1
ATOM 10547 O O . GLY C 3 35 ? 114.251 145.261 107.256 1.00 99.03 584 GLY A O 1
ATOM 10550 N N . HIS C 3 36 ? 113.645 145.105 109.420 1.00 99.21 585 HIS A N 1
ATOM 10551 C CA . HIS C 3 36 ? 114.203 146.390 109.811 1.00 98.73 585 HIS A CA 1
ATOM 10552 C C . HIS C 3 36 ? 114.973 146.235 111.113 1.00 95.27 585 HIS A C 1
ATOM 10553 O O . HIS C 3 36 ? 114.613 145.427 111.974 1.00 95.44 585 HIS A O 1
ATOM 10567 N N . GLN C 3 37 ? 116.039 147.018 111.249 1.00 93.38 586 GLN A N 1
ATOM 10568 C CA . GLN C 3 37 ? 116.795 147.027 112.492 1.00 96.87 586 GLN A CA 1
ATOM 10569 C C . GLN C 3 37 ? 115.895 147.452 113.644 1.00 98.60 586 GLN A C 1
ATOM 10570 O O . GLN C 3 37 ? 115.400 148.582 113.682 1.00 98.77 586 GLN A O 1
ATOM 10584 N N . GLY C 3 38 ? 115.676 146.535 114.582 1.00 97.44 587 GLY A N 1
ATOM 10585 C CA . GLY C 3 38 ? 114.857 146.809 115.738 1.00 97.83 587 GLY A CA 1
ATOM 10586 C C . GLY C 3 38 ? 115.289 148.077 116.444 1.00 97.94 587 GLY A C 1
ATOM 10587 O O . GLY C 3 38 ? 116.418 148.551 116.281 1.00 96.42 587 GLY A O 1
ATOM 10591 N N . PRO C 3 39 ? 114.399 148.656 117.245 1.00 93.91 588 PRO A N 1
ATOM 10592 C CA . PRO C 3 39 ? 114.717 149.925 117.905 1.00 91.53 588 PRO A CA 1
ATOM 10593 C C . PRO C 3 39 ? 115.908 149.769 118.831 1.00 90.36 588 PRO A C 1
ATOM 10594 O O . PRO C 3 39 ? 116.321 148.640 119.138 1.00 92.88 588 PRO A O 1
ATOM 10605 N N . PRO C 3 40 ? 116.495 150.872 119.298 1.00 81.96 589 PRO A N 1
ATOM 10606 C CA . PRO C 3 40 ? 117.584 150.782 120.277 1.00 82.69 589 PRO A CA 1
ATOM 10607 C C . PRO C 3 40 ? 117.150 150.331 121.663 1.00 85.45 589 PRO A C 1
ATOM 10608 O O . PRO C 3 40 ? 117.959 150.402 122.592 1.00 83.86 589 PRO A O 1
ATOM 10619 N N . GLY C 3 41 ? 115.906 149.887 121.831 1.00 86.62 590 GLY A N 1
ATOM 10620 C CA . GLY C 3 41 ? 115.424 149.420 123.108 1.00 81.31 590 GLY A CA 1
ATOM 10621 C C . GLY C 3 41 ? 114.693 150.507 123.865 1.00 77.14 590 GLY A C 1
ATOM 10622 O O . GLY C 3 41 ? 114.190 151.471 123.281 1.00 81.64 590 GLY A O 1
ATOM 10626 N N . PRO C 3 42 ? 114.581 150.350 125.180 1.00 66.97 591 PRO A N 1
ATOM 10627 C CA . PRO C 3 42 ? 114.094 151.460 126.007 1.00 72.66 591 PRO A CA 1
ATOM 10628 C C . PRO C 3 42 ? 114.940 152.711 125.831 1.00 73.62 591 PRO A C 1
ATOM 10629 O O . PRO C 3 42 ? 116.116 152.729 126.206 1.00 78.61 591 PRO A O 1
ATOM 10640 N N . ASP C 3 43 ? 114.355 153.759 125.256 1.00 62.99 592 ASP A N 1
ATOM 10641 C CA . ASP C 3 43 ? 115.019 155.044 125.091 1.00 66.81 592 ASP A CA 1
ATOM 10642 C C . ASP C 3 43 ? 114.198 156.130 125.765 1.00 68.56 592 ASP A C 1
ATOM 10643 O O . ASP C 3 43 ? 112.968 156.148 125.658 1.00 66.42 592 ASP A O 1
ATOM 10652 N N . GLU C 3 44 ? 114.886 157.033 126.461 1.00 60.32 593 GLU A N 1
ATOM 10653 C CA . GLU C 3 44 ? 114.235 158.183 127.073 1.00 58.28 593 GLU A CA 1
ATOM 10654 C C . GLU C 3 44 ? 113.157 157.747 128.057 1.00 59.29 593 GLU A C 1
ATOM 10655 O O . GLU C 3 44 ? 113.448 157.477 129.226 1.00 56.77 593 GLU A O 1
ATOM 10659 N N . CYS C 3 45 ? 111.907 157.684 127.593 1.00 57.73 594 CYS A N 1
ATOM 10660 C CA . CYS C 3 45 ? 110.793 157.416 128.496 1.00 55.83 594 CYS A CA 1
ATOM 10661 C C . CYS C 3 45 ? 110.943 156.061 129.177 1.00 55.12 594 CYS A C 1
ATOM 10662 O O . CYS C 3 45 ? 110.819 155.954 130.401 1.00 49.49 594 CYS A O 1
ATOM 10670 N N . GLU C 3 46 ? 111.219 155.012 128.400 1.00 55.82 595 GLU A N 1
ATOM 10671 C CA . GLU C 3 46 ? 111.230 153.661 128.957 1.00 58.74 595 GLU A CA 1
ATOM 10672 C C . GLU C 3 46 ? 112.424 153.449 129.883 1.00 56.29 595 GLU A C 1
ATOM 10673 O O . GLU C 3 46 ? 112.281 152.899 130.984 1.00 54.65 595 GLU A O 1
ATOM 10677 N N . ILE C 3 47 ? 113.614 153.863 129.446 1.00 48.92 596 ILE A N 1
ATOM 10678 C CA . ILE C 3 47 ? 114.811 153.668 130.260 1.00 50.66 596 ILE A CA 1
ATOM 10679 C C . ILE C 3 47 ? 114.684 154.436 131.571 1.00 48.95 596 ILE A C 1
ATOM 10680 O O . ILE C 3 47 ? 114.995 153.917 132.650 1.00 43.65 596 ILE A O 1
ATOM 10696 N N . LEU C 3 48 ? 114.210 155.682 131.497 1.00 58.51 597 LEU A N 1
ATOM 10697 C CA . LEU C 3 48 ? 114.027 156.478 132.706 1.00 63.65 597 LEU A CA 1
ATOM 10698 C C . LEU C 3 48 ? 112.959 155.873 133.608 1.00 62.00 597 LEU A C 1
ATOM 10699 O O . LEU C 3 48 ? 113.103 155.862 134.836 1.00 62.56 597 LEU A O 1
ATOM 10703 N N . ASP C 3 49 ? 111.874 155.367 133.020 1.00 47.69 598 ASP A N 1
ATOM 10704 C CA . ASP C 3 49 ? 110.835 154.735 133.824 1.00 46.04 598 ASP A CA 1
ATOM 10705 C C . ASP C 3 49 ? 111.403 153.553 134.598 1.00 46.06 598 ASP A C 1
ATOM 10706 O O . ASP C 3 49 ? 111.212 153.440 135.814 1.00 49.83 598 ASP A O 1
ATOM 10715 N N . ILE C 3 50 ? 112.135 152.675 133.911 1.00 41.14 599 ILE A N 1
ATOM 10716 C CA . ILE C 3 50 ? 112.699 151.512 134.591 1.00 35.04 599 ILE A CA 1
ATOM 10717 C C . ILE C 3 50 ? 113.680 151.950 135.669 1.00 47.16 599 ILE A C 1
ATOM 10718 O O . ILE C 3 50 ? 113.667 151.425 136.791 1.00 52.59 599 ILE A O 1
ATOM 10734 N N . ILE C 3 51 ? 114.548 152.915 135.356 1.00 40.01 600 ILE A N 1
ATOM 10735 C CA . ILE C 3 51 ? 115.576 153.302 136.317 1.00 35.16 600 ILE A CA 1
ATOM 10736 C C . ILE C 3 51 ? 114.944 153.890 137.569 1.00 29.14 600 ILE A C 1
ATOM 10737 O O . ILE C 3 51 ? 115.377 153.603 138.691 1.00 33.04 600 ILE A O 1
ATOM 10753 N N . MET C 3 52 ? 113.916 154.721 137.407 1.00 32.30 601 MET A N 1
ATOM 10754 C CA . MET C 3 52 ? 113.241 155.271 138.572 1.00 38.51 601 MET A CA 1
ATOM 10755 C C . MET C 3 52 ? 112.305 154.264 139.225 1.00 33.03 601 MET A C 1
ATOM 10756 O O . MET C 3 52 ? 111.804 154.531 140.322 1.00 35.32 601 MET A O 1
ATOM 10770 N N . LYS C 3 53 ? 112.058 153.121 138.584 1.00 35.82 602 LYS A N 1
ATOM 10771 C CA . LYS C 3 53 ? 111.248 152.076 139.197 1.00 36.94 602 LYS A CA 1
ATOM 10772 C C . LYS C 3 53 ? 112.073 151.149 140.087 1.00 29.30 602 LYS A C 1
ATOM 10773 O O . LYS C 3 53 ? 111.668 150.859 141.217 1.00 29.75 602 LYS A O 1
ATOM 10792 N N . MET C 3 54 ? 113.226 150.670 139.606 1.00 32.93 603 MET A N 1
ATOM 10793 C CA . MET C 3 54 ? 114.081 149.858 140.474 1.00 32.20 603 MET A CA 1
ATOM 10794 C C . MET C 3 54 ? 114.578 150.649 141.675 1.00 40.98 603 MET A C 1
ATOM 10795 O O . MET C 3 54 ? 114.233 150.342 142.822 1.00 45.57 603 MET A O 1
ATOM 10809 N N . CYS C 3 55 ? 115.391 151.668 141.435 1.00 36.14 604 CYS A N 1
ATOM 10810 C CA . CYS C 3 55 ? 116.079 152.348 142.528 1.00 30.52 604 CYS A CA 1
ATOM 10811 C C . CYS C 3 55 ? 115.207 153.435 143.135 1.00 27.05 604 CYS A C 1
ATOM 10812 O O . CYS C 3 55 ? 115.587 154.598 143.252 1.00 27.59 604 CYS A O 1
ATOM 10820 N N . SER C 3 56 ? 114.003 153.031 143.526 1.00 37.22 605 SER A N 1
ATOM 10821 C CA . SER C 3 56 ? 113.074 153.896 144.226 1.00 34.43 605 SER A CA 1
ATOM 10822 C C . SER C 3 56 ? 113.064 153.613 145.719 1.00 31.07 605 SER A C 1
ATOM 10823 O O . SER C 3 56 ? 112.160 154.070 146.423 1.00 37.12 605 SER A O 1
ATOM 10831 N N . CYS C 3 57 ? 114.056 152.879 146.215 1.00 28.92 606 CYS A N 1
ATOM 10832 C CA . CYS C 3 57 ? 114.036 152.299 147.552 1.00 38.63 606 CYS A CA 1
ATOM 10833 C C . CYS C 3 57 ? 115.383 152.467 148.243 1.00 43.69 606 CYS A C 1
ATOM 10834 O O . CYS C 3 57 ? 115.636 151.904 149.310 1.00 48.44 606 CYS A O 1
ATOM 10841 N N . CYS C 3 58 ? 116.268 153.254 147.643 1.00 45.26 607 CYS A N 1
ATOM 10842 C CA . CYS C 3 58 ? 117.605 153.460 148.183 1.00 43.42 607 CYS A CA 1
ATOM 10843 C C . CYS C 3 58 ? 117.823 154.961 148.342 1.00 52.77 607 CYS A C 1
ATOM 10844 O O . CYS C 3 58 ? 116.902 155.762 148.154 1.00 46.48 607 CYS A O 1
ATOM 10848 N N . GLU C 3 59 ? 119.048 155.341 148.691 1.00 63.39 608 GLU A N 1
ATOM 10849 C CA . GLU C 3 59 ? 119.387 156.741 148.922 1.00 62.80 608 GLU A CA 1
ATOM 10850 C C . GLU C 3 59 ? 120.617 157.148 148.119 1.00 61.93 608 GLU A C 1
ATOM 10851 O O . GLU C 3 59 ? 120.557 158.057 147.292 1.00 54.36 608 GLU A O 1
#

Radius of gyration: 26.53 Å; Cα contacts (8 Å, |Δi|>4): 1409; chains: 3; bounding box: 54×66×73 Å

Secondary structure (DSSP, 8-state):
------SS-THHHHHHHHHHTSS--/--SS-HHHHHHHHHHHT--------S----------S--EEEEEEEE-STTT-SHHHHHHHHHHHHHHHHS-B-SSTT-SSSEEEEEEEE-SSSS-EEEEEEE--HHHHHHHHHH-----S--BHHHHHHHHIIIIIS-SSSPPPTTSEEEEEEE--S-SB-SSHHHHHHHHHHTTB--EEEEESS---HHHHHHHTTT-STTEEEESSGGGGG-HHHHHHHHHHH-/--S---PPPHHHHHHHHTTS-TTTSSS--SS-S-EEEEEEEE-STT--HHHHHHHHHHHHHHHHHS-B--SSSS-SBEEEEEEESSSEEESS-GGG-S-HHHHHHHHHH--PPPP-S---HHHHHHHIIIIITSS----SS-EEEEEEEE-S-----HHHHHHHHHHHHHTEEEEEEESS--HHHHHHT---STT--EEEE--SSS-HHHHHHHHHIIIII--SSS--STTS--S---SS-----TTS----EEEEE---STT--HHHHHHHHHHHHHHHHTS-B-SSTTT-SSSBEEEEEE---STTSS--SS-SSEEEE-GGG---HHHHHHIIIII---------HHHHHHHHIIIIITTSSS--SSEEEEE---S---HHHHHHHHHHHHHHHHTTEEEEEEEETTTS-STTGGGGSPSSHHHHEEEESSGGGGGSHHHHHHHHHHHHH-

Nearest PDB structures (foldseek):
  4cnb-assembly1_A  TM=8.529E-01  e=1.993E-11  Mytilus galloprovincialis
  4cnb-assembly2_B  TM=8.470E-01  e=6.465E-11  Mytilus galloprovincialis
  4cn8-assembly1_A  TM=8.264E-01  e=1.235E-10  Mytilus galloprovincialis
  6erg-assembly1_B  TM=6.791E-01  e=3.442E-06  Homo sapiens
  8bhv-assembly1_j  TM=6.615E-01  e=1.052E-05  Homo sapiens

InterPro domains:
  IPR002035 von Willebrand factor, type A [PF00092] (37-223)
  IPR002035 von Willebrand factor, type A [PF00092] (615-759)
  IPR002035 von Willebrand factor, type A [PF00092] (829-1012)
  IPR002035 von Willebrand factor, type A [PS50234] (37-235)
  IPR002035 von Willebrand factor, type A [PS50234] (615-805)
  IPR002035 von Willebrand factor, type A [PS50234] (829-1021)
  IPR002035 von Willebrand factor, type A [SM00327] (35-233)
  IPR002035 von Willebrand factor, type A [SM00327] (613-790)
  IPR002035 von Willebrand factor, type A [SM00327] (827-1008)
  IPR008160 Collagen triple helix repeat [PF01391] (257-309)
  IPR008160 Collagen triple helix repeat [PF01391] (356-414)
  IPR008160 Collagen triple helix repeat [PF01391] (500-557)
  IPR036465 von Willebrand factor A-like domain superfamily [G3DSA:3.40.50.410] (25-237)
  IPR036465 von Willebrand factor A-like domain superfamily [G3DSA:3.40.50.410] (601-817)
  IPR036465 von Willebrand factor A-like dom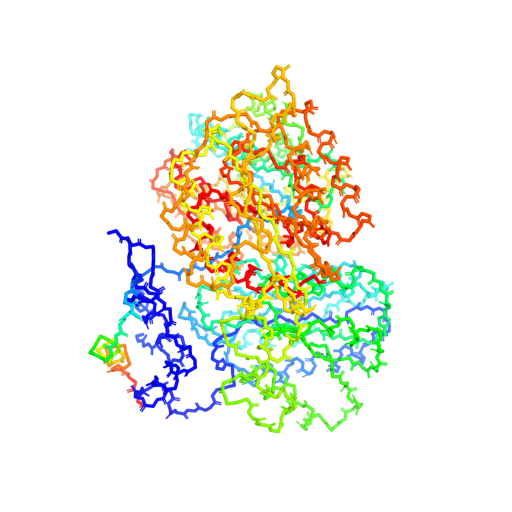ain superfamily [G3DSA:3.40.50.410] (818-1026)
  IPR036465 von Willebrand factor A-like domain superfamily [SSF53300] (32-248)
  IPR036465 von Willebrand factor A-like domain superfamily [SSF53300] (599-773)
  IPR036465 von Willebrand factor A-like domain superfamily [SSF53300] (819-1012)
  IPR050525 Extracellular Matrix Assembly and Organization [PTHR24020] (606-760)

GO terms:
  GO:0005576 extracellular region (C, IDA)
  GO:0048407 platelet-derived growth factor binding (F, IDA)
  GO:0005518 collagen binding (F, IPI)
  GO:0032991 protein-containing complex (C, IPI)
  GO:0005576 extracellular region (C, TAS)
  GO:0005788 endoplasmic reticulum lumen (C, TAS)
  GO:0005515 protein binding (F, IPI)
  GO:0005576 extracellular region (C, HDA)
  GO:0031012 extracellular matrix (C, HDA)
  GO:0001527 microfibril (C, TAS)
  GO:0005589 collagen type VI trimer (C, TAS)
  GO:0035987 endodermal cell differentiation (P, IEP)
  GO:0001649 osteoblast differentiation (P, HDA)
  GO:0070062 extracellular exosome (C, HDA)
  GO:0005765 lysosomal membrane (C, HDA)
  GO:0016020 membrane (C, HDA)

B-factor: mean 52.58, std 18.67, range [10.46, 113.65]